Protein 2HRO (pdb70)

Structure (mmCIF, N/CA/C/O backbone):
data_2HRO
#
_entry.id   2HRO
#
_cell.length_a   173.364
_cell.length_b   46.852
_cell.length_c   85.297
_cell.angle_alpha   90.00
_cell.angle_beta   101.46
_cell.angle_gamma   90.00
#
_symmetry.space_group_name_H-M   'C 1 2 1'
#
loop_
_entity.id
_entity.type
_entity.pdbx_description
1 polymer 'Phosphoenolpyruvate-protein phosphotransferase'
2 non-polymer 'SULFATE ION'
3 water water
#
loop_
_atom_site.group_PDB
_atom_site.id
_atom_site.type_symbol
_atom_site.label_atom_id
_atom_site.label_alt_id
_atom_site.label_comp_id
_atom_site.label_asym_id
_atom_site.label_entity_id
_atom_site.label_seq_id
_atom_site.pdbx_PDB_ins_code
_atom_site.Cartn_x
_atom_site.Cartn_y
_atom_site.Cartn_z
_atom_site.occupancy
_atom_site.B_iso_or_equiv
_atom_site.auth_seq_id
_atom_site.auth_comp_id
_atom_site.auth_asym_id
_atom_site.auth_atom_id
_atom_site.pdbx_PDB_model_num
ATOM 1 N N . GLN A 1 4 ? 23.896 37.989 30.745 1.00 114.88 4 GLN A N 1
ATOM 2 C CA . GLN A 1 4 ? 25.111 38.652 31.305 1.00 113.06 4 GLN A CA 1
ATOM 3 C C . GLN A 1 4 ? 26.081 37.622 31.881 1.00 111.99 4 GLN A C 1
ATOM 4 O O . GLN A 1 4 ? 25.864 37.097 32.973 1.00 111.21 4 GLN A O 1
ATOM 6 N N . ILE A 1 5 ? 27.151 37.340 31.141 1.00 108.49 5 ILE A N 1
ATOM 7 C CA . ILE A 1 5 ? 28.157 36.371 31.574 1.00 105.71 5 ILE A CA 1
ATOM 8 C C . ILE A 1 5 ? 29.448 37.064 31.996 1.00 105.05 5 ILE A C 1
ATOM 9 O O . ILE A 1 5 ? 29.435 38.234 32.384 1.00 104.16 5 ILE A O 1
ATOM 11 N N . LYS A 1 6 ? 30.561 36.339 31.916 1.00 104.68 6 LYS A N 1
ATOM 12 C CA . LYS A 1 6 ? 31.863 36.883 32.299 1.00 104.51 6 LYS A CA 1
ATOM 13 C C . LYS A 1 6 ? 32.926 36.629 31.223 1.00 105.92 6 LYS A C 1
ATOM 14 O O . LYS A 1 6 ? 32.615 36.579 30.030 1.00 104.75 6 LYS A O 1
ATOM 16 N N . GLY A 1 7 ? 34.178 36.467 31.649 1.00 107.00 7 GLY A N 1
ATOM 17 C CA . GLY A 1 7 ? 35.254 36.230 30.705 1.00 107.60 7 GLY A CA 1
ATOM 18 C C . GLY A 1 7 ? 35.414 37.413 29.772 1.00 107.50 7 GLY A C 1
ATOM 19 O O . GLY A 1 7 ? 35.616 37.247 28.567 1.00 105.14 7 GLY A O 1
ATOM 20 N N . ILE A 1 8 ? 35.320 38.614 30.336 1.00 107.93 8 ILE A N 1
ATOM 21 C CA . ILE A 1 8 ? 35.440 39.846 29.561 1.00 110.12 8 ILE A CA 1
ATOM 22 C C . ILE A 1 8 ? 36.887 40.137 29.163 1.00 112.30 8 ILE A C 1
ATOM 23 O O . ILE A 1 8 ? 37.451 41.163 29.544 1.00 112.59 8 ILE A O 1
ATOM 25 N N . ALA A 1 9 ? 37.479 39.230 28.392 1.00 116.49 9 ALA A N 1
ATOM 26 C CA . ALA A 1 9 ? 38.857 39.380 27.934 1.00 121.12 9 ALA A CA 1
ATOM 27 C C . ALA A 1 9 ? 39.057 38.640 26.614 1.00 123.29 9 ALA A C 1
ATOM 28 O O . ALA A 1 9 ? 38.122 38.503 25.822 1.00 124.93 9 ALA A O 1
ATOM 30 N N . ALA A 1 10 ? 40.279 38.171 26.379 1.00 125.81 10 ALA A N 1
ATOM 31 C CA . ALA A 1 10 ? 40.611 37.427 25.167 1.00 126.91 10 ALA A CA 1
ATOM 32 C C . ALA A 1 10 ? 40.579 38.267 23.892 1.00 126.57 10 ALA A C 1
ATOM 33 O O . ALA A 1 10 ? 41.169 37.881 22.882 1.00 127.30 10 ALA A O 1
ATOM 35 N N . SER A 1 11 ? 39.889 39.406 23.932 1.00 124.58 11 SER A N 1
ATOM 36 C CA . SER A 1 11 ? 39.797 40.282 22.765 1.00 121.76 11 SER A CA 1
ATOM 37 C C . SER A 1 11 ? 39.328 41.689 23.125 1.00 120.41 11 SER A C 1
ATOM 38 O O . SER A 1 11 ? 39.290 42.060 24.298 1.00 119.96 11 SER A O 1
ATOM 40 N N . ASP A 1 12 ? 38.969 42.464 22.106 1.00 119.04 12 ASP A N 1
ATOM 41 C CA . ASP A 1 12 ? 38.513 43.841 22.293 1.00 118.80 12 ASP A CA 1
ATOM 42 C C . ASP A 1 12 ? 37.154 43.948 22.986 1.00 119.48 12 ASP A C 1
ATOM 43 O O . ASP A 1 12 ? 36.723 43.027 23.685 1.00 118.96 12 ASP A O 1
ATOM 45 N N . GLY A 1 13 ? 36.486 45.082 22.789 1.00 119.78 13 GLY A N 1
ATOM 46 C CA . GLY A 1 13 ? 35.186 45.296 23.401 1.00 119.45 13 GLY A CA 1
ATOM 47 C C . GLY A 1 13 ? 34.267 46.161 22.560 1.00 118.44 13 GLY A C 1
ATOM 48 O O . GLY A 1 13 ? 34.696 46.753 21.568 1.00 118.02 13 GLY A O 1
ATOM 49 N N . VAL A 1 14 ? 33.000 46.236 22.962 1.00 117.40 14 VAL A N 1
ATOM 50 C CA . VAL A 1 14 ? 31.991 47.026 22.256 1.00 116.02 14 VAL A CA 1
ATOM 51 C C . VAL A 1 14 ? 31.748 46.499 20.840 1.00 116.00 14 VAL A C 1
ATOM 52 O O . VAL A 1 14 ? 32.494 46.820 19.914 1.00 114.88 14 VAL A O 1
ATOM 54 N N . ALA A 1 15 ? 30.696 45.699 20.677 1.00 117.22 15 ALA A N 1
ATOM 55 C CA . ALA A 1 15 ? 30.356 45.119 19.378 1.00 119.59 15 ALA A CA 1
ATOM 56 C C . ALA A 1 15 ? 29.035 45.641 18.803 1.00 121.03 15 ALA A C 1
ATOM 57 O O . ALA A 1 15 ? 29.018 46.282 17.750 1.00 122.28 15 ALA A O 1
ATOM 59 N N . ILE A 1 16 ? 27.930 45.352 19.488 1.00 122.51 16 ILE A N 1
ATOM 60 C CA . ILE A 1 16 ? 26.609 45.795 19.048 1.00 123.16 16 ILE A CA 1
ATOM 61 C C . ILE A 1 16 ? 26.304 45.376 17.610 1.00 123.27 16 ILE A C 1
ATOM 62 O O . ILE A 1 16 ? 26.492 46.151 16.672 1.00 123.62 16 ILE A O 1
ATOM 64 N N . ALA A 1 17 ? 25.836 44.142 17.447 1.00 123.12 17 ALA A N 1
ATOM 65 C CA . ALA A 1 17 ? 25.491 43.606 16.133 1.00 122.84 17 ALA A CA 1
ATOM 66 C C . ALA A 1 17 ? 24.305 42.658 16.275 1.00 122.71 17 ALA A C 1
ATOM 67 O O . ALA A 1 17 ? 23.623 42.661 17.301 1.00 122.57 17 ALA A O 1
ATOM 69 N N . LYS A 1 18 ? 24.064 41.844 15.251 1.00 122.41 18 LYS A N 1
ATOM 70 C CA . LYS A 1 18 ? 22.948 40.903 15.276 1.00 122.32 18 LYS A CA 1
ATOM 71 C C . LYS A 1 18 ? 23.264 39.645 16.088 1.00 121.90 18 LYS A C 1
ATOM 72 O O . LYS A 1 18 ? 23.403 39.700 17.313 1.00 122.00 18 LYS A O 1
ATOM 74 N N . ALA A 1 19 ? 23.370 38.513 15.398 1.00 121.11 19 ALA A N 1
ATOM 75 C CA . ALA A 1 19 ? 23.668 37.239 16.044 1.00 119.85 19 ALA A CA 1
ATOM 76 C C . ALA A 1 19 ? 24.090 36.186 15.018 1.00 119.04 19 ALA A C 1
ATOM 77 O O . ALA A 1 19 ? 24.571 36.514 13.932 1.00 119.05 19 ALA A O 1
ATOM 79 N N . TYR A 1 20 ? 23.910 34.920 15.371 1.00 117.91 20 TYR A N 1
ATOM 80 C CA . TYR A 1 20 ? 24.273 33.827 14.483 1.00 117.16 20 TYR A CA 1
ATOM 81 C C . TYR A 1 20 ? 23.795 32.491 15.044 1.00 116.96 20 TYR A C 1
ATOM 82 O O . TYR A 1 20 ? 23.088 31.745 14.368 1.00 117.29 20 TYR A O 1
ATOM 84 N N . LEU A 1 21 ? 24.178 32.200 16.285 1.00 116.31 21 LEU A N 1
ATOM 85 C CA . LEU A 1 21 ? 23.798 30.952 16.942 1.00 115.34 21 LEU A CA 1
ATOM 86 C C . LEU A 1 21 ? 24.132 29.741 16.075 1.00 114.77 21 LEU A C 1
ATOM 87 O O . LEU A 1 21 ? 23.265 29.204 15.387 1.00 115.38 21 LEU A O 1
ATOM 92 N N . LEU A 1 22 ? 25.392 29.314 16.111 1.00 113.45 22 LEU A N 1
ATOM 93 C CA . LEU A 1 22 ? 25.838 28.166 15.327 1.00 111.70 22 LEU A CA 1
ATOM 94 C C . LEU A 1 22 ? 25.342 26.829 15.879 1.00 111.06 22 LEU A C 1
ATOM 95 O O . LEU A 1 22 ? 25.903 25.780 15.568 1.00 111.53 22 LEU A O 1
ATOM 100 N N . VAL A 1 23 ? 24.295 26.864 16.696 1.00 109.77 23 VAL A N 1
ATOM 101 C CA . VAL A 1 23 ? 23.748 25.641 17.268 1.00 108.51 23 VAL A CA 1
ATOM 102 C C . VAL A 1 23 ? 23.235 24.734 16.153 1.00 107.84 23 VAL A C 1
ATOM 103 O O . VAL A 1 23 ? 22.393 25.146 15.355 1.00 108.47 23 VAL A O 1
ATOM 105 N N . GLU A 1 24 ? 23.746 23.506 16.096 1.00 106.28 24 GLU A N 1
ATOM 106 C CA . GLU A 1 24 ? 23.330 22.551 15.070 1.00 104.73 24 GLU A CA 1
ATOM 107 C C . GLU A 1 24 ? 21.854 22.199 15.231 1.00 103.26 24 GLU A C 1
ATOM 108 O O . GLU A 1 24 ? 21.455 21.611 16.235 1.00 103.37 24 GLU A O 1
ATOM 110 N N . PRO A 1 25 ? 21.025 22.554 14.234 1.00 101.74 25 PRO A N 1
ATOM 111 C CA . PRO A 1 25 ? 19.582 22.291 14.238 1.00 99.70 25 PRO A CA 1
ATOM 112 C C . PRO A 1 25 ? 19.203 20.838 14.497 1.00 97.78 25 PRO A C 1
ATOM 113 O O . PRO A 1 25 ? 20.034 19.935 14.381 1.00 96.93 25 PRO A O 1
ATOM 117 N N . ASP A 1 26 ? 17.935 20.629 14.843 1.00 96.00 26 ASP A N 1
ATOM 118 C CA . ASP A 1 26 ? 17.401 19.299 15.133 1.00 93.82 26 ASP A CA 1
ATOM 119 C C . ASP A 1 26 ? 17.073 18.553 13.840 1.00 91.38 26 ASP A C 1
ATOM 120 O O . ASP A 1 26 ? 16.049 18.815 13.207 1.00 91.46 26 ASP A O 1
ATOM 125 N N . LEU A 1 27 ? 17.942 17.622 13.454 1.00 88.51 27 LEU A N 1
ATOM 126 C CA . LEU A 1 27 ? 17.743 16.845 12.235 1.00 85.05 27 LEU A CA 1
ATOM 127 C C . LEU A 1 27 ? 17.181 15.462 12.528 1.00 83.86 27 LEU A C 1
ATOM 128 O O . LEU A 1 27 ? 17.611 14.473 11.940 1.00 83.21 27 LEU A O 1
ATOM 133 N N . SER A 1 28 ? 16.224 15.393 13.444 1.00 83.38 28 SER A N 1
ATOM 134 C CA . SER A 1 28 ? 15.611 14.120 13.791 1.00 83.14 28 SER A CA 1
ATOM 135 C C . SER A 1 28 ? 14.430 13.869 12.875 1.00 82.28 28 SER A C 1
ATOM 136 O O . SER A 1 28 ? 13.709 14.798 12.519 1.00 82.39 28 SER A O 1
ATOM 139 N N . PHE A 1 29 ? 14.227 12.615 12.495 1.00 81.37 29 PHE A N 1
ATOM 140 C CA . PHE A 1 29 ? 13.124 12.276 11.613 1.00 81.28 29 PHE A CA 1
ATOM 141 C C . PHE A 1 29 ? 12.576 10.893 11.917 1.00 83.07 29 PHE A C 1
ATOM 142 O O . PHE A 1 29 ? 13.263 10.055 12.505 1.00 83.05 29 PHE A O 1
ATOM 150 N N . ASP A 1 30 ? 11.337 10.656 11.502 1.00 85.08 30 ASP A N 1
ATOM 151 C CA . ASP A 1 30 ? 10.695 9.371 11.727 1.00 87.62 30 ASP A CA 1
ATOM 152 C C . ASP A 1 30 ? 10.764 8.536 10.457 1.00 89.23 30 ASP A C 1
ATOM 153 O O . ASP A 1 30 ? 10.388 8.993 9.381 1.00 90.19 30 ASP A O 1
ATOM 155 N N . ASN A 1 31 ? 11.256 7.311 10.589 1.00 91.27 31 ASN A N 1
ATOM 156 C CA . ASN A 1 31 ? 11.369 6.408 9.457 1.00 93.51 31 ASN A CA 1
ATOM 157 C C . ASN A 1 31 ? 9.973 6.057 8.970 1.00 93.99 31 ASN A C 1
ATOM 158 O O . ASN A 1 31 ? 9.312 5.189 9.537 1.00 95.16 31 ASN A O 1
ATOM 163 N N . GLU A 1 32 ? 9.528 6.741 7.920 1.00 93.73 32 GLU A N 1
ATOM 164 C CA . GLU A 1 32 ? 8.207 6.509 7.349 1.00 93.05 32 GLU A CA 1
ATOM 165 C C . GLU A 1 32 ? 8.300 5.629 6.106 1.00 91.29 32 GLU A C 1
ATOM 166 O O . GLU A 1 32 ? 9.366 5.116 5.764 1.00 91.31 32 GLU A O 1
ATOM 172 N N . SER A 1 33 ? 7.168 5.459 5.435 1.00 88.81 33 SER A N 1
ATOM 173 C CA . SER A 1 33 ? 7.107 4.662 4.217 1.00 86.18 33 SER A CA 1
ATOM 174 C C . SER A 1 33 ? 6.544 5.574 3.135 1.00 82.96 33 SER A C 1
ATOM 175 O O . SER A 1 33 ? 5.698 6.427 3.411 1.00 83.19 33 SER A O 1
ATOM 178 N N . VAL A 1 34 ? 7.010 5.401 1.906 1.00 79.30 34 VAL A N 1
ATOM 179 C CA . VAL A 1 34 ? 6.552 6.249 0.819 1.00 75.10 34 VAL A CA 1
ATOM 180 C C . VAL A 1 34 ? 5.753 5.537 -0.258 1.00 72.60 34 VAL A C 1
ATOM 181 O O . VAL A 1 34 ? 5.979 4.365 -0.561 1.00 70.91 34 VAL A O 1
ATOM 185 N N . THR A 1 35 ? 4.818 6.282 -0.833 1.00 70.59 35 THR A N 1
ATOM 186 C CA . THR A 1 35 ? 3.952 5.798 -1.895 1.00 68.37 35 THR A CA 1
ATOM 187 C C . THR A 1 35 ? 4.607 6.083 -3.247 1.00 66.43 35 THR A C 1
ATOM 188 O O . THR A 1 35 ? 4.749 5.190 -4.086 1.00 67.32 35 THR A O 1
ATOM 192 N N . ASP A 1 36 ? 5.023 7.333 -3.439 1.00 62.83 36 ASP A N 1
ATOM 193 C CA . ASP A 1 36 ? 5.655 7.761 -4.687 1.00 57.28 36 ASP A CA 1
ATOM 194 C C . ASP A 1 36 ? 7.175 7.708 -4.577 1.00 55.66 36 ASP A C 1
ATOM 195 O O . ASP A 1 36 ? 7.826 8.719 -4.304 1.00 54.04 36 ASP A O 1
ATOM 200 N N . THR A 1 37 ? 7.743 6.530 -4.797 1.00 53.43 37 THR A N 1
ATOM 201 C CA . THR A 1 37 ? 9.182 6.378 -4.710 1.00 51.87 37 THR A CA 1
ATOM 202 C C . THR A 1 37 ? 9.912 7.268 -5.715 1.00 51.83 37 THR A C 1
ATOM 203 O O . THR A 1 37 ? 10.968 7.830 -5.403 1.00 52.40 37 THR A O 1
ATOM 207 N N . ASP A 1 38 ? 9.365 7.411 -6.918 1.00 51.61 38 ASP A N 1
ATOM 208 C CA . ASP A 1 38 ? 10.023 8.256 -7.909 1.00 51.43 38 ASP A CA 1
ATOM 209 C C . ASP A 1 38 ? 10.162 9.678 -7.381 1.00 50.85 38 ASP A C 1
ATOM 210 O O . ASP A 1 38 ? 11.198 10.320 -7.569 1.00 48.51 38 ASP A O 1
ATOM 215 N N . ALA A 1 39 ? 9.114 10.153 -6.710 1.00 49.18 39 ALA A N 1
ATOM 216 C CA . ALA A 1 39 ? 9.107 11.490 -6.142 1.00 48.69 39 ALA A CA 1
ATOM 217 C C . ALA A 1 39 ? 10.103 11.551 -4.997 1.00 49.11 39 ALA A C 1
ATOM 218 O O . ALA A 1 39 ? 10.808 12.549 -4.827 1.00 50.14 39 ALA A O 1
ATOM 220 N N . GLU A 1 40 ? 10.161 10.474 -4.219 1.00 50.44 40 GLU A N 1
ATOM 221 C CA . GLU A 1 40 ? 11.068 10.401 -3.082 1.00 49.62 40 GLU A CA 1
ATOM 222 C C . GLU A 1 40 ? 12.511 10.402 -3.572 1.00 48.53 40 GLU A C 1
ATOM 223 O O . GLU A 1 40 ? 13.384 10.987 -2.934 1.00 49.02 40 GLU A O 1
ATOM 229 N N . VAL A 1 41 ? 12.763 9.762 -4.710 1.00 47.86 41 VAL A N 1
ATOM 230 C CA . VAL A 1 41 ? 14.111 9.749 -5.265 1.00 46.48 41 VAL A CA 1
ATOM 231 C C . VAL A 1 41 ? 14.437 11.132 -5.824 1.00 46.64 41 VAL A C 1
ATOM 232 O O . VAL A 1 41 ? 15.571 11.602 -5.717 1.00 47.48 41 VAL A O 1
ATOM 236 N N . ALA A 1 42 ? 13.450 11.792 -6.424 1.00 46.41 42 ALA A N 1
ATOM 237 C CA . ALA A 1 42 ? 13.696 13.124 -6.969 1.00 45.23 42 ALA A CA 1
ATOM 238 C C . ALA A 1 42 ? 13.938 14.056 -5.782 1.00 44.77 42 ALA A C 1
ATOM 239 O O . ALA A 1 42 ? 14.763 14.966 -5.850 1.00 43.47 42 ALA A O 1
ATOM 241 N N . LYS A 1 43 ? 13.225 13.809 -4.687 1.00 44.02 43 LYS A N 1
ATOM 242 C CA . LYS A 1 43 ? 13.391 14.620 -3.489 1.00 45.86 43 LYS A CA 1
ATOM 243 C C . LYS A 1 43 ? 14.845 14.515 -3.014 1.00 45.68 43 LYS A C 1
ATOM 244 O O . LYS A 1 43 ? 15.509 15.521 -2.764 1.00 43.68 43 LYS A O 1
ATOM 250 N N . PHE A 1 44 ? 15.335 13.286 -2.900 1.00 45.08 44 PHE A N 1
ATOM 251 C CA . PHE A 1 44 ? 16.705 13.067 -2.480 1.00 45.77 44 PHE A CA 1
ATOM 252 C C . PHE A 1 44 ? 17.706 13.714 -3.447 1.00 45.66 44 PHE A C 1
ATOM 253 O O . PHE A 1 44 ? 18.671 14.348 -3.023 1.00 45.66 44 PHE A O 1
ATOM 261 N N . ASN A 1 45 ? 17.485 13.509 -4.742 1.00 45.70 45 ASN A N 1
ATOM 262 C CA . ASN A 1 45 ? 18.343 14.056 -5.792 1.00 46.16 45 ASN A CA 1
ATOM 263 C C . ASN A 1 45 ? 18.330 15.588 -5.760 1.00 46.63 45 ASN A C 1
ATOM 264 O O . ASN A 1 45 ? 19.308 16.233 -6.147 1.00 45.21 45 ASN A O 1
ATOM 269 N N . GLY A 1 46 ? 17.214 16.161 -5.308 1.00 46.15 46 GLY A N 1
ATOM 270 C CA . GLY A 1 46 ? 17.097 17.605 -5.229 1.00 48.16 46 GLY A CA 1
ATOM 271 C C . GLY A 1 46 ? 17.925 18.170 -4.087 1.00 49.74 46 GLY A C 1
ATOM 272 O O . GLY A 1 46 ? 18.504 19.249 -4.200 1.00 49.62 46 GLY A O 1
ATOM 273 N N . ALA A 1 47 ? 17.977 17.444 -2.976 1.00 51.11 47 ALA A N 1
ATOM 274 C CA . ALA A 1 47 ? 18.753 17.878 -1.817 1.00 52.14 47 ALA A CA 1
ATOM 275 C C . ALA A 1 47 ? 20.224 17.678 -2.137 1.00 51.76 47 ALA A C 1
ATOM 276 O O . ALA A 1 47 ? 21.074 18.477 -1.753 1.00 53.02 47 ALA A O 1
ATOM 278 N N . LEU A 1 48 ? 20.509 16.606 -2.863 1.00 52.54 48 LEU A N 1
ATOM 279 C CA . LEU A 1 48 ? 21.865 16.275 -3.272 1.00 52.50 48 LEU A CA 1
ATOM 280 C C . LEU A 1 48 ? 22.443 17.427 -4.089 1.00 52.46 48 LEU A C 1
ATOM 281 O O . LEU A 1 48 ? 23.463 18.009 -3.718 1.00 54.07 48 LEU A O 1
ATOM 286 N N . ASN A 1 49 ? 21.782 17.777 -5.187 1.00 51.92 49 ASN A N 1
ATOM 287 C CA . ASN A 1 49 ? 22.265 18.868 -6.027 1.00 51.20 49 ASN A CA 1
ATOM 288 C C . ASN A 1 49 ? 22.269 20.216 -5.297 1.00 51.59 49 ASN A C 1
ATOM 289 O O . ASN A 1 49 ? 23.202 21.004 -5.463 1.00 49.32 49 ASN A O 1
ATOM 294 N N . LYS A 1 50 ? 21.243 20.490 -4.494 1.00 51.81 50 LYS A N 1
ATOM 295 C CA . LYS A 1 50 ? 21.228 21.752 -3.761 1.00 55.37 50 LYS A CA 1
ATOM 296 C C . LYS A 1 50 ? 22.477 21.829 -2.886 1.00 56.87 50 LYS A C 1
ATOM 297 O O . LYS A 1 50 ? 23.086 22.891 -2.749 1.00 56.98 50 LYS A O 1
ATOM 303 N N . SER A 1 51 ? 22.855 20.695 -2.303 1.00 56.69 51 SER A N 1
ATOM 304 C CA . SER A 1 51 ? 24.031 20.631 -1.445 1.00 57.45 51 SER A CA 1
ATOM 305 C C . SER A 1 51 ? 25.300 20.878 -2.257 1.00 57.89 51 SER A C 1
ATOM 306 O O . SER A 1 51 ? 26.227 21.531 -1.787 1.00 57.05 51 SER A O 1
ATOM 309 N N . LYS A 1 52 ? 25.336 20.360 -3.480 1.00 58.39 52 LYS A N 1
ATOM 310 C CA . LYS A 1 52 ? 26.498 20.541 -4.337 1.00 57.80 52 LYS A CA 1
ATOM 311 C C . LYS A 1 52 ? 26.715 21.996 -4.732 1.00 59.33 52 LYS A C 1
ATOM 312 O O . LYS A 1 52 ? 27.836 22.486 -4.670 1.00 63.90 52 LYS A O 1
ATOM 318 N N . VAL A 1 53 ? 25.666 22.695 -5.149 1.00 59.41 53 VAL A N 1
ATOM 319 C CA . VAL A 1 53 ? 25.847 24.088 -5.543 1.00 59.24 53 VAL A CA 1
ATOM 320 C C . VAL A 1 53 ? 26.200 24.909 -4.309 1.00 61.84 53 VAL A C 1
ATOM 321 O O . VAL A 1 53 ? 26.867 25.933 -4.394 1.00 60.40 53 VAL A O 1
ATOM 325 N N . GLU A 1 54 ? 25.746 24.436 -3.159 1.00 65.85 54 GLU A N 1
ATOM 326 C CA . GLU A 1 54 ? 25.989 25.100 -1.891 1.00 69.96 54 GLU A CA 1
ATOM 327 C C . GLU A 1 54 ? 27.478 24.988 -1.576 1.00 72.31 54 GLU A C 1
ATOM 328 O O . GLU A 1 54 ? 28.123 25.976 -1.223 1.00 72.44 54 GLU A O 1
ATOM 334 N N . LEU A 1 55 ? 28.016 23.778 -1.734 1.00 74.33 55 LEU A N 1
ATOM 335 C CA . LEU A 1 55 ? 29.428 23.499 -1.480 1.00 75.26 55 LEU A CA 1
ATOM 336 C C . LEU A 1 55 ? 30.327 24.175 -2.505 1.00 77.39 55 LEU A C 1
ATOM 337 O O . LEU A 1 55 ? 31.336 24.776 -2.145 1.00 78.53 55 LEU A O 1
ATOM 342 N N . THR A 1 56 ? 29.972 24.073 -3.781 1.00 79.14 56 THR A N 1
ATOM 343 C CA . THR A 1 56 ? 30.772 24.700 -4.826 1.00 82.31 56 THR A CA 1
ATOM 344 C C . THR A 1 56 ? 30.813 26.215 -4.625 1.00 83.40 56 THR A C 1
ATOM 345 O O . THR A 1 56 ? 31.695 26.890 -5.145 1.00 83.77 56 THR A O 1
ATOM 349 N N . LYS A 1 57 ? 29.854 26.745 -3.872 1.00 85.21 57 LYS A N 1
ATOM 350 C CA . LYS A 1 57 ? 29.814 28.176 -3.589 1.00 87.77 57 LYS A CA 1
ATOM 351 C C . LYS A 1 57 ? 30.718 28.444 -2.399 1.00 89.68 57 LYS A C 1
ATOM 352 O O . LYS A 1 57 ? 31.415 29.452 -2.357 1.00 90.66 57 LYS A O 1
ATOM 358 N N . ILE A 1 58 ? 30.699 27.530 -1.433 1.00 91.98 58 ILE A N 1
ATOM 359 C CA . ILE A 1 58 ? 31.517 27.652 -0.230 1.00 93.59 58 ILE A CA 1
ATOM 360 C C . ILE A 1 58 ? 32.997 27.532 -0.570 1.00 95.22 58 ILE A C 1
ATOM 361 O O . ILE A 1 58 ? 33.836 28.216 0.016 1.00 95.49 58 ILE A O 1
ATOM 366 N N . ARG A 1 59 ? 33.308 26.653 -1.517 1.00 96.92 59 ARG A N 1
ATOM 367 C CA . ARG A 1 59 ? 34.682 26.436 -1.946 1.00 98.65 59 ARG A CA 1
ATOM 368 C C . ARG A 1 59 ? 35.245 27.697 -2.583 1.00 100.57 59 ARG A C 1
ATOM 369 O O . ARG A 1 59 ? 36.148 28.330 -2.038 1.00 101.24 59 ARG A O 1
ATOM 377 N N . ASN A 1 60 ? 34.700 28.057 -3.740 1.00 102.77 60 ASN A N 1
ATOM 378 C CA . ASN A 1 60 ? 35.143 29.236 -4.476 1.00 105.10 60 ASN A CA 1
ATOM 379 C C . ASN A 1 60 ? 35.159 30.507 -3.634 1.00 106.63 60 ASN A C 1
ATOM 380 O O . ASN A 1 60 ? 36.048 31.343 -3.784 1.00 107.04 60 ASN A O 1
ATOM 385 N N . ASN A 1 61 ? 34.176 30.653 -2.753 1.00 108.75 61 ASN A N 1
ATOM 386 C CA . ASN A 1 61 ? 34.087 31.835 -1.908 1.00 111.35 61 ASN A CA 1
ATOM 387 C C . ASN A 1 61 ? 34.880 31.701 -0.615 1.00 112.91 61 ASN A C 1
ATOM 388 O O . ASN A 1 61 ? 34.606 32.385 0.368 1.00 112.62 61 ASN A O 1
ATOM 393 N N . ALA A 1 62 ? 35.867 30.814 -0.633 1.00 115.36 62 ALA A N 1
ATOM 394 C CA . ALA A 1 62 ? 36.731 30.589 0.518 1.00 118.11 62 ALA A CA 1
ATOM 395 C C . ALA A 1 62 ? 38.140 30.965 0.085 1.00 120.35 62 ALA A C 1
ATOM 396 O O . ALA A 1 62 ? 38.929 31.500 0.865 1.00 120.81 62 ALA A O 1
ATOM 398 N N . GLU A 1 63 ? 38.438 30.678 -1.177 1.00 122.73 63 GLU A N 1
ATOM 399 C CA . GLU A 1 63 ? 39.735 30.980 -1.767 1.00 125.14 63 GLU A CA 1
ATOM 400 C C . GLU A 1 63 ? 39.817 32.481 -2.048 1.00 127.21 63 GLU A C 1
ATOM 401 O O . GLU A 1 63 ? 40.790 33.140 -1.681 1.00 127.62 63 GLU A O 1
ATOM 407 N N . LYS A 1 64 ? 38.778 33.009 -2.693 1.00 129.53 64 LYS A N 1
ATOM 408 C CA . LYS A 1 64 ? 38.703 34.425 -3.052 1.00 131.42 64 LYS A CA 1
ATOM 409 C C . LYS A 1 64 ? 38.468 35.348 -1.856 1.00 132.45 64 LYS A C 1
ATOM 410 O O . LYS A 1 64 ? 37.980 36.467 -2.013 1.00 132.33 64 LYS A O 1
ATOM 416 N N . GLN A 1 65 ? 38.812 34.876 -0.663 1.00 133.77 65 GLN A N 1
ATOM 417 C CA . GLN A 1 65 ? 38.652 35.673 0.546 1.00 135.37 65 GLN A CA 1
ATOM 418 C C . GLN A 1 65 ? 39.868 35.487 1.448 1.00 136.37 65 GLN A C 1
ATOM 419 O O . GLN A 1 65 ? 40.766 36.329 1.470 1.00 137.07 65 GLN A O 1
ATOM 425 N N . LEU A 1 66 ? 39.901 34.381 2.185 1.00 136.95 66 LEU A N 1
ATOM 426 C CA . LEU A 1 66 ? 41.019 34.095 3.078 1.00 137.29 66 LEU A CA 1
ATOM 427 C C . LEU A 1 66 ? 41.095 32.595 3.341 1.00 137.30 66 LEU A C 1
ATOM 428 O O . LEU A 1 66 ? 40.890 32.138 4.467 1.00 137.34 66 LEU A O 1
ATOM 433 N N . GLY A 1 67 ? 41.389 31.834 2.290 1.00 137.11 67 GLY A N 1
ATOM 434 C CA . GLY A 1 67 ? 41.481 30.392 2.422 1.00 136.70 67 GLY A CA 1
ATOM 435 C C . GLY A 1 67 ? 42.684 29.798 1.717 1.00 136.29 67 GLY A C 1
ATOM 436 O O . GLY A 1 67 ? 43.744 29.643 2.322 1.00 136.10 67 GLY A O 1
ATOM 437 N N . ALA A 1 68 ? 42.519 29.462 0.440 1.00 135.91 68 ALA A N 1
ATOM 438 C CA . ALA A 1 68 ? 43.600 28.879 -0.350 1.00 135.25 68 ALA A CA 1
ATOM 439 C C . ALA A 1 68 ? 43.891 27.444 0.083 1.00 134.66 68 ALA A C 1
ATOM 440 O O . ALA A 1 68 ? 43.795 26.513 -0.717 1.00 134.37 68 ALA A O 1
ATOM 442 N N . ASP A 1 69 ? 44.251 27.269 1.351 1.00 134.12 69 ASP A N 1
ATOM 443 C CA . ASP A 1 69 ? 44.543 25.942 1.881 1.00 133.05 69 ASP A CA 1
ATOM 444 C C . ASP A 1 69 ? 43.380 25.464 2.747 1.00 131.78 69 ASP A C 1
ATOM 445 O O . ASP A 1 69 ? 43.313 24.293 3.121 1.00 131.75 69 ASP A O 1
ATOM 450 N N . LYS A 1 70 ? 42.467 26.382 3.058 1.00 130.07 70 LYS A N 1
ATOM 451 C CA . LYS A 1 70 ? 41.290 26.065 3.864 1.00 127.70 70 LYS A CA 1
ATOM 452 C C . LYS A 1 70 ? 40.208 25.527 2.936 1.00 125.60 70 LYS A C 1
ATOM 453 O O . LYS A 1 70 ? 39.205 24.972 3.386 1.00 125.45 70 LYS A O 1
ATOM 459 N N . ALA A 1 71 ? 40.423 25.703 1.636 1.00 122.86 71 ALA A N 1
ATOM 460 C CA . ALA A 1 71 ? 39.479 25.248 0.624 1.00 119.73 71 ALA A CA 1
ATOM 461 C C . ALA A 1 71 ? 39.947 23.945 -0.018 1.00 117.05 71 ALA A C 1
ATOM 462 O O . ALA A 1 71 ? 40.421 23.931 -1.153 1.00 116.42 71 ALA A O 1
ATOM 464 N N . ALA A 1 72 ? 39.813 22.855 0.725 1.00 114.09 72 ALA A N 1
ATOM 465 C CA . ALA A 1 72 ? 40.205 21.537 0.250 1.00 111.29 72 ALA A CA 1
ATOM 466 C C . ALA A 1 72 ? 39.320 20.537 0.968 1.00 109.02 72 ALA A C 1
ATOM 467 O O . ALA A 1 72 ? 39.195 19.381 0.559 1.00 108.43 72 ALA A O 1
ATOM 469 N N . ILE A 1 73 ? 38.712 21.007 2.052 1.00 106.32 73 ILE A N 1
ATOM 470 C CA . ILE A 1 73 ? 37.809 20.197 2.851 1.00 104.35 73 ILE A CA 1
ATOM 471 C C . ILE A 1 73 ? 36.466 20.163 2.130 1.00 103.50 73 ILE A C 1
ATOM 472 O O . ILE A 1 73 ? 35.744 19.165 2.171 1.00 104.07 73 ILE A O 1
ATOM 477 N N . PHE A 1 74 ? 36.143 21.263 1.458 1.00 101.45 74 PHE A N 1
ATOM 478 C CA . PHE A 1 74 ? 34.892 21.366 0.726 1.00 98.44 74 PHE A CA 1
ATOM 479 C C . PHE A 1 74 ? 34.968 20.579 -0.570 1.00 97.18 74 PHE A C 1
ATOM 480 O O . PHE A 1 74 ? 33.978 19.985 -0.994 1.00 97.12 74 PHE A O 1
ATOM 488 N N . ASP A 1 75 ? 36.140 20.576 -1.202 1.00 95.77 75 ASP A N 1
ATOM 489 C CA . ASP A 1 75 ? 36.327 19.820 -2.437 1.00 94.31 75 ASP A CA 1
ATOM 490 C C . ASP A 1 75 ? 36.236 18.342 -2.090 1.00 92.57 75 ASP A C 1
ATOM 491 O O . ASP A 1 75 ? 35.838 17.522 -2.915 1.00 91.75 75 ASP A O 1
ATOM 496 N N . ALA A 1 76 ? 36.619 18.017 -0.858 1.00 91.04 76 ALA A N 1
ATOM 497 C CA . ALA A 1 76 ? 36.569 16.648 -0.365 1.00 89.53 76 ALA A CA 1
ATOM 498 C C . ALA A 1 76 ? 35.107 16.347 -0.067 1.00 88.53 76 ALA A C 1
ATOM 499 O O . ALA A 1 76 ? 34.613 15.255 -0.344 1.00 87.93 76 ALA A O 1
ATOM 501 N N . HIS A 1 77 ? 34.425 17.335 0.505 1.00 87.23 77 HIS A N 1
ATOM 502 C CA . HIS A 1 77 ? 33.011 17.219 0.823 1.00 85.81 77 HIS A CA 1
ATOM 503 C C . HIS A 1 77 ? 32.261 16.992 -0.479 1.00 85.40 77 HIS A C 1
ATOM 504 O O . HIS A 1 77 ? 31.329 16.191 -0.543 1.00 85.37 77 HIS A O 1
ATOM 511 N N . LEU A 1 78 ? 32.683 17.713 -1.514 1.00 84.34 78 LEU A N 1
ATOM 512 C CA . LEU A 1 78 ? 32.076 17.623 -2.838 1.00 83.12 78 LEU A CA 1
ATOM 513 C C . LEU A 1 78 ? 32.390 16.306 -3.528 1.00 81.95 78 LEU A C 1
ATOM 514 O O . LEU A 1 78 ? 31.554 15.751 -4.240 1.00 82.54 78 LEU A O 1
ATOM 519 N N . LEU A 1 79 ? 33.602 15.809 -3.319 1.00 80.76 79 LEU A N 1
ATOM 520 C CA . LEU A 1 79 ? 34.022 14.555 -3.928 1.00 79.33 79 LEU A CA 1
ATOM 521 C C . LEU A 1 79 ? 33.172 13.396 -3.400 1.00 78.23 79 LEU A C 1
ATOM 522 O O . LEU A 1 79 ? 32.883 12.442 -4.125 1.00 77.79 79 LEU A O 1
ATOM 527 N N . VAL A 1 80 ? 32.774 13.485 -2.135 1.00 76.82 80 VAL A N 1
ATOM 528 C CA . VAL A 1 80 ? 31.954 12.444 -1.528 1.00 75.62 80 VAL A CA 1
ATOM 529 C C . VAL A 1 80 ? 30.626 12.337 -2.267 1.00 75.28 80 VAL A C 1
ATOM 530 O O . VAL A 1 80 ? 30.204 11.247 -2.662 1.00 76.48 80 VAL A O 1
ATOM 534 N N . LEU A 1 81 ? 29.980 13.482 -2.454 1.00 73.59 81 LEU A N 1
ATOM 535 C CA . LEU A 1 81 ? 28.688 13.546 -3.119 1.00 71.97 81 LEU A CA 1
ATOM 536 C C . LEU A 1 81 ? 28.696 13.093 -4.577 1.00 72.45 81 LEU A C 1
ATOM 537 O O . LEU A 1 81 ? 27.639 12.863 -5.158 1.00 74.07 81 LEU A O 1
ATOM 542 N N . GLU A 1 82 ? 29.877 12.952 -5.168 1.00 72.83 82 GLU A N 1
ATOM 543 C CA . GLU A 1 82 ? 29.963 12.519 -6.556 1.00 73.31 82 GLU A CA 1
ATOM 544 C C . GLU A 1 82 ? 30.197 11.019 -6.610 1.00 74.19 82 GLU A C 1
ATOM 545 O O . GLU A 1 82 ? 30.177 10.420 -7.681 1.00 74.45 82 GLU A O 1
ATOM 551 N N . ASP A 1 83 ? 30.412 10.418 -5.444 1.00 75.00 83 ASP A N 1
ATOM 552 C CA . ASP A 1 83 ? 30.666 8.984 -5.337 1.00 76.49 83 ASP A CA 1
ATOM 553 C C . ASP A 1 83 ? 29.431 8.148 -5.668 1.00 76.65 83 ASP A C 1
ATOM 554 O O . ASP A 1 83 ? 28.461 8.136 -4.911 1.00 76.96 83 ASP A O 1
ATOM 559 N N . PRO A 1 84 ? 29.461 7.416 -6.792 1.00 76.65 84 PRO A N 1
ATOM 560 C CA . PRO A 1 84 ? 28.316 6.588 -7.182 1.00 77.44 84 PRO A CA 1
ATOM 561 C C . PRO A 1 84 ? 28.010 5.434 -6.228 1.00 78.32 84 PRO A C 1
ATOM 562 O O . PRO A 1 84 ? 26.856 5.021 -6.096 1.00 78.92 84 PRO A O 1
ATOM 566 N N . GLU A 1 85 ? 29.036 4.916 -5.559 1.00 78.82 85 GLU A N 1
ATOM 567 C CA . GLU A 1 85 ? 28.837 3.809 -4.627 1.00 78.87 85 GLU A CA 1
ATOM 568 C C . GLU A 1 85 ? 28.080 4.244 -3.377 1.00 77.50 85 GLU A C 1
ATOM 569 O O . GLU A 1 85 ? 27.739 3.421 -2.528 1.00 77.74 85 GLU A O 1
ATOM 575 N N . LEU A 1 86 ? 27.811 5.542 -3.275 1.00 75.94 86 LEU A N 1
ATOM 576 C CA . LEU A 1 86 ? 27.085 6.089 -2.136 1.00 73.57 86 LEU A CA 1
ATOM 577 C C . LEU A 1 86 ? 25.665 6.438 -2.557 1.00 71.89 86 LEU A C 1
ATOM 578 O O . LEU A 1 86 ? 24.696 6.101 -1.874 1.00 70.97 86 LEU A O 1
ATOM 583 N N . ILE A 1 87 ? 25.561 7.114 -3.696 1.00 69.90 87 ILE A N 1
ATOM 584 C CA . ILE A 1 87 ? 24.279 7.540 -4.233 1.00 67.92 87 ILE A CA 1
ATOM 585 C C . ILE A 1 87 ? 23.392 6.373 -4.636 1.00 67.62 87 ILE A C 1
ATOM 586 O O . ILE A 1 87 ? 22.282 6.230 -4.126 1.00 66.79 87 ILE A O 1
ATOM 591 N N . GLN A 1 88 ? 23.879 5.537 -5.544 1.00 68.82 88 GLN A N 1
ATOM 592 C CA . GLN A 1 88 ? 23.095 4.401 -6.010 1.00 70.03 88 GLN A CA 1
ATOM 593 C C . GLN A 1 88 ? 22.466 3.578 -4.899 1.00 69.39 88 GLN A C 1
ATOM 594 O O . GLN A 1 88 ? 21.281 3.253 -4.963 1.00 70.48 88 GLN A O 1
ATOM 600 N N . PRO A 1 89 ? 23.243 3.219 -3.869 1.00 67.83 89 PRO A N 1
ATOM 601 C CA . PRO A 1 89 ? 22.641 2.428 -2.792 1.00 66.57 89 PRO A CA 1
ATOM 602 C C . PRO A 1 89 ? 21.469 3.149 -2.121 1.00 65.28 89 PRO A C 1
ATOM 603 O O . PRO A 1 89 ? 20.483 2.520 -1.731 1.00 63.48 89 PRO A O 1
ATOM 607 N N . ILE A 1 90 ? 21.582 4.469 -1.992 1.00 64.56 90 ILE A N 1
ATOM 608 C CA . ILE A 1 90 ? 20.525 5.265 -1.383 1.00 64.04 90 ILE A CA 1
ATOM 609 C C . ILE A 1 90 ? 19.285 5.188 -2.258 1.00 63.81 90 ILE A C 1
ATOM 610 O O . ILE A 1 90 ? 18.211 4.810 -1.796 1.00 63.42 90 ILE A O 1
ATOM 615 N N . GLU A 1 91 ? 19.442 5.530 -3.530 1.00 65.47 91 GLU A N 1
ATOM 616 C CA . GLU A 1 91 ? 18.322 5.491 -4.458 1.00 66.84 91 GLU A CA 1
ATOM 617 C C . GLU A 1 91 ? 17.678 4.113 -4.513 1.00 67.51 91 GLU A C 1
ATOM 618 O O . GLU A 1 91 ? 16.452 4.003 -4.425 1.00 69.51 91 GLU A O 1
ATOM 624 N N . ASP A 1 92 ? 18.493 3.065 -4.649 1.00 67.57 92 ASP A N 1
ATOM 625 C CA . ASP A 1 92 ? 17.965 1.703 -4.707 1.00 66.96 92 ASP A CA 1
ATOM 626 C C . ASP A 1 92 ? 17.161 1.404 -3.458 1.00 66.13 92 ASP A C 1
ATOM 627 O O . ASP A 1 92 ? 16.175 0.676 -3.505 1.00 65.78 92 ASP A O 1
ATOM 632 N N . LYS A 1 93 ? 17.582 1.966 -2.332 1.00 66.27 93 LYS A N 1
ATOM 633 C CA . LYS A 1 93 ? 16.866 1.727 -1.092 1.00 66.77 93 LYS A CA 1
ATOM 634 C C . LYS A 1 93 ? 15.516 2.421 -1.157 1.00 67.00 93 LYS A C 1
ATOM 635 O O . LYS A 1 93 ? 14.495 1.848 -0.773 1.00 66.47 93 LYS A O 1
ATOM 641 N N . ILE A 1 94 ? 15.504 3.649 -1.666 1.00 67.92 94 ILE A N 1
ATOM 642 C CA . ILE A 1 94 ? 14.256 4.391 -1.777 1.00 67.71 94 ILE A CA 1
ATOM 643 C C . ILE A 1 94 ? 13.282 3.629 -2.680 1.00 68.05 94 ILE A C 1
ATOM 644 O O . ILE A 1 94 ? 12.112 3.466 -2.341 1.00 66.46 94 ILE A O 1
ATOM 649 N N . LYS A 1 95 ? 13.770 3.151 -3.819 1.00 68.27 95 LYS A N 1
ATOM 650 C CA . LYS A 1 95 ? 12.920 2.416 -4.747 1.00 71.02 95 LYS A CA 1
ATOM 651 C C . LYS A 1 95 ? 12.529 1.019 -4.255 1.00 71.24 95 LYS A C 1
ATOM 652 O O . LYS A 1 95 ? 11.364 0.754 -3.964 1.00 70.51 95 LYS A O 1
ATOM 658 N N . ASN A 1 96 ? 13.511 0.132 -4.156 1.00 72.03 96 ASN A N 1
ATOM 659 C CA . ASN A 1 96 ? 13.273 -1.243 -3.733 1.00 73.29 96 ASN A CA 1
ATOM 660 C C . ASN A 1 96 ? 12.728 -1.456 -2.313 1.00 73.97 96 ASN A C 1
ATOM 661 O O . ASN A 1 96 ? 11.981 -2.404 -2.079 1.00 73.89 96 ASN A O 1
ATOM 666 N N . GLU A 1 97 ? 13.086 -0.590 -1.370 1.00 75.15 97 GLU A N 1
ATOM 667 C CA . GLU A 1 97 ? 12.630 -0.750 0.012 1.00 76.98 97 GLU A CA 1
ATOM 668 C C . GLU A 1 97 ? 11.456 0.172 0.343 1.00 76.89 97 GLU A C 1
ATOM 669 O O . GLU A 1 97 ? 10.800 0.016 1.372 1.00 77.46 97 GLU A O 1
ATOM 675 N N . SER A 1 98 ? 11.210 1.140 -0.533 1.00 76.82 98 SER A N 1
ATOM 676 C CA . SER A 1 98 ? 10.113 2.099 -0.384 1.00 75.56 98 SER A CA 1
ATOM 677 C C . SER A 1 98 ? 10.147 2.937 0.901 1.00 74.41 98 SER A C 1
ATOM 678 O O . SER A 1 98 ? 9.100 3.297 1.450 1.00 73.49 98 SER A O 1
ATOM 681 N N . VAL A 1 99 ? 11.353 3.251 1.372 1.00 73.12 99 VAL A N 1
ATOM 682 C CA . VAL A 1 99 ? 11.527 4.068 2.573 1.00 70.49 99 VAL A CA 1
ATOM 683 C C . VAL A 1 99 ? 11.859 5.491 2.128 1.00 69.08 99 VAL A C 1
ATOM 684 O O . VAL A 1 99 ? 12.311 5.692 1.001 1.00 68.19 99 VAL A O 1
ATOM 688 N N . ASN A 1 100 ? 11.639 6.480 2.990 1.00 67.48 100 ASN A N 1
ATOM 689 C CA . ASN A 1 100 ? 11.934 7.855 2.598 1.00 66.89 100 ASN A CA 1
ATOM 690 C C . ASN A 1 100 ? 13.431 8.145 2.499 1.00 65.78 100 ASN A C 1
ATOM 691 O O . ASN A 1 100 ? 14.260 7.429 3.067 1.00 64.81 100 ASN A O 1
ATOM 696 N N . ALA A 1 101 ? 13.762 9.205 1.766 1.00 65.74 101 ALA A N 1
ATOM 697 C CA . ALA A 1 101 ? 15.148 9.611 1.532 1.00 64.60 101 ALA A CA 1
ATOM 698 C C . ALA A 1 101 ? 15.968 9.846 2.794 1.00 63.38 101 ALA A C 1
ATOM 699 O O . ALA A 1 101 ? 17.125 9.435 2.864 1.00 61.61 101 ALA A O 1
ATOM 701 N N . ALA A 1 102 ? 15.378 10.509 3.783 1.00 63.00 102 ALA A N 1
ATOM 702 C CA . ALA A 1 102 ? 16.083 10.782 5.027 1.00 63.71 102 ALA A CA 1
ATOM 703 C C . ALA A 1 102 ? 16.728 9.516 5.572 1.00 65.49 102 ALA A C 1
ATOM 704 O O . ALA A 1 102 ? 17.954 9.445 5.693 1.00 66.33 102 ALA A O 1
ATOM 706 N N . GLN A 1 103 ? 15.914 8.512 5.895 1.00 66.53 103 GLN A N 1
ATOM 707 C CA . GLN A 1 103 ? 16.454 7.269 6.435 1.00 67.17 103 GLN A CA 1
ATOM 708 C C . GLN A 1 103 ? 17.323 6.528 5.433 1.00 65.46 103 GLN A C 1
ATOM 709 O O . GLN A 1 103 ? 18.314 5.906 5.812 1.00 66.32 103 GLN A O 1
ATOM 715 N N . ALA A 1 104 ? 16.953 6.585 4.159 1.00 64.24 104 ALA A N 1
ATOM 716 C CA . ALA A 1 104 ? 17.735 5.915 3.132 1.00 62.71 104 ALA A CA 1
ATOM 717 C C . ALA A 1 104 ? 19.160 6.465 3.145 1.00 62.37 104 ALA A C 1
ATOM 718 O O . ALA A 1 104 ? 20.130 5.705 3.101 1.00 61.11 104 ALA A O 1
ATOM 720 N N . LEU A 1 105 ? 19.280 7.790 3.210 1.00 61.86 105 LEU A N 1
ATOM 721 C CA . LEU A 1 105 ? 20.588 8.439 3.248 1.00 61.30 105 LEU A CA 1
ATOM 722 C C . LEU A 1 105 ? 21.325 8.036 4.524 1.00 61.51 105 LEU A C 1
ATOM 723 O O . LEU A 1 105 ? 22.458 7.558 4.476 1.00 60.29 105 LEU A O 1
ATOM 728 N N . THR A 1 106 ? 20.664 8.231 5.661 1.00 62.20 106 THR A N 1
ATOM 729 C CA . THR A 1 106 ? 21.240 7.899 6.955 1.00 63.85 106 THR A CA 1
ATOM 730 C C . THR A 1 106 ? 21.737 6.451 7.027 1.00 64.59 106 THR A C 1
ATOM 731 O O . THR A 1 106 ? 22.897 6.203 7.361 1.00 62.15 106 THR A O 1
ATOM 735 N N . ASP A 1 107 ? 20.864 5.502 6.702 1.00 65.99 107 ASP A N 1
ATOM 736 C CA . ASP A 1 107 ? 21.219 4.083 6.724 1.00 67.96 107 ASP A CA 1
ATOM 737 C C . ASP A 1 107 ? 22.469 3.768 5.907 1.00 68.74 107 ASP A C 1
ATOM 738 O O . ASP A 1 107 ? 23.424 3.182 6.418 1.00 70.49 107 ASP A O 1
ATOM 743 N N . VAL A 1 108 ? 22.460 4.148 4.634 1.00 68.02 108 VAL A N 1
ATOM 744 C CA . VAL A 1 108 ? 23.598 3.884 3.768 1.00 67.57 108 VAL A CA 1
ATOM 745 C C . VAL A 1 108 ? 24.880 4.584 4.212 1.00 68.83 108 VAL A C 1
ATOM 746 O O . VAL A 1 108 ? 25.951 3.979 4.214 1.00 69.09 108 VAL A O 1
ATOM 750 N N . SER A 1 109 ? 24.780 5.853 4.590 1.00 70.38 109 SER A N 1
ATOM 751 C CA . SER A 1 109 ? 25.958 6.592 5.026 1.00 71.95 109 SER A CA 1
ATOM 752 C C . SER A 1 109 ? 26.512 6.003 6.324 1.00 73.56 109 SER A C 1
ATOM 753 O O . SER A 1 109 ? 27.721 5.986 6.530 1.00 72.92 109 SER A O 1
ATOM 756 N N . ASN A 1 110 ? 25.631 5.514 7.193 1.00 76.01 110 ASN A N 1
ATOM 757 C CA . ASN A 1 110 ? 26.069 4.917 8.451 1.00 79.20 110 ASN A CA 1
ATOM 758 C C . ASN A 1 110 ? 26.985 3.730 8.186 1.00 82.06 110 ASN A C 1
ATOM 759 O O . ASN A 1 110 ? 28.038 3.599 8.810 1.00 82.28 110 ASN A O 1
ATOM 764 N N . GLN A 1 111 ? 26.579 2.864 7.261 1.00 85.31 111 GLN A N 1
ATOM 765 C CA . GLN A 1 111 ? 27.370 1.686 6.918 1.00 88.94 111 GLN A CA 1
ATOM 766 C C . GLN A 1 111 ? 28.777 2.117 6.520 1.00 89.81 111 GLN A C 1
ATOM 767 O O . GLN A 1 111 ? 29.766 1.533 6.965 1.00 90.38 111 GLN A O 1
ATOM 773 N N . PHE A 1 112 ? 28.858 3.148 5.683 1.00 90.49 112 PHE A N 1
ATOM 774 C CA . PHE A 1 112 ? 30.145 3.666 5.247 1.00 90.42 112 PHE A CA 1
ATOM 775 C C . PHE A 1 112 ? 30.947 4.142 6.447 1.00 89.73 112 PHE A C 1
ATOM 776 O O . PHE A 1 112 ? 32.133 3.848 6.558 1.00 89.35 112 PHE A O 1
ATOM 784 N N . ILE A 1 113 ? 30.298 4.886 7.338 1.00 89.49 113 ILE A N 1
ATOM 785 C CA . ILE A 1 113 ? 30.964 5.400 8.526 1.00 90.70 113 ILE A CA 1
ATOM 786 C C . ILE A 1 113 ? 31.510 4.239 9.344 1.00 92.68 113 ILE A C 1
ATOM 787 O O . ILE A 1 113 ? 32.632 4.296 9.852 1.00 92.79 113 ILE A O 1
ATOM 792 N N . THR A 1 114 ? 30.705 3.186 9.460 1.00 94.34 114 THR A N 1
ATOM 793 C CA . THR A 1 114 ? 31.079 1.991 10.204 1.00 95.75 114 THR A CA 1
ATOM 794 C C . THR A 1 114 ? 32.337 1.345 9.632 1.00 97.51 114 THR A C 1
ATOM 795 O O . THR A 1 114 ? 33.338 1.181 10.333 1.00 97.31 114 THR A O 1
ATOM 799 N N . ILE A 1 115 ? 32.277 0.986 8.354 1.00 99.25 115 ILE A N 1
ATOM 800 C CA . ILE A 1 115 ? 33.394 0.346 7.668 1.00 101.75 115 ILE A CA 1
ATOM 801 C C . ILE A 1 115 ? 34.680 1.179 7.656 1.00 103.39 115 ILE A C 1
ATOM 802 O O . ILE A 1 115 ? 35.775 0.638 7.809 1.00 103.24 115 ILE A O 1
ATOM 807 N N . PHE A 1 116 ? 34.543 2.490 7.475 1.00 105.29 116 PHE A N 1
ATOM 808 C CA . PHE A 1 116 ? 35.699 3.382 7.418 1.00 107.74 116 PHE A CA 1
ATOM 809 C C . PHE A 1 116 ? 36.408 3.654 8.743 1.00 109.90 116 PHE A C 1
ATOM 810 O O . PHE A 1 116 ? 37.602 3.950 8.748 1.00 110.47 116 PHE A O 1
ATOM 818 N N . GLU A 1 117 ? 35.696 3.572 9.862 1.00 112.26 117 GLU A N 1
ATOM 819 C CA . GLU A 1 117 ? 36.336 3.828 11.146 1.00 114.96 117 GLU A CA 1
ATOM 820 C C . GLU A 1 117 ? 37.034 2.593 11.709 1.00 116.57 117 GLU A C 1
ATOM 821 O O . GLU A 1 117 ? 37.953 2.709 12.522 1.00 117.58 117 GLU A O 1
ATOM 827 N N . SER A 1 118 ? 36.608 1.414 11.267 1.00 117.76 118 SER A N 1
ATOM 828 C CA . SER A 1 118 ? 37.206 0.171 11.731 1.00 119.33 118 SER A CA 1
ATOM 829 C C . SER A 1 118 ? 38.477 -0.151 10.944 1.00 120.85 118 SER A C 1
ATOM 830 O O . SER A 1 118 ? 38.956 -1.284 10.959 1.00 120.88 118 SER A O 1
ATOM 833 N N . MET A 1 119 ? 39.013 0.850 10.251 1.00 122.59 119 MET A N 1
ATOM 834 C CA . MET A 1 119 ? 40.236 0.680 9.472 1.00 124.48 119 MET A CA 1
ATOM 835 C C . MET A 1 119 ? 41.384 1.358 10.216 1.00 125.67 119 MET A C 1
ATOM 836 O O . MET A 1 119 ? 42.556 1.181 9.879 1.00 125.65 119 MET A O 1
ATOM 841 N N . ASP A 1 120 ? 41.024 2.141 11.229 1.00 127.03 120 ASP A N 1
ATOM 842 C CA . ASP A 1 120 ? 41.976 2.859 12.071 1.00 128.50 120 ASP A CA 1
ATOM 843 C C . ASP A 1 120 ? 43.062 3.668 11.360 1.00 128.80 120 ASP A C 1
ATOM 844 O O . ASP A 1 120 ? 44.098 3.970 11.953 1.00 129.15 120 ASP A O 1
ATOM 849 N N . ASN A 1 121 ? 42.834 4.020 10.099 1.00 128.88 121 ASN A N 1
ATOM 850 C CA . ASN A 1 121 ? 43.808 4.819 9.360 1.00 129.02 121 ASN A CA 1
ATOM 851 C C . ASN A 1 121 ? 43.518 6.283 9.671 1.00 129.10 121 ASN A C 1
ATOM 852 O O . ASN A 1 121 ? 42.363 6.654 9.874 1.00 129.65 121 ASN A O 1
ATOM 857 N N . GLU A 1 122 ? 44.549 7.120 9.716 1.00 128.90 122 GLU A N 1
ATOM 858 C CA . GLU A 1 122 ? 44.322 8.526 10.021 1.00 128.63 122 GLU A CA 1
ATOM 859 C C . GLU A 1 122 ? 43.529 9.214 8.910 1.00 127.71 122 GLU A C 1
ATOM 860 O O . GLU A 1 122 ? 42.995 10.304 9.112 1.00 127.65 122 GLU A O 1
ATOM 866 N N . TYR A 1 123 ? 43.444 8.578 7.743 1.00 126.47 123 TYR A N 1
ATOM 867 C CA . TYR A 1 123 ? 42.704 9.159 6.626 1.00 124.98 123 TYR A CA 1
ATOM 868 C C . TYR A 1 123 ? 41.325 8.527 6.435 1.00 122.57 123 TYR A C 1
ATOM 869 O O . TYR A 1 123 ? 40.361 9.219 6.103 1.00 122.05 123 TYR A O 1
ATOM 878 N N . MET A 1 124 ? 41.226 7.215 6.632 1.00 119.46 124 MET A N 1
ATOM 879 C CA . MET A 1 124 ? 39.941 6.542 6.480 1.00 116.10 124 MET A CA 1
ATOM 880 C C . MET A 1 124 ? 38.969 7.003 7.556 1.00 113.86 124 MET A C 1
ATOM 881 O O . MET A 1 124 ? 37.758 6.820 7.432 1.00 113.76 124 MET A O 1
ATOM 886 N N . ALA A 1 125 ? 39.505 7.595 8.618 1.00 110.88 125 ALA A N 1
ATOM 887 C CA . ALA A 1 125 ? 38.678 8.110 9.702 1.00 108.03 125 ALA A CA 1
ATOM 888 C C . ALA A 1 125 ? 38.321 9.541 9.319 1.00 105.87 125 ALA A C 1
ATOM 889 O O . ALA A 1 125 ? 37.366 10.126 9.834 1.00 104.95 125 ALA A O 1
ATOM 891 N N . GLU A 1 126 ? 39.113 10.094 8.406 1.00 103.48 126 GLU A N 1
ATOM 892 C CA . GLU A 1 126 ? 38.901 11.444 7.905 1.00 101.26 126 GLU A CA 1
ATOM 893 C C . GLU A 1 126 ? 37.805 11.356 6.849 1.00 99.03 126 GLU A C 1
ATOM 894 O O . GLU A 1 126 ? 36.989 12.264 6.708 1.00 98.43 126 GLU A O 1
ATOM 900 N N . ARG A 1 127 ? 37.794 10.245 6.116 1.00 96.41 127 ARG A N 1
ATOM 901 C CA . ARG A 1 127 ? 36.793 10.016 5.085 1.00 93.71 127 ARG A CA 1
ATOM 902 C C . ARG A 1 127 ? 35.425 9.831 5.728 1.00 91.09 127 ARG A C 1
ATOM 903 O O . ARG A 1 127 ? 34.436 10.410 5.281 1.00 90.61 127 ARG A O 1
ATOM 911 N N . ALA A 1 128 ? 35.376 9.021 6.781 1.00 88.10 128 ALA A N 1
ATOM 912 C CA . ALA A 1 128 ? 34.130 8.764 7.491 1.00 86.37 128 ALA A CA 1
ATOM 913 C C . ALA A 1 128 ? 33.634 10.050 8.137 1.00 85.70 128 ALA A C 1
ATOM 914 O O . ALA A 1 128 ? 32.443 10.203 8.409 1.00 84.84 128 ALA A O 1
ATOM 916 N N . ALA A 1 129 ? 34.558 10.974 8.378 1.00 85.32 129 ALA A N 1
ATOM 917 C CA . ALA A 1 129 ? 34.222 12.253 8.989 1.00 85.23 129 ALA A CA 1
ATOM 918 C C . ALA A 1 129 ? 33.650 13.204 7.938 1.00 85.30 129 ALA A C 1
ATOM 919 O O . ALA A 1 129 ? 32.815 14.056 8.249 1.00 84.54 129 ALA A O 1
ATOM 921 N N . ASP A 1 130 ? 34.108 13.058 6.696 1.00 85.10 130 ASP A N 1
ATOM 922 C CA . ASP A 1 130 ? 33.619 13.889 5.604 1.00 84.90 130 ASP A CA 1
ATOM 923 C C . ASP A 1 130 ? 32.210 13.408 5.250 1.00 84.64 130 ASP A C 1
ATOM 924 O O . ASP A 1 130 ? 31.285 14.209 5.105 1.00 84.32 130 ASP A O 1
ATOM 929 N N . ILE A 1 131 ? 32.052 12.094 5.124 1.00 83.92 131 ILE A N 1
ATOM 930 C CA . ILE A 1 131 ? 30.756 11.513 4.805 1.00 83.50 131 ILE A CA 1
ATOM 931 C C . ILE A 1 131 ? 29.733 11.964 5.833 1.00 84.56 131 ILE A C 1
ATOM 932 O O . ILE A 1 131 ? 28.665 12.465 5.486 1.00 85.16 131 ILE A O 1
ATOM 937 N N . ARG A 1 132 ? 30.073 11.787 7.102 1.00 85.56 132 ARG A N 1
ATOM 938 C CA . ARG A 1 132 ? 29.191 12.171 8.191 1.00 86.82 132 ARG A CA 1
ATOM 939 C C . ARG A 1 132 ? 28.864 13.658 8.151 1.00 85.80 132 ARG A C 1
ATOM 940 O O . ARG A 1 132 ? 27.746 14.064 8.464 1.00 85.69 132 ARG A O 1
ATOM 948 N N . ASP A 1 133 ? 29.841 14.467 7.756 1.00 85.28 133 ASP A N 1
ATOM 949 C CA . ASP A 1 133 ? 29.659 15.914 7.687 1.00 85.05 133 ASP A CA 1
ATOM 950 C C . ASP A 1 133 ? 28.792 16.373 6.514 1.00 82.91 133 ASP A C 1
ATOM 951 O O . ASP A 1 133 ? 27.974 17.284 6.661 1.00 83.09 133 ASP A O 1
ATOM 956 N N . VAL A 1 134 ? 28.971 15.755 5.352 1.00 79.16 134 VAL A N 1
ATOM 957 C CA . VAL A 1 134 ? 28.199 16.143 4.181 1.00 76.53 134 VAL A CA 1
ATOM 958 C C . VAL A 1 134 ? 26.840 15.458 4.163 1.00 75.15 134 VAL A C 1
ATOM 959 O O . VAL A 1 134 ? 25.867 15.990 3.625 1.00 73.62 134 VAL A O 1
ATOM 963 N N . SER A 1 135 ? 26.783 14.275 4.762 1.00 74.01 135 SER A N 1
ATOM 964 C CA . SER A 1 135 ? 25.551 13.502 4.827 1.00 72.99 135 SER A CA 1
ATOM 965 C C . SER A 1 135 ? 24.536 14.310 5.622 1.00 72.18 135 SER A C 1
ATOM 966 O O . SER A 1 135 ? 23.335 14.252 5.376 1.00 71.70 135 SER A O 1
ATOM 969 N N . LYS A 1 136 ? 25.052 15.077 6.572 1.00 72.63 136 LYS A N 1
ATOM 970 C CA . LYS A 1 136 ? 24.247 15.926 7.440 1.00 72.31 136 LYS A CA 1
ATOM 971 C C . LYS A 1 136 ? 23.679 17.105 6.647 1.00 71.10 136 LYS A C 1
ATOM 972 O O . LYS A 1 136 ? 22.607 17.619 6.957 1.00 69.58 136 LYS A O 1
ATOM 978 N N . ARG A 1 137 ? 24.409 17.518 5.615 1.00 70.41 137 ARG A N 1
ATOM 979 C CA . ARG A 1 137 ? 24.006 18.640 4.772 1.00 69.49 137 ARG A CA 1
ATOM 980 C C . ARG A 1 137 ? 22.833 18.255 3.870 1.00 68.25 137 ARG A C 1
ATOM 981 O O . ARG A 1 137 ? 21.840 18.984 3.777 1.00 68.17 137 ARG A O 1
ATOM 989 N N . VAL A 1 138 ? 22.957 17.111 3.205 1.00 65.88 138 VAL A N 1
ATOM 990 C CA . VAL A 1 138 ? 21.901 16.619 2.332 1.00 64.18 138 VAL A CA 1
ATOM 991 C C . VAL A 1 138 ? 20.649 16.351 3.182 1.00 64.67 138 VAL A C 1
ATOM 992 O O . VAL A 1 138 ? 19.550 16.822 2.874 1.00 64.20 138 VAL A O 1
ATOM 996 N N . LEU A 1 139 ? 20.839 15.610 4.266 1.00 64.63 139 LEU A N 1
ATOM 997 C CA . LEU A 1 139 ? 19.759 15.257 5.182 1.00 64.55 139 LEU A CA 1
ATOM 998 C C . LEU A 1 139 ? 18.963 16.481 5.634 1.00 64.12 139 LEU A C 1
ATOM 999 O O . LEU A 1 139 ? 17.734 16.432 5.722 1.00 64.57 139 LEU A O 1
ATOM 1004 N N . ALA A 1 140 ? 19.658 17.578 5.918 1.00 63.40 140 ALA A N 1
ATOM 1005 C CA . ALA A 1 140 ? 18.986 18.801 6.351 1.00 62.45 140 ALA A CA 1
ATOM 1006 C C . ALA A 1 140 ? 18.137 19.337 5.203 1.00 61.94 140 ALA A C 1
ATOM 1007 O O . ALA A 1 140 ? 17.025 19.825 5.416 1.00 61.44 140 ALA A O 1
ATOM 1009 N N . HIS A 1 141 ? 18.666 19.256 3.986 1.00 61.12 141 HIS A N 1
ATOM 1010 C CA . HIS A 1 141 ? 17.916 19.723 2.832 1.00 60.66 141 HIS A CA 1
ATOM 1011 C C . HIS A 1 141 ? 16.715 18.819 2.647 1.00 60.25 141 HIS A C 1
ATOM 1012 O O . HIS A 1 141 ? 15.609 19.285 2.382 1.00 60.86 141 HIS A O 1
ATOM 1019 N N . ILE A 1 142 ? 16.940 17.521 2.818 1.00 60.08 142 ILE A N 1
ATOM 1020 C CA . ILE A 1 142 ? 15.883 16.536 2.684 1.00 59.54 142 ILE A CA 1
ATOM 1021 C C . ILE A 1 142 ? 14.724 16.802 3.641 1.00 60.33 142 ILE A C 1
ATOM 1022 O O . ILE A 1 142 ? 13.581 16.524 3.307 1.00 60.60 142 ILE A O 1
ATOM 1027 N N . LEU A 1 143 ? 15.014 17.341 4.821 1.00 61.73 143 LEU A N 1
ATOM 1028 C CA . LEU A 1 143 ? 13.968 17.606 5.807 1.00 65.00 143 LEU A CA 1
ATOM 1029 C C . LEU A 1 143 ? 13.515 19.058 5.843 1.00 68.31 143 LEU A C 1
ATOM 1030 O O . LEU A 1 143 ? 12.625 19.411 6.612 1.00 67.77 143 LEU A O 1
ATOM 1035 N N . GLY A 1 144 ? 14.122 19.903 5.021 1.00 72.23 144 GLY A N 1
ATOM 1036 C CA . GLY A 1 144 ? 13.739 21.301 5.031 1.00 76.98 144 GLY A CA 1
ATOM 1037 C C . GLY A 1 144 ? 14.100 21.946 6.356 1.00 81.09 144 GLY A C 1
ATOM 1038 O O . GLY A 1 144 ? 13.233 22.402 7.099 1.00 80.83 144 GLY A O 1
ATOM 1039 N N . VAL A 1 145 ? 15.393 21.971 6.657 1.00 85.85 145 VAL A N 1
ATOM 1040 C CA . VAL A 1 145 ? 15.891 22.563 7.891 1.00 91.00 145 VAL A CA 1
ATOM 1041 C C . VAL A 1 145 ? 17.100 23.425 7.573 1.00 95.18 145 VAL A C 1
ATOM 1042 O O . VAL A 1 145 ? 18.172 22.913 7.262 1.00 96.57 145 VAL A O 1
ATOM 1046 N N . GLU A 1 146 ? 16.921 24.737 7.657 1.00 100.45 146 GLU A N 1
ATOM 1047 C CA . GLU A 1 146 ? 17.994 25.678 7.368 1.00 105.67 146 GLU A CA 1
ATOM 1048 C C . GLU A 1 146 ? 19.112 25.583 8.404 1.00 108.44 146 GLU A C 1
ATOM 1049 O O . GLU A 1 146 ? 18.891 25.833 9.588 1.00 109.64 146 GLU A O 1
ATOM 1055 N N . LEU A 1 147 ? 20.309 25.213 7.955 1.00 111.33 147 LEU A N 1
ATOM 1056 C CA . LEU A 1 147 ? 21.458 25.078 8.846 1.00 114.67 147 LEU A CA 1
ATOM 1057 C C . LEU A 1 147 ? 22.485 26.200 8.666 1.00 117.46 147 LEU A C 1
ATOM 1058 O O . LEU A 1 147 ? 22.513 26.867 7.629 1.00 118.03 147 LEU A O 1
ATOM 1063 N N . PRO A 1 148 ? 23.339 26.425 9.683 1.00 119.75 148 PRO A N 1
ATOM 1064 C CA . PRO A 1 148 ? 24.376 27.464 9.660 1.00 121.41 148 PRO A CA 1
ATOM 1065 C C . PRO A 1 148 ? 25.267 27.465 8.416 1.00 123.21 148 PRO A C 1
ATOM 1066 O O . PRO A 1 148 ? 25.585 26.414 7.856 1.00 123.78 148 PRO A O 1
ATOM 1070 N N . ASN A 1 149 ? 25.664 28.663 7.995 1.00 125.05 149 ASN A N 1
ATOM 1071 C CA . ASN A 1 149 ? 26.527 28.848 6.829 1.00 126.69 149 ASN A CA 1
ATOM 1072 C C . ASN A 1 149 ? 26.950 30.318 6.754 1.00 127.52 149 ASN A C 1
ATOM 1073 O O . ASN A 1 149 ? 26.368 31.171 7.428 1.00 127.88 149 ASN A O 1
ATOM 1078 N N . PRO A 1 150 ? 27.972 30.633 5.939 1.00 127.91 150 PRO A N 1
ATOM 1079 C CA . PRO A 1 150 ? 28.436 32.020 5.815 1.00 127.66 150 PRO A CA 1
ATOM 1080 C C . PRO A 1 150 ? 27.362 32.981 5.306 1.00 127.36 150 PRO A C 1
ATOM 1081 O O . PRO A 1 150 ? 27.615 34.174 5.132 1.00 126.84 150 PRO A O 1
ATOM 1085 N N . VAL A 1 157 ? 27.074 41.024 12.505 1.00 107.12 157 VAL A N 1
ATOM 1086 C CA . VAL A 1 157 ? 26.525 39.992 13.375 1.00 107.67 157 VAL A CA 1
ATOM 1087 C C . VAL A 1 157 ? 27.494 39.647 14.502 1.00 107.99 157 VAL A C 1
ATOM 1088 O O . VAL A 1 157 ? 28.707 39.782 14.350 1.00 108.05 157 VAL A O 1
ATOM 1090 N N . VAL A 1 158 ? 26.949 39.206 15.633 1.00 108.49 158 VAL A N 1
ATOM 1091 C CA . VAL A 1 158 ? 27.755 38.828 16.792 1.00 109.20 158 VAL A CA 1
ATOM 1092 C C . VAL A 1 158 ? 27.574 37.335 17.061 1.00 109.76 158 VAL A C 1
ATOM 1093 O O . VAL A 1 158 ? 26.659 36.934 17.782 1.00 110.37 158 VAL A O 1
ATOM 1095 N N . ILE A 1 159 ? 28.453 36.522 16.481 1.00 109.93 159 ILE A N 1
ATOM 1096 C CA . ILE A 1 159 ? 28.394 35.068 16.622 1.00 110.05 159 ILE A CA 1
ATOM 1097 C C . ILE A 1 159 ? 28.321 34.569 18.064 1.00 110.47 159 ILE A C 1
ATOM 1098 O O . ILE A 1 159 ? 28.950 35.130 18.959 1.00 110.76 159 ILE A O 1
ATOM 1100 N N . ILE A 1 160 ? 27.544 33.509 18.274 1.00 110.87 160 ILE A N 1
ATOM 1101 C CA . ILE A 1 160 ? 27.378 32.891 19.589 1.00 111.59 160 ILE A CA 1
ATOM 1102 C C . ILE A 1 160 ? 27.106 31.397 19.421 1.00 112.72 160 ILE A C 1
ATOM 1103 O O . ILE A 1 160 ? 26.239 31.004 18.642 1.00 112.39 160 ILE A O 1
ATOM 1108 N N . GLY A 1 161 ? 27.845 30.567 20.153 1.00 114.36 161 GLY A N 1
ATOM 1109 C CA . GLY A 1 161 ? 27.659 29.131 20.041 1.00 116.59 161 GLY A CA 1
ATOM 1110 C C . GLY A 1 161 ? 27.894 28.335 21.313 1.00 118.30 161 GLY A C 1
ATOM 1111 O O . GLY A 1 161 ? 28.443 28.843 22.293 1.00 118.46 161 GLY A O 1
ATOM 1112 N N . ASN A 1 162 ? 27.480 27.071 21.288 1.00 119.79 162 ASN A N 1
ATOM 1113 C CA . ASN A 1 162 ? 27.626 26.183 22.434 1.00 121.43 162 ASN A CA 1
ATOM 1114 C C . ASN A 1 162 ? 29.087 25.942 22.797 1.00 122.42 162 ASN A C 1
ATOM 1115 O O . ASN A 1 162 ? 29.504 26.211 23.924 1.00 122.70 162 ASN A O 1
ATOM 1117 N N . ASP A 1 163 ? 29.861 25.437 21.842 1.00 123.47 163 ASP A N 1
ATOM 1118 C CA . ASP A 1 163 ? 31.273 25.154 22.074 1.00 124.70 163 ASP A CA 1
ATOM 1119 C C . ASP A 1 163 ? 32.180 26.133 21.338 1.00 125.63 163 ASP A C 1
ATOM 1120 O O . ASP A 1 163 ? 31.786 27.261 21.042 1.00 125.63 163 ASP A O 1
ATOM 1122 N N . LEU A 1 164 ? 33.400 25.688 21.050 1.00 126.81 164 LEU A N 1
ATOM 1123 C CA . LEU A 1 164 ? 34.380 26.508 20.348 1.00 127.89 164 LEU A CA 1
ATOM 1124 C C . LEU A 1 164 ? 34.993 25.725 19.189 1.00 128.60 164 LEU A C 1
ATOM 1125 O O . LEU A 1 164 ? 36.061 25.125 19.330 1.00 128.55 164 LEU A O 1
ATOM 1127 N N . THR A 1 165 ? 34.312 25.740 18.045 1.00 129.29 165 THR A N 1
ATOM 1128 C CA . THR A 1 165 ? 34.767 25.026 16.854 1.00 130.07 165 THR A CA 1
ATOM 1129 C C . THR A 1 165 ? 35.889 25.754 16.122 1.00 130.80 165 THR A C 1
ATOM 1130 O O . THR A 1 165 ? 35.693 26.853 15.604 1.00 131.06 165 THR A O 1
ATOM 1132 N N . PRO A 1 166 ? 37.062 25.129 16.073 1.00 131.69 166 PRO A N 1
ATOM 1133 C CA . PRO A 1 166 ? 38.218 25.712 15.401 1.00 132.42 166 PRO A CA 1
ATOM 1134 C C . PRO A 1 166 ? 38.177 25.431 13.901 1.00 132.89 166 PRO A C 1
ATOM 1135 O O . PRO A 1 166 ? 39.187 25.560 13.210 1.00 132.70 166 PRO A O 1
ATOM 1137 N N . SER A 1 167 ? 37.003 25.049 13.405 1.00 133.74 167 SER A N 1
ATOM 1138 C CA . SER A 1 167 ? 36.827 24.752 11.987 1.00 134.44 167 SER A CA 1
ATOM 1139 C C . SER A 1 167 ? 35.545 25.380 11.446 1.00 134.83 167 SER A C 1
ATOM 1140 O O . SER A 1 167 ? 35.510 25.856 10.310 1.00 135.00 167 SER A O 1
ATOM 1142 N N . ASP A 1 168 ? 34.495 25.376 12.263 1.00 135.13 168 ASP A N 1
ATOM 1143 C CA . ASP A 1 168 ? 33.212 25.947 11.866 1.00 135.54 168 ASP A CA 1
ATOM 1144 C C . ASP A 1 168 ? 33.310 27.466 11.773 1.00 135.86 168 ASP A C 1
ATOM 1145 O O . ASP A 1 168 ? 32.705 28.086 10.895 1.00 135.66 168 ASP A O 1
ATOM 1147 N N . THR A 1 169 ? 34.080 28.054 12.687 1.00 136.24 169 THR A N 1
ATOM 1148 C CA . THR A 1 169 ? 34.276 29.501 12.728 1.00 136.29 169 THR A CA 1
ATOM 1149 C C . THR A 1 169 ? 35.313 29.932 11.697 1.00 136.07 169 THR A C 1
ATOM 1150 O O . THR A 1 169 ? 36.441 30.286 12.038 1.00 135.92 169 THR A O 1
ATOM 1152 N N . ALA A 1 170 ? 34.917 29.893 10.431 1.00 135.91 170 ALA A N 1
ATOM 1153 C CA . ALA A 1 170 ? 35.797 30.274 9.339 1.00 136.05 170 ALA A CA 1
ATOM 1154 C C . ALA A 1 170 ? 34.974 30.384 8.063 1.00 136.41 170 ALA A C 1
ATOM 1155 O O . ALA A 1 170 ? 35.327 31.125 7.146 1.00 136.49 170 ALA A O 1
ATOM 1157 N N . GLN A 1 171 ? 33.871 29.644 8.017 1.00 136.82 171 GLN A N 1
ATOM 1158 C CA . GLN A 1 171 ? 32.986 29.653 6.858 1.00 137.17 171 GLN A CA 1
ATOM 1159 C C . GLN A 1 171 ? 32.487 31.065 6.581 1.00 137.37 171 GLN A C 1
ATOM 1160 O O . GLN A 1 171 ? 32.542 31.542 5.449 1.00 137.38 171 GLN A O 1
ATOM 1162 N N . LEU A 1 172 ? 32.003 31.728 7.627 1.00 137.82 172 LEU A N 1
ATOM 1163 C CA . LEU A 1 172 ? 31.484 33.086 7.511 1.00 138.15 172 LEU A CA 1
ATOM 1164 C C . LEU A 1 172 ? 32.553 34.077 7.056 1.00 138.21 172 LEU A C 1
ATOM 1165 O O . LEU A 1 172 ? 33.741 33.904 7.340 1.00 138.24 172 LEU A O 1
ATOM 1167 N N . ASN A 1 173 ? 32.118 35.116 6.347 1.00 138.10 173 ASN A N 1
ATOM 1168 C CA . ASN A 1 173 ? 33.020 36.147 5.846 1.00 137.54 173 ASN A CA 1
ATOM 1169 C C . ASN A 1 173 ? 33.429 37.092 6.971 1.00 136.98 173 ASN A C 1
ATOM 1170 O O . ASN A 1 173 ? 32.585 37.750 7.580 1.00 136.57 173 ASN A O 1
ATOM 1172 N N . LYS A 1 174 ? 34.730 37.156 7.237 1.00 136.54 174 LYS A N 1
ATOM 1173 C CA . LYS A 1 174 ? 35.265 38.011 8.291 1.00 136.18 174 LYS A CA 1
ATOM 1174 C C . LYS A 1 174 ? 34.760 39.449 8.196 1.00 135.88 174 LYS A C 1
ATOM 1175 O O . LYS A 1 174 ? 34.799 40.191 9.177 1.00 135.80 174 LYS A O 1
ATOM 1177 N N . GLU A 1 175 ? 34.293 39.843 7.016 1.00 135.45 175 GLU A N 1
ATOM 1178 C CA . GLU A 1 175 ? 33.781 41.195 6.824 1.00 134.66 175 GLU A CA 1
ATOM 1179 C C . GLU A 1 175 ? 32.514 41.373 7.655 1.00 133.80 175 GLU A C 1
ATOM 1180 O O . GLU A 1 175 ? 32.498 42.131 8.627 1.00 134.12 175 GLU A O 1
ATOM 1182 N N . TYR A 1 176 ? 31.456 40.663 7.271 1.00 132.39 176 TYR A N 1
ATOM 1183 C CA . TYR A 1 176 ? 30.185 40.735 7.980 1.00 130.33 176 TYR A CA 1
ATOM 1184 C C . TYR A 1 176 ? 30.332 40.094 9.356 1.00 128.22 176 TYR A C 1
ATOM 1185 O O . TYR A 1 176 ? 29.488 40.279 10.235 1.00 128.33 176 TYR A O 1
ATOM 1187 N N . VAL A 1 177 ? 31.414 39.342 9.533 1.00 124.68 177 VAL A N 1
ATOM 1188 C CA . VAL A 1 177 ? 31.683 38.670 10.797 1.00 121.22 177 VAL A CA 1
ATOM 1189 C C . VAL A 1 177 ? 32.263 39.649 11.811 1.00 119.54 177 VAL A C 1
ATOM 1190 O O . VAL A 1 177 ? 33.228 39.338 12.509 1.00 118.48 177 VAL A O 1
ATOM 1192 N N . GLN A 1 178 ? 31.673 40.837 11.883 1.00 117.68 178 GLN A N 1
ATOM 1193 C CA . GLN A 1 178 ? 32.128 41.853 12.823 1.00 116.56 178 GLN A CA 1
ATOM 1194 C C . GLN A 1 178 ? 31.691 41.432 14.224 1.00 116.61 178 GLN A C 1
ATOM 1195 O O . GLN A 1 178 ? 31.385 40.261 14.455 1.00 115.58 178 GLN A O 1
ATOM 1197 N N . GLY A 1 179 ? 31.665 42.381 15.154 1.00 116.70 179 GLY A N 1
ATOM 1198 C CA . GLY A 1 179 ? 31.255 42.065 16.510 1.00 115.63 179 GLY A CA 1
ATOM 1199 C C . GLY A 1 179 ? 32.169 41.065 17.193 1.00 114.01 179 GLY A C 1
ATOM 1200 O O . GLY A 1 179 ? 33.372 41.044 16.940 1.00 113.50 179 GLY A O 1
ATOM 1201 N N . PHE A 1 180 ? 31.595 40.225 18.051 1.00 112.72 180 PHE A N 1
ATOM 1202 C CA . PHE A 1 180 ? 32.373 39.233 18.786 1.00 111.23 180 PHE A CA 1
ATOM 1203 C C . PHE A 1 180 ? 31.936 37.792 18.537 1.00 110.44 180 PHE A C 1
ATOM 1204 O O . PHE A 1 180 ? 31.242 37.496 17.562 1.00 109.28 180 PHE A O 1
ATOM 1206 N N . VAL A 1 181 ? 32.360 36.907 19.436 1.00 110.63 181 VAL A N 1
ATOM 1207 C CA . VAL A 1 181 ? 32.046 35.485 19.365 1.00 111.67 181 VAL A CA 1
ATOM 1208 C C . VAL A 1 181 ? 32.094 34.882 20.769 1.00 111.57 181 VAL A C 1
ATOM 1209 O O . VAL A 1 181 ? 33.058 34.205 21.128 1.00 113.16 181 VAL A O 1
ATOM 1211 N N . THR A 1 182 ? 31.047 35.126 21.555 1.00 110.72 182 THR A N 1
ATOM 1212 C CA . THR A 1 182 ? 30.971 34.625 22.929 1.00 108.55 182 THR A CA 1
ATOM 1213 C C . THR A 1 182 ? 30.314 33.247 23.053 1.00 106.31 182 THR A C 1
ATOM 1214 O O . THR A 1 182 ? 29.094 33.125 22.967 1.00 106.03 182 THR A O 1
ATOM 1216 N N . ASN A 1 183 ? 31.132 32.220 23.278 1.00 102.59 183 ASN A N 1
ATOM 1217 C CA . ASN A 1 183 ? 30.640 30.850 23.422 1.00 99.90 183 ASN A CA 1
ATOM 1218 C C . ASN A 1 183 ? 30.404 30.498 24.892 1.00 98.73 183 ASN A C 1
ATOM 1219 O O . ASN A 1 183 ? 29.754 31.249 25.625 1.00 97.19 183 ASN A O 1
ATOM 1221 N N . ILE A 1 184 ? 30.927 29.346 25.312 1.00 97.27 184 ILE A N 1
ATOM 1222 C CA . ILE A 1 184 ? 30.798 28.885 26.697 1.00 94.86 184 ILE A CA 1
ATOM 1223 C C . ILE A 1 184 ? 32.024 28.051 27.089 1.00 93.89 184 ILE A C 1
ATOM 1224 O O . ILE A 1 184 ? 31.908 27.045 27.801 1.00 92.67 184 ILE A O 1
ATOM 1226 N N . GLY A 1 185 ? 33.196 28.478 26.618 1.00 91.35 185 GLY A N 1
ATOM 1227 C CA . GLY A 1 185 ? 34.425 27.766 26.919 1.00 89.68 185 GLY A CA 1
ATOM 1228 C C . GLY A 1 185 ? 34.636 26.554 26.024 1.00 87.70 185 GLY A C 1
ATOM 1229 O O . GLY A 1 185 ? 34.430 26.616 24.806 1.00 84.75 185 GLY A O 1
ATOM 1230 N N . SER A 1 189 ? 41.225 28.820 24.364 1.00 139.19 189 SER A N 1
ATOM 1231 C CA . SER A 1 189 ? 40.601 27.749 23.595 1.00 139.17 189 SER A CA 1
ATOM 1232 C C . SER A 1 189 ? 40.555 28.103 22.109 1.00 139.18 189 SER A C 1
ATOM 1233 O O . SER A 1 189 ? 41.164 29.082 21.676 1.00 139.24 189 SER A O 1
ATOM 1235 N N . HIS A 1 190 ? 39.830 27.299 21.334 1.00 138.97 190 HIS A N 1
ATOM 1236 C CA . HIS A 1 190 ? 39.701 27.523 19.896 1.00 138.42 190 HIS A CA 1
ATOM 1237 C C . HIS A 1 190 ? 38.925 28.803 19.618 1.00 138.16 190 HIS A C 1
ATOM 1238 O O . HIS A 1 190 ? 38.893 29.288 18.487 1.00 137.89 190 HIS A O 1
ATOM 1240 N N . SER A 1 191 ? 38.299 29.345 20.659 1.00 138.06 191 SER A N 1
ATOM 1241 C CA . SER A 1 191 ? 37.518 30.569 20.537 1.00 137.70 191 SER A CA 1
ATOM 1242 C C . SER A 1 191 ? 38.360 31.788 20.898 1.00 137.45 191 SER A C 1
ATOM 1243 O O . SER A 1 191 ? 38.439 32.749 20.131 1.00 137.38 191 SER A O 1
ATOM 1245 N N . ALA A 1 192 ? 38.989 31.740 22.068 1.00 136.84 192 ALA A N 1
ATOM 1246 C CA . ALA A 1 192 ? 39.822 32.839 22.543 1.00 136.25 192 ALA A CA 1
ATOM 1247 C C . ALA A 1 192 ? 41.045 33.058 21.654 1.00 135.74 192 ALA A C 1
ATOM 1248 O O . ALA A 1 192 ? 41.751 34.059 21.792 1.00 135.51 192 ALA A O 1
ATOM 1250 N N . ILE A 1 193 ? 41.290 32.120 20.745 1.00 135.02 193 ILE A N 1
ATOM 1251 C CA . ILE A 1 193 ? 42.431 32.213 19.842 1.00 134.16 193 ILE A CA 1
ATOM 1252 C C . ILE A 1 193 ? 42.230 33.311 18.804 1.00 133.39 193 ILE A C 1
ATOM 1253 O O . ILE A 1 193 ? 42.886 34.352 18.852 1.00 133.53 193 ILE A O 1
ATOM 1255 N N . MET A 1 194 ? 41.317 33.073 17.867 1.00 132.35 194 MET A N 1
ATOM 1256 C CA . MET A 1 194 ? 41.035 34.043 16.817 1.00 131.12 194 MET A CA 1
ATOM 1257 C C . MET A 1 194 ? 40.331 35.262 17.403 1.00 130.43 194 MET A C 1
ATOM 1258 O O . MET A 1 194 ? 40.116 36.256 16.713 1.00 130.23 194 MET A O 1
ATOM 1263 N N . SER A 1 195 ? 39.977 35.176 18.682 1.00 129.79 195 SER A N 1
ATOM 1264 C CA . SER A 1 195 ? 39.304 36.273 19.366 1.00 129.03 195 SER A CA 1
ATOM 1265 C C . SER A 1 195 ? 40.145 37.535 19.252 1.00 128.39 195 SER A C 1
ATOM 1266 O O . SER A 1 195 ? 39.654 38.585 18.839 1.00 128.51 195 SER A O 1
ATOM 1268 N N . ARG A 1 196 ? 41.416 37.422 19.623 1.00 127.49 196 ARG A N 1
ATOM 1269 C CA . ARG A 1 196 ? 42.339 38.546 19.560 1.00 126.48 196 ARG A CA 1
ATOM 1270 C C . ARG A 1 196 ? 43.049 38.566 18.208 1.00 125.96 196 ARG A C 1
ATOM 1271 O O . ARG A 1 196 ? 43.583 39.596 17.792 1.00 125.89 196 ARG A O 1
ATOM 1273 N N . SER A 1 197 ? 43.046 37.423 17.526 1.00 125.13 197 SER A N 1
ATOM 1274 C CA . SER A 1 197 ? 43.688 37.300 16.221 1.00 124.67 197 SER A CA 1
ATOM 1275 C C . SER A 1 197 ? 42.952 38.120 15.166 1.00 124.52 197 SER A C 1
ATOM 1276 O O . SER A 1 197 ? 43.576 38.796 14.348 1.00 124.15 197 SER A O 1
ATOM 1278 N N . LEU A 1 198 ? 41.624 38.054 15.187 1.00 124.76 198 LEU A N 1
ATOM 1279 C CA . LEU A 1 198 ? 40.806 38.795 14.234 1.00 124.71 198 LEU A CA 1
ATOM 1280 C C . LEU A 1 198 ? 40.619 40.235 14.701 1.00 124.81 198 LEU A C 1
ATOM 1281 O O . LEU A 1 198 ? 39.908 41.014 14.067 1.00 125.27 198 LEU A O 1
ATOM 1283 N N . GLU A 1 199 ? 41.258 40.577 15.817 1.00 124.50 199 GLU A N 1
ATOM 1284 C CA . GLU A 1 199 ? 41.185 41.921 16.387 1.00 123.83 199 GLU A CA 1
ATOM 1285 C C . GLU A 1 199 ? 39.754 42.358 16.704 1.00 123.33 199 GLU A C 1
ATOM 1286 O O . GLU A 1 199 ? 39.450 43.552 16.725 1.00 123.05 199 GLU A O 1
ATOM 1288 N N . ILE A 1 200 ? 38.880 41.387 16.953 1.00 122.80 200 ILE A N 1
ATOM 1289 C CA . ILE A 1 200 ? 37.487 41.672 17.278 1.00 122.2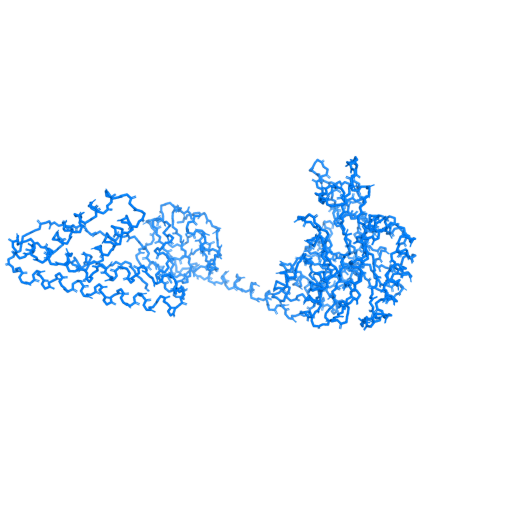9 200 ILE A CA 1
ATOM 1290 C C . ILE A 1 200 ? 37.310 41.648 18.792 1.00 122.10 200 ILE A C 1
ATOM 1291 O O . ILE A 1 200 ? 38.290 41.615 19.535 1.00 122.51 200 ILE A O 1
ATOM 1293 N N . PRO A 1 201 ? 36.061 41.672 19.247 1.00 121.53 201 PRO A N 1
ATOM 1294 C CA . PRO A 1 201 ? 35.772 41.635 20.676 1.00 121.32 201 PRO A CA 1
ATOM 1295 C C . PRO A 1 201 ? 35.508 40.186 21.084 1.00 121.59 201 PRO A C 1
ATOM 1296 O O . PRO A 1 201 ? 35.444 39.303 20.229 1.00 121.55 201 PRO A O 1
ATOM 1298 N N . ALA A 1 202 ? 35.359 39.940 22.383 1.00 122.12 202 ALA A N 1
ATOM 1299 C CA . ALA A 1 202 ? 35.109 38.586 22.878 1.00 122.41 202 ALA A CA 1
ATOM 1300 C C . ALA A 1 202 ? 34.095 38.560 24.016 1.00 122.74 202 ALA A C 1
ATOM 1301 O O . ALA A 1 202 ? 32.911 38.291 23.799 1.00 123.33 202 ALA A O 1
ATOM 1303 N N . VAL A 1 203 ? 34.563 38.833 25.231 1.00 122.47 203 VAL A N 1
ATOM 1304 C CA . VAL A 1 203 ? 33.693 38.840 26.402 1.00 122.36 203 VAL A CA 1
ATOM 1305 C C . VAL A 1 203 ? 32.983 37.498 26.564 1.00 122.19 203 VAL A C 1
ATOM 1306 O O . VAL A 1 203 ? 33.557 36.441 26.291 1.00 122.09 203 VAL A O 1
ATOM 1308 N N . GLY A 1 205 ? 33.968 33.104 27.377 1.00 103.38 205 GLY A N 1
ATOM 1309 C CA . GLY A 1 205 ? 33.996 31.935 28.239 1.00 106.43 205 GLY A CA 1
ATOM 1310 C C . GLY A 1 205 ? 32.786 31.821 29.149 1.00 106.84 205 GLY A C 1
ATOM 1311 O O . GLY A 1 205 ? 32.925 31.621 30.359 1.00 106.61 205 GLY A O 1
ATOM 1312 N N . THR A 1 206 ? 31.595 31.946 28.572 1.00 107.56 206 THR A N 1
ATOM 1313 C CA . THR A 1 206 ? 30.359 31.858 29.346 1.00 108.74 206 THR A CA 1
ATOM 1314 C C . THR A 1 206 ? 30.009 30.406 29.659 1.00 110.37 206 THR A C 1
ATOM 1315 O O . THR A 1 206 ? 30.876 29.528 29.660 1.00 109.35 206 THR A O 1
ATOM 1317 N N . LYS A 1 207 ? 28.731 30.165 29.927 1.00 114.73 207 LYS A N 1
ATOM 1318 C CA . LYS A 1 207 ? 28.253 28.829 30.251 1.00 119.77 207 LYS A CA 1
ATOM 1319 C C . LYS A 1 207 ? 26.775 28.706 29.903 1.00 122.40 207 LYS A C 1
ATOM 1320 O O . LYS A 1 207 ? 26.386 27.867 29.088 1.00 123.47 207 LYS A O 1
ATOM 1322 N N . SER A 1 208 ? 25.959 29.553 30.527 1.00 126.06 208 SER A N 1
ATOM 1323 C CA . SER A 1 208 ? 24.520 29.554 30.298 1.00 129.03 208 SER A CA 1
ATOM 1324 C C . SER A 1 208 ? 24.117 30.635 29.297 1.00 130.23 208 SER A C 1
ATOM 1325 O O . SER A 1 208 ? 23.054 31.246 29.421 1.00 130.47 208 SER A O 1
ATOM 1327 N N . ILE A 1 209 ? 24.972 30.864 28.305 1.00 131.41 209 ILE A N 1
ATOM 1328 C CA . ILE A 1 209 ? 24.710 31.869 27.282 1.00 132.07 209 ILE A CA 1
ATOM 1329 C C . ILE A 1 209 ? 23.829 31.297 26.177 1.00 132.36 209 ILE A C 1
ATOM 1330 O O . ILE A 1 209 ? 23.350 32.030 25.313 1.00 131.99 209 ILE A O 1
ATOM 1332 N N . THR A 1 210 ? 23.619 29.984 26.213 1.00 132.93 210 THR A N 1
ATOM 1333 C CA . THR A 1 210 ? 22.797 29.307 25.217 1.00 133.47 210 THR A CA 1
ATOM 1334 C C . THR A 1 210 ? 21.342 29.760 25.304 1.00 134.08 210 THR A C 1
ATOM 1335 O O . THR A 1 210 ? 20.540 29.467 24.417 1.00 134.21 210 THR A O 1
ATOM 1337 N N . GLU A 1 211 ? 21.009 30.473 26.378 1.00 134.71 211 GLU A N 1
ATOM 1338 C CA . GLU A 1 211 ? 19.653 30.974 26.587 1.00 134.97 211 GLU A CA 1
ATOM 1339 C C . GLU A 1 211 ? 19.673 32.483 26.804 1.00 135.19 211 GLU A C 1
ATOM 1340 O O . GLU A 1 211 ? 19.185 32.988 27.818 1.00 134.91 211 GLU A O 1
ATOM 1342 N N . GLU A 1 212 ? 20.245 33.195 25.839 1.00 135.60 212 GLU A N 1
ATOM 1343 C CA . GLU A 1 212 ? 20.340 34.648 25.898 1.00 136.03 212 GLU A CA 1
ATOM 1344 C C . GLU A 1 212 ? 19.244 35.274 25.043 1.00 136.02 212 GLU A C 1
ATOM 1345 O O . GLU A 1 212 ? 18.067 35.233 25.401 1.00 136.53 212 GLU A O 1
ATOM 1347 N N . VAL A 1 213 ? 19.635 35.852 23.913 1.00 135.67 213 VAL A N 1
ATOM 1348 C CA . VAL A 1 213 ? 18.680 36.476 23.008 1.00 135.19 213 VAL A CA 1
ATOM 1349 C C . VAL A 1 213 ? 18.253 35.472 21.942 1.00 134.33 213 VAL A C 1
ATOM 1350 O O . VAL A 1 213 ? 18.907 34.447 21.745 1.00 134.26 213 VAL A O 1
ATOM 1352 N N . GLU A 1 214 ? 17.151 35.769 21.262 1.00 132.23 214 GLU A N 1
ATOM 1353 C CA . GLU A 1 214 ? 16.638 34.889 20.218 1.00 129.75 214 GLU A CA 1
ATOM 1354 C C . GLU A 1 214 ? 17.573 34.905 19.014 1.00 128.71 214 GLU A C 1
ATOM 1355 O O . GLU A 1 214 ? 18.723 35.335 19.116 1.00 128.71 214 GLU A O 1
ATOM 1357 N N . ALA A 1 215 ? 17.078 34.434 17.873 1.00 127.27 215 ALA A N 1
ATOM 1358 C CA . ALA A 1 215 ? 17.876 34.404 16.652 1.00 126.65 215 ALA A CA 1
ATOM 1359 C C . ALA A 1 215 ? 18.043 35.814 16.090 1.00 127.21 215 ALA A C 1
ATOM 1360 O O . ALA A 1 215 ? 18.887 36.048 15.220 1.00 125.38 215 ALA A O 1
ATOM 1362 N N . GLY A 1 216 ? 17.237 36.748 16.595 1.00 127.82 216 GLY A N 1
ATOM 1363 C CA . GLY A 1 216 ? 17.309 38.127 16.142 1.00 127.58 216 GLY A CA 1
ATOM 1364 C C . GLY A 1 216 ? 18.442 38.891 16.808 1.00 126.02 216 GLY A C 1
ATOM 1365 O O . GLY A 1 216 ? 19.389 39.319 16.143 1.00 125.88 216 GLY A O 1
ATOM 1366 N N . ASP A 1 217 ? 18.345 39.062 18.124 1.00 122.60 217 ASP A N 1
ATOM 1367 C CA . ASP A 1 217 ? 19.367 39.770 18.886 1.00 119.20 217 ASP A CA 1
ATOM 1368 C C . ASP A 1 217 ? 19.625 41.161 18.319 1.00 116.44 217 ASP A C 1
ATOM 1369 O O . ASP A 1 217 ? 20.471 41.901 18.823 1.00 114.70 217 ASP A O 1
ATOM 1371 N N . ILE A 1 219 ? 23.394 41.642 19.943 1.00 119.78 219 ILE A N 1
ATOM 1372 C CA . ILE A 1 219 ? 24.137 41.528 21.191 1.00 120.27 219 ILE A CA 1
ATOM 1373 C C . ILE A 1 219 ? 25.177 42.642 21.330 1.00 120.54 219 ILE A C 1
ATOM 1374 O O . ILE A 1 219 ? 25.408 43.408 20.393 1.00 120.40 219 ILE A O 1
ATOM 1376 N N . VAL A 1 220 ? 25.795 42.728 22.506 1.00 121.06 220 VAL A N 1
ATOM 1377 C CA . VAL A 1 220 ? 26.818 43.738 22.785 1.00 121.50 220 VAL A CA 1
ATOM 1378 C C . VAL A 1 220 ? 27.966 43.112 23.581 1.00 121.95 220 VAL A C 1
ATOM 1379 O O . VAL A 1 220 ? 27.829 42.851 24.776 1.00 122.06 220 VAL A O 1
ATOM 1381 N N . VAL A 1 221 ? 29.095 42.881 22.913 1.00 122.37 221 VAL A N 1
ATOM 1382 C CA . VAL A 1 221 ? 30.266 42.266 23.539 1.00 123.03 221 VAL A CA 1
ATOM 1383 C C . VAL A 1 221 ? 30.806 43.029 24.748 1.00 123.58 221 VAL A C 1
ATOM 1384 O O . VAL A 1 221 ? 30.331 42.845 25.869 1.00 124.34 221 VAL A O 1
ATOM 1386 N N . ASP A 1 222 ? 31.810 43.871 24.517 1.00 123.77 222 ASP A N 1
ATOM 1387 C CA . ASP A 1 222 ? 32.426 44.666 25.579 1.00 123.92 222 ASP A CA 1
ATOM 1388 C C . ASP A 1 222 ? 33.029 43.790 26.674 1.00 123.73 222 ASP A C 1
ATOM 1389 O O . ASP A 1 222 ? 33.731 44.281 27.560 1.00 123.22 222 ASP A O 1
ATOM 1391 N N . ASP A 1 227 ? 28.607 41.101 28.563 1.00 111.46 227 ASP A N 1
ATOM 1392 C CA . ASP A 1 227 ? 27.707 40.688 27.491 1.00 109.78 227 ASP A CA 1
ATOM 1393 C C . ASP A 1 227 ? 26.303 41.235 27.728 1.00 108.88 227 ASP A C 1
ATOM 1394 O O . ASP A 1 227 ? 25.556 40.713 28.554 1.00 109.28 227 ASP A O 1
ATOM 1396 N N . VAL A 1 228 ? 25.946 42.283 26.993 1.00 105.26 228 VAL A N 1
ATOM 1397 C CA . VAL A 1 228 ? 24.633 42.905 27.135 1.00 102.28 228 VAL A CA 1
ATOM 1398 C C . VAL A 1 228 ? 23.722 42.636 25.935 1.00 101.18 228 VAL A C 1
ATOM 1399 O O . VAL A 1 228 ? 23.984 43.099 24.821 1.00 99.92 228 VAL A O 1
ATOM 1401 N N . LEU A 1 229 ? 22.646 41.889 26.176 1.00 99.65 229 LEU A N 1
ATOM 1402 C CA . LEU A 1 229 ? 21.684 41.552 25.129 1.00 97.81 229 LEU A CA 1
ATOM 1403 C C . LEU A 1 229 ? 20.509 40.786 25.721 1.00 97.64 229 LEU A C 1
ATOM 1404 O O . LEU A 1 229 ? 20.411 39.566 25.568 1.00 95.37 229 LEU A O 1
ATOM 1406 N N . PRO A 1 232 ? 19.153 42.734 23.706 1.00 132.41 232 PRO A N 1
ATOM 1407 C CA . PRO A 1 232 ? 19.446 44.157 23.581 1.00 132.48 232 PRO A CA 1
ATOM 1408 C C . PRO A 1 232 ? 18.675 44.964 24.620 1.00 132.51 232 PRO A C 1
ATOM 1409 O O . PRO A 1 232 ? 17.938 44.403 25.432 1.00 132.45 232 PRO A O 1
ATOM 1411 N N . SER A 1 233 ? 18.853 46.282 24.589 1.00 132.60 233 SER A N 1
ATOM 1412 C CA . SER A 1 233 ? 18.178 47.182 25.518 1.00 132.72 233 SER A CA 1
ATOM 1413 C C . SER A 1 233 ? 17.593 48.372 24.764 1.00 132.89 233 SER A C 1
ATOM 1414 O O . SER A 1 233 ? 16.605 48.966 25.195 1.00 133.24 233 SER A O 1
ATOM 1416 N N . ASP A 1 234 ? 18.217 48.715 23.639 1.00 132.83 234 ASP A N 1
ATOM 1417 C CA . ASP A 1 234 ? 17.772 49.824 22.798 1.00 132.34 234 ASP A CA 1
ATOM 1418 C C . ASP A 1 234 ? 17.800 51.173 23.511 1.00 132.26 234 ASP A C 1
ATOM 1419 O O . ASP A 1 234 ? 17.415 52.192 22.936 1.00 132.02 234 ASP A O 1
ATOM 1421 N N . GLU A 1 235 ? 18.255 51.176 24.761 1.00 132.22 235 GLU A N 1
ATOM 1422 C CA . GLU A 1 235 ? 18.336 52.401 25.551 1.00 131.98 235 GLU A CA 1
ATOM 1423 C C . GLU A 1 235 ? 19.796 52.745 25.811 1.00 131.78 235 GLU A C 1
ATOM 1424 O O . GLU A 1 235 ? 20.261 53.829 25.458 1.00 131.25 235 GLU A O 1
ATOM 1426 N N . VAL A 1 236 ? 20.510 51.812 26.435 1.00 131.89 236 VAL A N 1
ATOM 1427 C CA . VAL A 1 236 ? 21.925 51.996 26.734 1.00 131.88 236 VAL A CA 1
ATOM 1428 C C . VAL A 1 236 ? 22.753 51.626 25.504 1.00 132.02 236 VAL A C 1
ATOM 1429 O O . VAL A 1 236 ? 23.939 51.304 25.611 1.00 131.98 236 VAL A O 1
ATOM 1433 N N . ILE A 1 237 ? 22.110 51.674 24.338 1.00 131.69 237 ILE A N 1
ATOM 1434 C CA . ILE A 1 237 ? 22.761 51.351 23.072 1.00 131.14 237 ILE A CA 1
ATOM 1435 C C . ILE A 1 237 ? 23.571 52.542 22.574 1.00 131.01 237 ILE A C 1
ATOM 1436 O O . ILE A 1 237 ? 24.212 52.477 21.526 1.00 130.80 237 ILE A O 1
ATOM 1438 N N . ALA A 1 238 ? 23.531 53.632 23.332 1.00 131.13 238 ALA A N 1
ATOM 1439 C CA . ALA A 1 238 ? 24.264 54.837 22.975 1.00 131.29 238 ALA A CA 1
ATOM 1440 C C . ALA A 1 238 ? 25.568 54.891 23.761 1.00 131.68 238 ALA A C 1
ATOM 1441 O O . ALA A 1 238 ? 26.592 55.335 23.242 1.00 132.08 238 ALA A O 1
ATOM 1443 N N . GLU A 1 239 ? 25.524 54.435 25.013 1.00 131.79 239 GLU A N 1
ATOM 1444 C CA . GLU A 1 239 ? 26.705 54.424 25.876 1.00 131.62 239 GLU A CA 1
ATOM 1445 C C . GLU A 1 239 ? 27.833 53.605 25.259 1.00 131.15 239 GLU A C 1
ATOM 1446 O O . GLU A 1 239 ? 28.938 54.107 25.054 1.00 131.09 239 GLU A O 1
ATOM 1452 N N . TYR A 1 240 ? 27.548 52.339 24.973 1.00 130.49 240 TYR A N 1
ATOM 1453 C CA . TYR A 1 240 ? 28.540 51.454 24.379 1.00 129.71 240 TYR A CA 1
ATOM 1454 C C . TYR A 1 240 ? 28.881 51.870 22.952 1.00 129.28 240 TYR A C 1
ATOM 1455 O O . TYR A 1 240 ? 29.996 51.638 22.487 1.00 129.51 240 TYR A O 1
ATOM 1464 N N . GLN A 1 241 ? 27.921 52.481 22.262 1.00 128.74 241 GLN A N 1
ATOM 1465 C CA . GLN A 1 241 ? 28.129 52.922 20.887 1.00 128.11 241 GLN A CA 1
ATOM 1466 C C . GLN A 1 241 ? 29.242 53.963 20.814 1.00 128.56 241 GLN A C 1
ATOM 1467 O O . GLN A 1 241 ? 30.083 53.919 19.914 1.00 128.87 241 GLN A O 1
ATOM 1473 N N . GLU A 1 242 ? 29.245 54.902 21.757 1.00 128.53 242 GLU A N 1
ATOM 1474 C CA . GLU A 1 242 ? 30.271 55.935 21.783 1.00 128.46 242 GLU A CA 1
ATOM 1475 C C . GLU A 1 242 ? 31.484 55.446 22.567 1.00 127.91 242 GLU A C 1
ATOM 1476 O O . GLU A 1 242 ? 32.568 56.024 22.469 1.00 127.93 242 GLU A O 1
ATOM 1482 N N . LYS A 1 243 ? 31.300 54.383 23.348 1.00 127.12 243 LYS A N 1
ATOM 1483 C CA . LYS A 1 243 ? 32.403 53.819 24.118 1.00 126.52 243 LYS A CA 1
ATOM 1484 C C . LYS A 1 243 ? 33.260 53.032 23.139 1.00 125.95 243 LYS A C 1
ATOM 1485 O O . LYS A 1 243 ? 34.396 52.665 23.437 1.00 125.65 243 LYS A O 1
ATOM 1491 N N . ARG A 1 244 ? 32.689 52.773 21.967 1.00 125.40 244 ARG A N 1
ATOM 1492 C CA . ARG A 1 244 ? 33.383 52.054 20.911 1.00 124.93 244 ARG A CA 1
ATOM 1493 C C . ARG A 1 244 ? 34.186 53.094 20.141 1.00 124.95 244 ARG A C 1
ATOM 1494 O O . ARG A 1 244 ? 35.316 52.843 19.721 1.00 124.89 244 ARG A O 1
ATOM 1502 N N . GLU A 1 245 ? 33.590 54.270 19.969 1.00 124.96 245 GLU A N 1
ATOM 1503 C CA . GLU A 1 245 ? 34.249 55.365 19.272 1.00 124.87 245 GLU A CA 1
ATOM 1504 C C . GLU A 1 245 ? 35.256 56.005 20.222 1.00 124.29 245 GLU A C 1
ATOM 1505 O O . GLU A 1 245 ? 35.749 57.108 19.983 1.00 124.37 245 GLU A O 1
ATOM 1511 N N . ASN A 1 246 ? 35.537 55.298 21.314 1.00 123.29 246 ASN A N 1
ATOM 1512 C CA . ASN A 1 246 ? 36.497 55.744 22.320 1.00 121.93 246 ASN A CA 1
ATOM 1513 C C . ASN A 1 246 ? 37.635 54.725 22.299 1.00 120.32 246 ASN A C 1
ATOM 1514 O O . ASN A 1 246 ? 38.781 55.045 22.615 1.00 120.57 246 ASN A O 1
ATOM 1519 N N . PHE A 1 247 ? 37.302 53.497 21.910 1.00 117.81 247 PHE A N 1
ATOM 1520 C CA . PHE A 1 247 ? 38.278 52.418 21.824 1.00 114.76 247 PHE A CA 1
ATOM 1521 C C . PHE A 1 247 ? 39.038 52.526 20.507 1.00 113.18 247 PHE A C 1
ATOM 1522 O O . PHE A 1 247 ? 40.266 52.435 20.477 1.00 112.81 247 PHE A O 1
ATOM 1530 N N . PHE A 1 248 ? 38.300 52.704 19.417 1.00 111.10 248 PHE A N 1
ATOM 1531 C CA . PHE A 1 248 ? 38.920 52.844 18.108 1.00 109.59 248 PHE A CA 1
ATOM 1532 C C . PHE A 1 248 ? 39.571 54.214 18.018 1.00 108.64 248 PHE A C 1
ATOM 1533 O O . PHE A 1 248 ? 40.532 54.407 17.274 1.00 108.36 248 PHE A O 1
ATOM 1541 N N . LYS A 1 249 ? 39.035 55.165 18.779 1.00 107.73 249 LYS A N 1
ATOM 1542 C CA . LYS A 1 249 ? 39.558 56.525 18.805 1.00 106.47 249 LYS A CA 1
ATOM 1543 C C . LYS A 1 249 ? 41.012 56.523 19.267 1.00 104.83 249 LYS A C 1
ATOM 1544 O O . LYS A 1 249 ? 41.885 57.056 18.586 1.00 104.65 249 LYS A O 1
ATOM 1550 N N . ASP A 1 250 ? 41.266 55.917 20.423 1.00 103.20 250 ASP A N 1
ATOM 1551 C CA . ASP A 1 250 ? 42.617 55.840 20.969 1.00 102.08 250 ASP A CA 1
ATOM 1552 C C . ASP A 1 250 ? 43.557 55.102 20.028 1.00 101.32 250 ASP A C 1
ATOM 1553 O O . ASP A 1 250 ? 44.603 55.628 19.649 1.00 101.54 250 ASP A O 1
ATOM 1558 N N . LYS A 1 251 ? 43.180 53.883 19.652 1.00 100.07 251 LYS A N 1
ATOM 1559 C CA . LYS A 1 251 ? 44.000 53.065 18.765 1.00 98.79 251 LYS A CA 1
ATOM 1560 C C . LYS A 1 251 ? 44.317 53.755 17.444 1.00 98.13 251 LYS A C 1
ATOM 1561 O O . LYS A 1 251 ? 45.387 53.550 16.873 1.00 98.03 251 LYS A O 1
ATOM 1567 N N . GLN A 1 252 ? 43.395 54.578 16.960 1.00 97.40 252 GLN A N 1
ATOM 1568 C CA . GLN A 1 252 ? 43.611 55.276 15.702 1.00 97.81 252 GLN A CA 1
ATOM 1569 C C . GLN A 1 252 ? 44.531 56.479 15.847 1.00 96.82 252 GLN A C 1
ATOM 1570 O O . GLN A 1 252 ? 45.516 56.608 15.122 1.00 96.92 252 GLN A O 1
ATOM 1576 N N . GLU A 1 253 ? 44.210 57.360 16.785 1.00 95.85 253 GLU A N 1
ATOM 1577 C CA . GLU A 1 253 ? 45.013 58.556 17.008 1.00 94.90 253 GLU A CA 1
ATOM 1578 C C . GLU A 1 253 ? 46.430 58.187 17.442 1.00 93.17 253 GLU A C 1
ATOM 1579 O O . GLU A 1 253 ? 47.363 58.978 17.302 1.00 92.84 253 GLU A O 1
ATOM 1585 N N . LEU A 1 254 ? 46.585 56.973 17.956 1.00 91.25 254 LEU A N 1
ATOM 1586 C CA . LEU A 1 254 ? 47.880 56.495 18.415 1.00 89.99 254 LEU A CA 1
ATOM 1587 C C . LEU A 1 254 ? 48.767 56.120 17.232 1.00 90.11 254 LEU A C 1
ATOM 1588 O O . LEU A 1 254 ? 49.920 56.548 17.149 1.00 90.26 254 LEU A O 1
ATOM 1593 N N . GLN A 1 255 ? 48.231 55.325 16.313 1.00 90.32 255 GLN A N 1
ATOM 1594 C CA . GLN A 1 255 ? 49.004 54.910 15.148 1.00 90.49 255 GLN A CA 1
ATOM 1595 C C . GLN A 1 255 ? 49.201 56.078 14.190 1.00 88.73 255 GLN A C 1
ATOM 1596 O O . GLN A 1 255 ? 50.076 56.045 13.327 1.00 89.57 255 GLN A O 1
ATOM 1602 N N . LYS A 1 256 ? 48.387 57.115 14.354 1.00 86.69 256 LYS A N 1
ATOM 1603 C CA . LYS A 1 256 ? 48.480 58.296 13.507 1.00 84.34 256 LYS A CA 1
ATOM 1604 C C . LYS A 1 256 ? 49.772 59.035 13.832 1.00 81.80 256 LYS A C 1
ATOM 1605 O O . LYS A 1 256 ? 50.286 59.798 13.016 1.00 81.84 256 LYS A O 1
ATOM 1611 N N . LEU A 1 257 ? 50.290 58.800 15.034 1.00 79.08 257 LEU A N 1
ATOM 1612 C CA . LEU A 1 257 ? 51.523 59.440 15.478 1.00 76.30 257 LEU A CA 1
ATOM 1613 C C . LEU A 1 257 ? 52.750 58.732 14.915 1.00 75.26 257 LEU A C 1
ATOM 1614 O O . LEU A 1 257 ? 53.881 59.108 15.212 1.00 74.87 257 LEU A O 1
ATOM 1619 N N . ARG A 1 258 ? 52.516 57.707 14.103 1.00 74.01 258 ARG A N 1
ATOM 1620 C CA . ARG A 1 258 ? 53.598 56.943 13.505 1.00 73.32 258 ARG A CA 1
ATOM 1621 C C . ARG A 1 258 ? 54.577 57.860 12.778 1.00 72.53 258 ARG A C 1
ATOM 1622 O O . ARG A 1 258 ? 55.786 57.643 12.817 1.00 71.97 258 ARG A O 1
ATOM 1630 N N . ASP A 1 259 ? 54.051 58.889 12.121 1.00 71.80 259 ASP A N 1
ATOM 1631 C CA . ASP A 1 259 ? 54.883 59.826 11.374 1.00 71.42 259 ASP A CA 1
ATOM 1632 C C . ASP A 1 259 ? 54.974 61.186 12.048 1.00 69.72 259 ASP A C 1
ATOM 1633 O O . ASP A 1 259 ? 55.672 62.079 11.565 1.00 67.96 259 ASP A O 1
ATOM 1638 N N . ALA A 1 260 ? 54.257 61.345 13.155 1.00 68.14 260 ALA A N 1
ATOM 1639 C CA . ALA A 1 260 ? 54.260 62.603 13.886 1.00 66.99 260 ALA A CA 1
ATOM 1640 C C . ALA A 1 260 ? 55.600 62.817 14.578 1.00 66.94 260 ALA A C 1
ATOM 1641 O O . ALA A 1 260 ? 56.288 61.859 14.927 1.00 67.12 260 ALA A O 1
ATOM 1643 N N . GLU A 1 261 ? 55.970 64.076 14.773 1.00 66.24 261 GLU A N 1
ATOM 1644 C CA . GLU A 1 261 ? 57.221 64.398 15.438 1.00 66.24 261 GLU A CA 1
ATOM 1645 C C . GLU A 1 261 ? 57.125 64.140 16.937 1.00 65.39 261 GLU A C 1
ATOM 1646 O O . GLU A 1 261 ? 56.033 64.104 17.507 1.00 66.42 261 GLU A O 1
ATOM 1652 N N . SER A 1 262 ? 58.277 63.959 17.572 1.00 63.36 262 SER A N 1
ATOM 1653 C CA . SER A 1 262 ? 58.330 63.733 19.011 1.00 60.00 262 SER A CA 1
ATOM 1654 C C . SER A 1 262 ? 58.635 65.089 19.634 1.00 58.51 262 SER A C 1
ATOM 1655 O O . SER A 1 262 ? 59.779 65.373 19.999 1.00 56.39 262 SER A O 1
ATOM 1658 N N . VAL A 1 263 ? 57.606 65.929 19.735 1.00 57.59 263 VAL A N 1
ATOM 1659 C CA . VAL A 1 263 ? 57.765 67.272 20.279 1.00 59.54 263 VAL A CA 1
ATOM 1660 C C . VAL A 1 263 ? 56.806 67.557 21.420 1.00 59.94 263 VAL A C 1
ATOM 1661 O O . VAL A 1 263 ? 55.661 67.106 21.410 1.00 61.17 263 VAL A O 1
ATOM 1665 N N . THR A 1 264 ? 57.278 68.319 22.399 1.00 60.51 264 THR A N 1
ATOM 1666 C CA . THR A 1 264 ? 56.449 68.685 23.535 1.00 61.08 264 THR A CA 1
ATOM 1667 C C . THR A 1 264 ? 55.538 69.815 23.086 1.00 62.74 264 THR A C 1
ATOM 1668 O O . THR A 1 264 ? 55.863 70.555 22.148 1.00 61.79 264 THR A O 1
ATOM 1672 N N . ALA A 1 265 ? 54.413 69.949 23.781 1.00 62.82 265 ALA A N 1
ATOM 1673 C CA . ALA A 1 265 ? 53.425 70.980 23.493 1.00 61.64 265 ALA A CA 1
ATOM 1674 C C . ALA A 1 265 ? 54.042 72.363 23.333 1.00 60.42 265 ALA A C 1
ATOM 1675 O O . ALA A 1 265 ? 53.499 73.199 22.614 1.00 60.99 265 ALA A O 1
ATOM 1677 N N . ASP A 1 266 ? 55.167 72.612 23.999 1.00 58.86 266 ASP A N 1
ATOM 1678 C CA . ASP A 1 266 ? 55.807 73.920 23.888 1.00 57.57 266 ASP A CA 1
ATOM 1679 C C . ASP A 1 266 ? 57.018 73.942 22.964 1.00 56.34 266 ASP A C 1
ATOM 1680 O O . ASP A 1 266 ? 57.915 74.772 23.117 1.00 55.50 266 ASP A O 1
ATOM 1685 N N . GLY A 1 267 ? 57.042 73.007 22.019 1.00 55.70 267 GLY A N 1
ATOM 1686 C CA . GLY A 1 267 ? 58.108 72.961 21.035 1.00 55.70 267 GLY A CA 1
ATOM 1687 C C . GLY A 1 267 ? 59.452 72.319 21.310 1.00 56.32 267 GLY A C 1
ATOM 1688 O O . GLY A 1 267 ? 60.383 72.524 20.529 1.00 55.59 267 GLY A O 1
ATOM 1689 N N . HIS A 1 268 ? 59.587 71.556 22.390 1.00 57.52 268 HIS A N 1
ATOM 1690 C CA . HIS A 1 268 ? 60.875 70.916 22.665 1.00 57.68 268 HIS A CA 1
ATOM 1691 C C . HIS A 1 268 ? 60.954 69.592 21.908 1.00 56.69 268 HIS A C 1
ATOM 1692 O O . HIS A 1 268 ? 60.073 68.743 22.034 1.00 55.31 268 HIS A O 1
ATOM 1699 N N . HIS A 1 269 ? 62.015 69.428 21.122 1.00 56.79 269 HIS A N 1
ATOM 1700 C CA . HIS A 1 269 ? 62.210 68.225 20.318 1.00 57.05 269 HIS A CA 1
ATOM 1701 C C . HIS A 1 269 ? 63.139 67.164 20.927 1.00 55.41 269 HIS A C 1
ATOM 1702 O O . HIS A 1 269 ? 64.184 67.485 21.497 1.00 53.42 269 HIS A O 1
ATOM 1709 N N . VAL A 1 270 ? 62.742 65.899 20.787 1.00 53.35 270 VAL A N 1
ATOM 1710 C CA . VAL A 1 270 ? 63.527 64.757 21.259 1.00 51.80 270 VAL A CA 1
ATOM 1711 C C . VAL A 1 270 ? 63.389 63.651 20.226 1.00 51.35 270 VAL A C 1
ATOM 1712 O O . VAL A 1 270 ? 62.476 63.680 19.406 1.00 52.52 270 VAL A O 1
ATOM 1716 N N . GLU A 1 271 ? 64.292 62.678 20.256 1.00 51.66 271 GLU A N 1
ATOM 1717 C CA . GLU A 1 271 ? 64.250 61.578 19.298 1.00 50.35 271 GLU A CA 1
ATOM 1718 C C . GLU A 1 271 ? 63.820 60.302 19.993 1.00 49.14 271 GLU A C 1
ATOM 1719 O O . GLU A 1 271 ? 64.268 60.028 21.104 1.00 49.49 271 GLU A O 1
ATOM 1725 N N . LEU A 1 272 ? 62.954 59.524 19.350 1.00 47.22 272 LEU A N 1
ATOM 1726 C CA . LEU A 1 272 ? 62.506 58.261 19.929 1.00 47.11 272 LEU A CA 1
ATOM 1727 C C . LEU A 1 272 ? 63.025 57.102 19.074 1.00 46.46 272 LEU A C 1
ATOM 1728 O O . LEU A 1 272 ? 62.440 56.766 18.044 1.00 48.24 272 LEU A O 1
ATOM 1733 N N . ALA A 1 273 ? 64.132 56.501 19.501 1.00 44.56 273 ALA A N 1
ATOM 1734 C CA . ALA A 1 273 ? 64.744 55.397 18.770 1.00 42.32 273 ALA A CA 1
ATOM 1735 C C . ALA A 1 273 ? 64.281 54.049 19.289 1.00 41.47 273 ALA A C 1
ATOM 1736 O O . ALA A 1 273 ? 63.604 53.964 20.310 1.00 42.65 273 ALA A O 1
ATOM 1738 N N . ALA A 1 274 ? 64.657 52.990 18.586 1.00 41.48 274 ALA A N 1
ATOM 1739 C CA . ALA A 1 274 ? 64.273 51.642 18.991 1.00 39.63 274 ALA A CA 1
ATOM 1740 C C . ALA A 1 274 ? 65.483 50.801 19.404 1.00 38.69 274 ALA A C 1
ATOM 1741 O O . ALA A 1 274 ? 66.606 51.067 18.974 1.00 38.20 274 ALA A O 1
ATOM 1743 N N . ASN A 1 275 ? 65.240 49.796 20.245 1.00 37.52 275 ASN A N 1
ATOM 1744 C CA . ASN A 1 275 ? 66.285 48.878 20.686 1.00 37.10 275 ASN A CA 1
ATOM 1745 C C . ASN A 1 275 ? 66.010 47.577 19.970 1.00 37.73 275 ASN A C 1
ATOM 1746 O O . ASN A 1 275 ? 64.904 47.053 20.059 1.00 39.50 275 ASN A O 1
ATOM 1751 N N . ILE A 1 276 ? 66.997 47.049 19.265 1.00 37.08 276 ILE A N 1
ATOM 1752 C CA . ILE A 1 276 ? 66.813 45.784 18.570 1.00 36.96 276 ILE A CA 1
ATOM 1753 C C . ILE A 1 276 ? 67.950 44.845 18.937 1.00 37.98 276 ILE A C 1
ATOM 1754 O O . ILE A 1 276 ? 68.983 45.269 19.456 1.00 38.70 276 ILE A O 1
ATOM 1759 N N . GLY A 1 277 ? 67.754 43.565 18.660 1.00 39.69 277 GLY A N 1
ATOM 1760 C CA . GLY A 1 277 ? 68.778 42.579 18.945 1.00 40.35 277 GLY A CA 1
ATOM 1761 C C . GLY A 1 277 ? 68.993 41.704 17.730 1.00 42.10 277 GLY A C 1
ATOM 1762 O O . GLY A 1 277 ? 69.671 40.689 17.811 1.00 45.43 277 GLY A O 1
ATOM 1763 N N . THR A 1 278 ? 68.414 42.103 16.601 1.00 42.76 278 THR A N 1
ATOM 1764 C CA . THR A 1 278 ? 68.542 41.346 15.359 1.00 44.01 278 THR A CA 1
ATOM 1765 C C . THR A 1 278 ? 67.872 42.079 14.193 1.00 43.27 278 THR A C 1
ATOM 1766 O O . THR A 1 278 ? 66.898 42.802 14.387 1.00 41.51 278 THR A O 1
ATOM 1770 N N . PRO A 1 279 ? 68.397 41.908 12.967 1.00 43.83 279 PRO A N 1
ATOM 1771 C CA . PRO A 1 279 ? 67.810 42.565 11.795 1.00 43.86 279 PRO A CA 1
ATOM 1772 C C . PRO A 1 279 ? 66.337 42.193 11.626 1.00 44.93 279 PRO A C 1
ATOM 1773 O O . PRO A 1 279 ? 65.579 42.897 10.954 1.00 46.42 279 PRO A O 1
ATOM 1777 N N . ASN A 1 280 ? 65.930 41.089 12.245 1.00 44.69 280 ASN A N 1
ATOM 1778 C CA . ASN A 1 280 ? 64.544 40.663 12.150 1.00 44.84 280 ASN A CA 1
ATOM 1779 C C . ASN A 1 280 ? 63.638 41.584 12.955 1.00 45.74 280 ASN A C 1
ATOM 1780 O O . ASN A 1 280 ? 62.417 41.502 12.845 1.00 48.49 280 ASN A O 1
ATOM 1785 N N . ASP A 1 281 ? 64.223 42.460 13.768 1.00 46.12 281 ASP A N 1
ATOM 1786 C CA . ASP A 1 281 ? 63.416 43.388 14.554 1.00 45.38 281 ASP A CA 1
ATOM 1787 C C . ASP A 1 281 ? 63.102 44.632 13.738 1.00 44.63 281 ASP A C 1
ATOM 1788 O O . ASP A 1 281 ? 62.341 45.490 14.180 1.00 44.56 281 ASP A O 1
ATOM 1793 N N . LEU A 1 282 ? 63.683 44.718 12.543 1.00 43.93 282 LEU A N 1
ATOM 1794 C CA . LEU A 1 282 ? 63.483 45.866 11.655 1.00 44.52 282 LEU A CA 1
ATOM 1795 C C . LEU A 1 282 ? 62.029 46.208 11.299 1.00 45.23 282 LEU A C 1
ATOM 1796 O O . LEU A 1 282 ? 61.628 47.371 11.359 1.00 46.17 282 LEU A O 1
ATOM 1801 N N . PRO A 1 283 ? 61.222 45.210 10.907 1.00 46.04 283 PRO A N 1
ATOM 1802 C CA . PRO A 1 283 ? 59.828 45.526 10.566 1.00 46.64 283 PRO A CA 1
ATOM 1803 C C . PRO A 1 283 ? 59.087 46.273 11.677 1.00 46.18 283 PRO A C 1
ATOM 1804 O O . PRO A 1 283 ? 58.303 47.175 11.401 1.00 48.45 283 PRO A O 1
ATOM 1808 N N . GLY A 1 284 ? 59.329 45.893 12.929 1.00 46.97 284 GLY A N 1
ATOM 1809 C CA . GLY A 1 284 ? 58.664 46.554 14.043 1.00 46.19 284 GLY A CA 1
ATOM 1810 C C . GLY A 1 284 ? 59.148 47.983 14.236 1.00 47.32 284 GLY A C 1
ATOM 1811 O O . GLY A 1 284 ? 58.437 48.816 14.776 1.00 46.03 284 GLY A O 1
ATOM 1812 N N . VAL A 1 285 ? 60.367 48.258 13.790 1.00 48.05 285 VAL A N 1
ATOM 1813 C CA . VAL A 1 285 ? 60.958 49.582 13.897 1.00 49.77 285 VAL A CA 1
ATOM 1814 C C . VAL A 1 285 ? 60.214 50.573 13.011 1.00 51.28 285 VAL A C 1
ATOM 1815 O O . VAL A 1 285 ? 59.874 51.673 13.448 1.00 51.73 285 VAL A O 1
ATOM 1819 N N . ILE A 1 286 ? 59.961 50.175 11.768 1.00 53.73 286 ILE A N 1
ATOM 1820 C CA . ILE A 1 286 ? 59.266 51.036 10.813 1.00 55.63 286 ILE A CA 1
ATOM 1821 C C . ILE A 1 286 ? 57.784 51.214 11.116 1.00 57.62 286 ILE A C 1
ATOM 1822 O O . ILE A 1 286 ? 57.260 52.324 11.015 1.00 59.74 286 ILE A O 1
ATOM 1827 N N . GLU A 1 287 ? 57.109 50.127 11.478 1.00 58.08 287 GLU A N 1
ATOM 1828 C CA . GLU A 1 287 ? 55.680 50.190 11.768 1.00 59.55 287 GLU A CA 1
ATOM 1829 C C . GLU A 1 287 ? 55.346 50.903 13.071 1.00 58.36 287 GLU A C 1
ATOM 1830 O O . GLU A 1 287 ? 54.178 51.056 13.408 1.00 60.63 287 GLU A O 1
ATOM 1836 N N . ASN A 1 288 ? 56.366 51.339 13.804 1.00 56.39 288 ASN A N 1
ATOM 1837 C CA . ASN A 1 288 ? 56.145 52.044 15.064 1.00 52.28 288 ASN A CA 1
ATOM 1838 C C . ASN A 1 288 ? 56.662 53.472 14.984 1.00 51.60 288 ASN A C 1
ATOM 1839 O O . ASN A 1 288 ? 56.490 54.258 15.912 1.00 51.86 288 ASN A O 1
ATOM 1844 N N . GLY A 1 289 ? 57.295 53.798 13.863 1.00 49.60 289 GLY A N 1
ATOM 1845 C CA . GLY A 1 289 ? 57.782 55.145 13.647 1.00 47.78 289 GLY A CA 1
ATOM 1846 C C . GLY A 1 289 ? 59.034 55.568 14.376 1.00 47.84 289 GLY A C 1
ATOM 1847 O O . GLY A 1 289 ? 59.200 56.753 14.671 1.00 47.78 289 GLY A O 1
ATOM 1848 N N . ALA A 1 290 ? 59.916 54.616 14.659 1.00 47.24 290 ALA A N 1
ATOM 1849 C CA . ALA A 1 290 ? 61.161 54.920 15.348 1.00 46.48 290 ALA A CA 1
ATOM 1850 C C . ALA A 1 290 ? 61.928 55.905 14.496 1.00 46.70 290 ALA A C 1
ATOM 1851 O O . ALA A 1 290 ? 61.829 55.871 13.269 1.00 46.60 290 ALA A O 1
ATOM 1853 N N . GLU A 1 291 ? 62.696 56.777 15.144 1.00 46.71 291 GLU A N 1
ATOM 1854 C CA . GLU A 1 291 ? 63.484 57.771 14.430 1.00 46.29 291 GLU A CA 1
ATOM 1855 C C . GLU A 1 291 ? 64.936 57.359 14.318 1.00 44.74 291 GLU A C 1
ATOM 1856 O O . GLU A 1 291 ? 65.800 58.161 13.970 1.00 46.91 291 GLU A O 1
ATOM 1862 N N . GLY A 1 292 ? 65.192 56.096 14.618 1.00 42.77 292 GLY A N 1
ATOM 1863 C CA . GLY A 1 292 ? 66.538 55.572 14.550 1.00 39.35 292 GLY A CA 1
ATOM 1864 C C . GLY A 1 292 ? 66.671 54.423 15.523 1.00 38.89 292 GLY A C 1
ATOM 1865 O O . GLY A 1 292 ? 65.723 54.086 16.239 1.00 39.63 292 GLY A O 1
ATOM 1866 N N . ILE A 1 293 ? 67.843 53.809 15.552 1.00 36.84 293 ILE A N 1
ATOM 1867 C CA . ILE A 1 293 ? 68.081 52.718 16.473 1.00 37.05 293 ILE A CA 1
ATOM 1868 C C . ILE A 1 293 ? 69.112 53.159 17.520 1.00 37.34 293 ILE A C 1
ATOM 1869 O O . ILE A 1 293 ? 70.263 53.458 17.188 1.00 39.41 293 ILE A O 1
ATOM 1874 N N . GLY A 1 294 ? 68.679 53.221 18.780 1.00 36.76 294 GLY A N 1
ATOM 1875 C CA . GLY A 1 294 ? 69.551 53.645 19.862 1.00 33.33 294 GLY A CA 1
ATOM 1876 C C . GLY A 1 294 ? 70.348 52.522 20.498 1.00 35.49 294 GLY A C 1
ATOM 1877 O O . GLY A 1 294 ? 71.276 52.757 21.269 1.00 36.66 294 GLY A O 1
ATOM 1878 N N . LEU A 1 295 ? 69.986 51.286 20.188 1.00 33.39 295 LEU A N 1
ATOM 1879 C CA . LEU A 1 295 ? 70.707 50.162 20.740 1.00 32.26 295 LEU A CA 1
ATOM 1880 C C . LEU A 1 295 ? 70.530 48.960 19.846 1.00 32.63 295 LEU A C 1
ATOM 1881 O O . LEU A 1 295 ? 69.425 48.434 19.703 1.00 34.29 295 LEU A O 1
ATOM 1886 N N . TYR A 1 296 ? 71.623 48.535 19.237 1.00 31.53 296 TYR A N 1
ATOM 1887 C CA . TYR A 1 296 ? 71.610 47.354 18.406 1.00 33.54 296 TYR A CA 1
ATOM 1888 C C . TYR A 1 296 ? 72.457 46.378 19.216 1.00 33.54 296 TYR A C 1
ATOM 1889 O O . TYR A 1 296 ? 73.685 46.447 19.200 1.00 36.05 296 TYR A O 1
ATOM 1898 N N . ARG A 1 297 ? 71.787 45.506 19.963 1.00 32.09 297 ARG A N 1
ATOM 1899 C CA . ARG A 1 297 ? 72.461 44.510 20.784 1.00 32.45 297 ARG A CA 1
ATOM 1900 C C . ARG A 1 297 ? 73.064 43.474 19.853 1.00 31.07 297 ARG A C 1
ATOM 1901 O O . ARG A 1 297 ? 72.371 42.945 18.996 1.00 32.79 297 ARG A O 1
ATOM 1909 N N . THR A 1 298 ? 74.344 43.172 20.039 1.00 31.35 298 THR A N 1
ATOM 1910 C CA . THR A 1 298 ? 75.046 42.232 19.170 1.00 32.10 298 THR A CA 1
ATOM 1911 C C . THR A 1 298 ? 75.346 40.844 19.738 1.00 34.04 298 THR A C 1
ATOM 1912 O O . THR A 1 298 ? 76.093 40.074 19.122 1.00 34.66 298 THR A O 1
ATOM 1916 N N . GLU A 1 299 ? 74.776 40.512 20.896 1.00 35.58 299 GLU A N 1
ATOM 1917 C CA . GLU A 1 299 ? 75.006 39.194 21.495 1.00 39.62 299 GLU A CA 1
ATOM 1918 C C . GLU A 1 299 ? 74.506 38.041 20.620 1.00 42.94 299 GLU A C 1
ATOM 1919 O O . GLU A 1 299 ? 75.123 36.979 20.594 1.00 43.70 299 GLU A O 1
ATOM 1925 N N . PHE A 1 300 ? 73.398 38.250 19.908 1.00 45.52 300 PHE A N 1
ATOM 1926 C CA . PHE A 1 300 ? 72.817 37.213 19.052 1.00 48.70 300 PHE A CA 1
ATOM 1927 C C . PHE A 1 300 ? 73.819 36.625 18.056 1.00 49.73 300 PHE A C 1
ATOM 1928 O O . PHE A 1 300 ? 73.671 35.476 17.621 1.00 53.07 300 PHE A O 1
ATOM 1936 N N . LEU A 1 301 ? 74.825 37.413 17.685 1.00 47.65 301 LEU A N 1
ATOM 1937 C CA . LEU A 1 301 ? 75.854 36.965 16.750 1.00 46.57 301 LEU A CA 1
ATOM 1938 C C . LEU A 1 301 ? 76.843 35.998 17.409 1.00 47.41 301 LEU A C 1
ATOM 1939 O O . LEU A 1 301 ? 77.504 35.211 16.720 1.00 47.34 301 LEU A O 1
ATOM 1944 N N . TYR A 1 302 ? 76.957 36.072 18.736 1.00 45.74 302 TYR A N 1
ATOM 1945 C CA . TYR A 1 302 ? 77.902 35.232 19.473 1.00 46.45 302 TYR A CA 1
ATOM 1946 C C . TYR A 1 302 ? 77.305 34.096 20.306 1.00 47.71 302 TYR A C 1
ATOM 1947 O O . TYR A 1 302 ? 77.930 33.050 20.455 1.00 45.60 302 TYR A O 1
ATOM 1956 N N . MET A 1 303 ? 76.114 34.305 20.860 1.00 50.01 303 MET A N 1
ATOM 1957 C CA . MET A 1 303 ? 75.471 33.288 21.687 1.00 53.12 303 MET A CA 1
ATOM 1958 C C . MET A 1 303 ? 74.897 32.136 20.877 1.00 53.42 303 MET A C 1
ATOM 1959 O O . MET A 1 303 ? 74.622 32.269 19.687 1.00 54.53 303 MET A O 1
ATOM 1964 N N . GLY A 1 304 ? 74.723 30.998 21.540 1.00 54.32 304 GLY A N 1
ATOM 1965 C CA . GLY A 1 304 ? 74.170 29.817 20.896 1.00 53.68 304 GLY A CA 1
ATOM 1966 C C . GLY A 1 304 ? 74.913 29.272 19.692 1.00 53.21 304 GLY A C 1
ATOM 1967 O O . GLY A 1 304 ? 74.283 28.956 18.687 1.00 54.94 304 GLY A O 1
ATOM 1968 N N . ARG A 1 305 ? 76.238 29.168 19.771 1.00 51.96 305 ARG A N 1
ATOM 1969 C CA . ARG A 1 305 ? 77.021 28.630 18.661 1.00 52.19 305 ARG A CA 1
ATOM 1970 C C . ARG A 1 305 ? 78.364 28.104 19.130 1.00 51.57 305 ARG A C 1
ATOM 1971 O O . ARG A 1 305 ? 78.814 28.433 20.223 1.00 51.84 305 ARG A O 1
ATOM 1979 N N . ASP A 1 306 ? 79.000 27.283 18.303 1.00 51.55 306 ASP A N 1
ATOM 1980 C CA . ASP A 1 306 ? 80.274 26.683 18.666 1.00 55.07 306 ASP A CA 1
ATOM 1981 C C . ASP A 1 306 ? 81.503 27.348 18.077 1.00 54.40 306 ASP A C 1
ATOM 1982 O O . ASP A 1 306 ? 82.621 26.937 18.357 1.00 54.89 306 ASP A O 1
ATOM 1987 N N . GLN A 1 307 ? 81.305 28.363 17.250 1.00 54.56 307 GLN A N 1
ATOM 1988 C CA . GLN A 1 307 ? 82.426 29.076 16.653 1.00 53.37 307 GLN A CA 1
ATOM 1989 C C . GLN A 1 307 ? 82.076 30.552 16.720 1.00 52.49 307 GLN A C 1
ATOM 1990 O O . GLN A 1 307 ? 80.901 30.901 16.775 1.00 52.34 307 GLN A O 1
ATOM 1992 N N . MET A 1 308 ? 83.077 31.424 16.743 1.00 52.08 308 MET A N 1
ATOM 1993 C CA . MET A 1 308 ? 82.773 32.846 16.795 1.00 53.61 308 MET A CA 1
ATOM 1994 C C . MET A 1 308 ? 82.285 33.295 15.419 1.00 51.48 308 MET A C 1
ATOM 1995 O O . MET A 1 308 ? 82.655 32.719 14.397 1.00 50.90 308 MET A O 1
ATOM 2000 N N . PRO A 1 309 ? 81.437 34.330 15.375 1.00 49.64 309 PRO A N 1
ATOM 2001 C CA . PRO A 1 309 ? 80.924 34.818 14.095 1.00 46.46 309 PRO A CA 1
ATOM 2002 C C . PRO A 1 309 ? 82.028 35.501 13.309 1.00 44.10 309 PRO A C 1
ATOM 2003 O O . PRO A 1 309 ? 82.817 36.258 13.876 1.00 43.16 309 PRO A O 1
ATOM 2007 N N . THR A 1 310 ? 82.084 35.235 12.007 1.00 41.87 310 THR A N 1
ATOM 2008 C CA . THR A 1 310 ? 83.094 35.847 11.150 1.00 39.25 310 THR A CA 1
ATOM 2009 C C . THR A 1 310 ? 82.789 37.316 10.899 1.00 38.28 310 THR A C 1
ATOM 2010 O O . THR A 1 310 ? 81.664 37.781 11.107 1.00 35.82 310 THR A O 1
ATOM 2014 N N . GLU A 1 311 ? 83.807 38.032 10.442 1.00 37.86 311 GLU A N 1
ATOM 2015 C CA . GLU A 1 311 ? 83.699 39.442 10.131 1.00 39.63 311 GLU A CA 1
ATOM 2016 C C . GLU A 1 311 ? 82.616 39.619 9.075 1.00 41.08 311 GLU A C 1
ATOM 2017 O O . GLU A 1 311 ? 81.737 40.473 9.196 1.00 41.22 311 GLU A O 1
ATOM 2023 N N . GLU A 1 312 ? 82.676 38.783 8.047 1.00 42.36 312 GLU A N 1
ATOM 2024 C CA . GLU A 1 312 ? 81.726 38.863 6.950 1.00 43.78 312 GLU A CA 1
ATOM 2025 C C . GLU A 1 312 ? 80.294 38.660 7.412 1.00 43.17 312 GLU A C 1
ATOM 2026 O O . GLU A 1 312 ? 79.390 39.370 6.983 1.00 47.56 312 GLU A O 1
ATOM 2032 N N . GLU A 1 313 ? 80.071 37.708 8.297 1.00 41.59 313 GLU A N 1
ATOM 2033 C CA . GLU A 1 313 ? 78.717 37.474 8.767 1.00 42.02 313 GLU A CA 1
ATOM 2034 C C . GLU A 1 313 ? 78.144 38.658 9.553 1.00 41.48 313 GLU A C 1
ATOM 2035 O O . GLU A 1 313 ? 76.953 38.973 9.445 1.00 41.09 313 GLU A O 1
ATOM 2041 N N . GLN A 1 314 ? 78.987 39.303 10.358 1.00 39.72 314 GLN A N 1
ATOM 2042 C CA . GLN A 1 314 ? 78.550 40.442 11.160 1.00 37.06 314 GLN A CA 1
ATOM 2043 C C . GLN A 1 314 ? 78.308 41.636 10.233 1.00 36.39 314 GLN A C 1
ATOM 2044 O O . GLN A 1 314 ? 77.332 42.376 10.383 1.00 34.13 314 GLN A O 1
ATOM 2050 N N . PHE A 1 315 ? 79.208 41.812 9.274 1.00 34.76 315 PHE A N 1
ATOM 2051 C CA . PHE A 1 315 ? 79.095 42.879 8.303 1.00 35.49 315 PHE A CA 1
ATOM 2052 C C . PHE A 1 315 ? 77.684 42.882 7.688 1.00 38.33 315 PHE A C 1
ATOM 2053 O O . PHE A 1 315 ? 76.983 43.899 7.708 1.00 35.26 315 PHE A O 1
ATOM 2061 N N . GLU A 1 316 ? 77.279 41.732 7.148 1.00 39.33 316 GLU A N 1
ATOM 2062 C CA . GLU A 1 316 ? 75.974 41.584 6.514 1.00 40.35 316 GLU A CA 1
ATOM 2063 C C . GLU A 1 316 ? 74.836 42.057 7.397 1.00 41.20 316 GLU A C 1
ATOM 2064 O O . GLU A 1 316 ? 73.924 42.745 6.938 1.00 44.48 316 GLU A O 1
ATOM 2070 N N . ALA A 1 317 ? 74.877 41.686 8.668 1.00 41.50 317 ALA A N 1
ATOM 2071 C CA . ALA A 1 317 ? 73.815 42.073 9.577 1.00 39.50 317 ALA A CA 1
ATOM 2072 C C . ALA A 1 317 ? 73.872 43.547 9.988 1.00 39.87 317 ALA A C 1
ATOM 2073 O O . ALA A 1 317 ? 72.848 44.147 10.276 1.00 42.58 317 ALA A O 1
ATOM 2075 N N . TYR A 1 318 ? 75.054 44.145 10.018 1.00 38.57 318 TYR A N 1
ATOM 2076 C CA . TYR A 1 318 ? 75.124 45.548 10.407 1.00 38.13 318 TYR A CA 1
ATOM 2077 C C . TYR A 1 318 ? 74.651 46.379 9.222 1.00 39.04 318 TYR A C 1
ATOM 2078 O O . TYR A 1 318 ? 73.826 47.275 9.371 1.00 40.17 318 TYR A O 1
ATOM 2087 N N . LYS A 1 319 ? 75.178 46.051 8.046 1.00 41.86 319 LYS A N 1
ATOM 2088 C CA . LYS A 1 319 ? 74.847 46.723 6.794 1.00 41.96 319 LYS A CA 1
ATOM 2089 C C . LYS A 1 319 ? 73.352 46.667 6.481 1.00 42.21 319 LYS A C 1
ATOM 2090 O O . LYS A 1 319 ? 72.764 47.658 6.062 1.00 43.24 319 LYS A O 1
ATOM 2096 N N . ALA A 1 320 ? 72.737 45.511 6.689 1.00 42.44 320 ALA A N 1
ATOM 2097 C CA . ALA A 1 320 ? 71.313 45.369 6.425 1.00 43.78 320 ALA A CA 1
ATOM 2098 C C . ALA A 1 320 ? 70.536 46.433 7.180 1.00 45.27 320 ALA A C 1
ATOM 2099 O O . ALA A 1 320 ? 69.684 47.114 6.608 1.00 48.07 320 ALA A O 1
ATOM 2101 N N . VAL A 1 321 ? 70.839 46.577 8.466 1.00 43.90 321 VAL A N 1
ATOM 2102 C CA . VAL A 1 321 ? 70.160 47.548 9.310 1.00 41.73 321 VAL A CA 1
ATOM 2103 C C . VAL A 1 321 ? 70.542 48.982 8.979 1.00 42.66 321 VAL A C 1
ATOM 2104 O O . VAL A 1 321 ? 69.680 49.855 8.942 1.00 44.10 321 VAL A O 1
ATOM 2108 N N . LEU A 1 322 ? 71.826 49.244 8.752 1.00 43.36 322 LEU A N 1
ATOM 2109 C CA . LEU A 1 322 ? 72.237 50.602 8.426 1.00 43.63 322 LEU A CA 1
ATOM 2110 C C . LEU A 1 322 ? 71.455 51.085 7.202 1.00 46.45 322 LEU A C 1
ATOM 2111 O O . LEU A 1 322 ? 70.865 52.163 7.214 1.00 46.52 322 LEU A O 1
ATOM 2116 N N . GLU A 1 323 ? 71.451 50.270 6.149 1.00 47.41 323 GLU A N 1
ATOM 2117 C CA . GLU A 1 323 ? 70.760 50.602 4.905 1.00 47.32 323 GLU A CA 1
ATOM 2118 C C . GLU A 1 323 ? 69.260 50.747 5.053 1.00 46.77 323 GLU A C 1
ATOM 2119 O O . GLU A 1 323 ? 68.658 51.660 4.493 1.00 48.16 323 GLU A O 1
ATOM 2125 N N . ALA A 1 324 ? 68.656 49.843 5.806 1.00 46.86 324 ALA A N 1
ATOM 2126 C CA . ALA A 1 324 ? 67.217 49.863 5.995 1.00 47.03 324 ALA A CA 1
ATOM 2127 C C . ALA A 1 324 ? 66.705 51.078 6.755 1.00 48.03 324 ALA A C 1
ATOM 2128 O O . ALA A 1 324 ? 65.517 51.377 6.704 1.00 50.23 324 ALA A O 1
ATOM 2130 N N . MET A 1 325 ? 67.594 51.780 7.451 1.00 50.08 325 MET A N 1
ATOM 2131 C CA . MET A 1 325 ? 67.207 52.956 8.229 1.00 50.14 325 MET A CA 1
ATOM 2132 C C . MET A 1 325 ? 67.399 54.278 7.485 1.00 51.73 325 MET A C 1
ATOM 2133 O O . MET A 1 325 ? 67.248 55.358 8.067 1.00 50.94 325 MET A O 1
ATOM 2138 N N . LYS A 1 326 ? 67.750 54.184 6.206 1.00 52.09 326 LYS A N 1
ATOM 2139 C CA . LYS A 1 326 ? 67.928 55.358 5.354 1.00 53.65 326 LYS A CA 1
ATOM 2140 C C . LYS A 1 326 ? 68.549 56.597 5.998 1.00 52.45 326 LYS A C 1
ATOM 2141 O O . LYS A 1 326 ? 67.909 57.645 6.053 1.00 54.16 326 LYS A O 1
ATOM 2147 N N . GLY A 1 327 ? 69.784 56.495 6.476 1.00 51.11 327 GLY A N 1
ATOM 2148 C CA . GLY A 1 327 ? 70.427 57.655 7.073 1.00 47.16 327 GLY A CA 1
ATOM 2149 C C . GLY A 1 327 ? 70.029 58.004 8.497 1.00 46.45 327 GLY A C 1
ATOM 2150 O O . GLY A 1 327 ? 70.504 58.995 9.050 1.00 48.15 327 GLY A O 1
ATOM 2151 N N . LYS A 1 328 ? 69.139 57.221 9.092 1.00 45.86 328 LYS A N 1
ATOM 2152 C CA . LYS A 1 328 ? 68.734 57.461 10.474 1.00 45.13 328 LYS A CA 1
ATOM 2153 C C . LYS A 1 328 ? 69.866 56.903 11.351 1.00 43.21 328 LYS A C 1
ATOM 2154 O O . LYS A 1 328 ? 70.538 55.953 10.953 1.00 44.90 328 LYS A O 1
ATOM 2160 N N . ARG A 1 329 ? 70.081 57.472 12.532 1.00 41.21 329 ARG A N 1
ATOM 2161 C CA . ARG A 1 329 ? 71.151 57.001 13.417 1.00 40.45 329 ARG A CA 1
ATOM 2162 C C . ARG A 1 329 ? 70.970 55.551 13.877 1.00 39.09 329 ARG A C 1
ATOM 2163 O O . ARG A 1 329 ? 69.877 55.149 14.267 1.00 38.01 329 ARG A O 1
ATOM 2171 N N . VAL A 1 330 ? 72.046 54.769 13.822 1.00 37.35 330 VAL A N 1
ATOM 2172 C CA . VAL A 1 330 ? 72.016 53.375 14.276 1.00 36.02 330 VAL A CA 1
ATOM 2173 C C . VAL A 1 330 ? 73.195 53.203 15.230 1.00 35.13 330 VAL A C 1
ATOM 2174 O O . VAL A 1 330 ? 74.348 53.274 14.803 1.00 34.92 330 VAL A O 1
ATOM 2178 N N . VAL A 1 331 ? 72.908 53.002 16.518 1.00 34.60 331 VAL A N 1
ATOM 2179 C CA . VAL A 1 331 ? 73.958 52.849 17.530 1.00 33.18 331 VAL A CA 1
ATOM 2180 C C . VAL A 1 331 ? 74.209 51.383 17.881 1.00 33.79 331 VAL A C 1
ATOM 2181 O O . VAL A 1 331 ? 73.444 50.770 18.622 1.00 34.51 331 VAL A O 1
ATOM 2185 N N . VAL A 1 332 ? 75.293 50.827 17.359 1.00 32.82 332 VAL A N 1
ATOM 2186 C CA . VAL A 1 332 ? 75.634 49.438 17.625 1.00 33.12 332 VAL A CA 1
ATOM 2187 C C . VAL A 1 332 ? 76.463 49.296 18.902 1.00 33.20 332 VAL A C 1
ATOM 2188 O O . VAL A 1 332 ? 77.411 50.055 19.135 1.00 32.22 332 VAL A O 1
ATOM 2192 N N . ARG A 1 333 ? 76.102 48.319 19.729 1.00 32.28 333 ARG A N 1
ATOM 2193 C CA . ARG A 1 333 ? 76.827 48.073 20.967 1.00 31.07 333 ARG A CA 1
ATOM 2194 C C . ARG A 1 333 ? 77.751 46.890 20.753 1.00 31.56 333 ARG A C 1
ATOM 2195 O O . ARG A 1 333 ? 77.303 45.819 20.344 1.00 33.28 333 ARG A O 1
ATOM 2203 N N . THR A 1 334 ? 79.038 47.073 21.024 1.00 31.28 334 THR A N 1
ATOM 2204 C CA . THR A 1 334 ? 79.979 45.976 20.846 1.00 31.43 334 THR A CA 1
ATOM 2205 C C . THR A 1 334 ? 79.614 44.871 21.832 1.00 29.69 334 THR A C 1
ATOM 2206 O O . THR A 1 334 ? 78.782 45.082 22.706 1.00 27.98 334 THR A O 1
ATOM 2210 N N . LEU A 1 335 ? 80.219 43.696 21.677 1.00 32.69 335 LEU A N 1
ATOM 2211 C CA . LEU A 1 335 ? 79.893 42.530 22.514 1.00 35.20 335 LEU A CA 1
ATOM 2212 C C . LEU A 1 335 ? 79.825 42.832 23.998 1.00 34.68 335 LEU A C 1
ATOM 2213 O O . LEU A 1 335 ? 80.787 43.299 24.595 1.00 36.79 335 LEU A O 1
ATOM 2218 N N . ASP A 1 336 ? 78.670 42.559 24.590 1.00 36.63 336 ASP A N 1
ATOM 2219 C CA . ASP A 1 336 ? 78.429 42.834 26.007 1.00 39.92 336 ASP A CA 1
ATOM 2220 C C . ASP A 1 336 ? 78.067 41.515 26.685 1.00 40.68 336 ASP A C 1
ATOM 2221 O O . ASP A 1 336 ? 76.904 41.255 26.972 1.00 42.64 336 ASP A O 1
ATOM 2226 N N . ILE A 1 337 ? 79.064 40.683 26.960 1.00 42.89 337 ILE A N 1
ATOM 2227 C CA . ILE A 1 337 ? 78.777 39.387 27.546 1.00 43.83 337 ILE A CA 1
ATOM 2228 C C . ILE A 1 337 ? 79.901 38.870 28.439 1.00 43.04 337 ILE A C 1
ATOM 2229 O O . ILE A 1 337 ? 81.067 39.221 28.251 1.00 41.71 337 ILE A O 1
ATOM 2234 N N . GLY A 1 338 ? 79.534 38.034 29.409 1.00 43.91 338 GLY A N 1
ATOM 2235 C CA . GLY A 1 338 ? 80.507 37.474 30.335 1.00 44.84 338 GLY A CA 1
ATOM 2236 C C . GLY A 1 338 ? 80.311 35.994 30.625 1.00 45.82 338 GLY A C 1
ATOM 2237 O O . GLY A 1 338 ? 79.459 35.344 30.028 1.00 46.01 338 GLY A O 1
ATOM 2238 N N . GLY A 1 339 ? 81.094 35.468 31.561 1.00 47.35 339 GLY A N 1
ATOM 2239 C CA . GLY A 1 339 ? 81.021 34.056 31.904 1.00 49.01 339 GLY A CA 1
ATOM 2240 C C . GLY A 1 339 ? 79.670 33.465 32.286 1.00 49.93 339 GLY A C 1
ATOM 2241 O O . GLY A 1 339 ? 79.478 32.254 32.192 1.00 50.19 339 GLY A O 1
ATOM 2242 N N . ASP A 1 340 ? 78.726 34.287 32.719 1.00 48.88 340 ASP A N 1
ATOM 2243 C CA . ASP A 1 340 ? 77.432 33.744 33.091 1.00 50.76 340 ASP A CA 1
ATOM 2244 C C . ASP A 1 340 ? 76.681 33.192 31.872 1.00 53.07 340 ASP A C 1
ATOM 2245 O O . ASP A 1 340 ? 75.590 32.643 32.014 1.00 54.25 340 ASP A O 1
ATOM 2250 N N . LYS A 1 341 ? 77.268 33.330 30.683 1.00 55.82 341 LYS A N 1
ATOM 2251 C CA . LYS A 1 341 ? 76.656 32.834 29.444 1.00 57.22 341 LYS A CA 1
ATOM 2252 C C . LYS A 1 341 ? 77.453 31.670 28.851 1.00 59.21 341 LYS A C 1
ATOM 2253 O O . LYS A 1 341 ? 78.675 31.609 28.990 1.00 58.92 341 LYS A O 1
ATOM 2259 N N . GLU A 1 342 ? 76.744 30.754 28.192 1.00 61.96 342 GLU A N 1
ATOM 2260 C CA . GLU A 1 342 ? 77.323 29.555 27.575 1.00 64.86 342 GLU A CA 1
ATOM 2261 C C . GLU A 1 342 ? 78.700 29.753 26.910 1.00 64.64 342 GLU A C 1
ATOM 2262 O O . GLU A 1 342 ? 79.736 29.455 27.519 1.00 65.93 342 GLU A O 1
ATOM 2268 N N . LEU A 1 343 ? 78.695 30.216 25.658 1.00 60.84 343 LEU A N 1
ATOM 2269 C CA . LEU A 1 343 ? 79.913 30.485 24.871 1.00 58.70 343 LEU A CA 1
ATOM 2270 C C . LEU A 1 343 ? 81.029 29.425 24.850 1.00 56.59 343 LEU A C 1
ATOM 2271 O O . LEU A 1 343 ? 82.089 29.613 25.433 1.00 55.61 343 LEU A O 1
ATOM 2276 N N . PRO A 1 344 ? 80.802 28.308 24.146 1.00 56.14 344 PRO A N 1
ATOM 2277 C CA . PRO A 1 344 ? 81.728 27.178 24.000 1.00 54.62 344 PRO A CA 1
ATOM 2278 C C . PRO A 1 344 ? 83.150 27.529 23.576 1.00 55.05 344 PRO A C 1
ATOM 2279 O O . PRO A 1 344 ? 84.111 27.010 24.141 1.00 54.66 344 PRO A O 1
ATOM 2283 N N . TYR A 1 345 ? 83.294 28.368 22.555 1.00 54.52 345 TYR A N 1
ATOM 2284 C CA . TYR A 1 345 ? 84.624 28.785 22.129 1.00 54.14 345 TYR A CA 1
ATOM 2285 C C . TYR A 1 345 ? 84.953 29.791 23.226 1.00 57.47 345 TYR A C 1
ATOM 2286 O O . TYR A 1 345 ? 84.033 30.271 23.883 1.00 59.88 345 TYR A O 1
ATOM 2295 N N . LEU A 1 346 ? 86.220 30.118 23.463 1.00 60.01 346 LEU A N 1
ATOM 2296 C CA . LEU A 1 346 ? 86.521 31.032 24.586 1.00 62.52 346 LEU A CA 1
ATOM 2297 C C . LEU A 1 346 ? 86.347 30.249 25.902 1.00 62.64 346 LEU A C 1
ATOM 2298 O O . LEU A 1 346 ? 85.405 29.469 26.046 1.00 60.94 346 LEU A O 1
ATOM 2303 N N . ASP A 1 347 ? 87.247 30.448 26.857 1.00 65.27 347 ASP A N 1
ATOM 2304 C CA . ASP A 1 347 ? 87.135 29.754 28.142 1.00 69.10 347 ASP A CA 1
ATOM 2305 C C . ASP A 1 347 ? 87.103 30.723 29.320 1.00 68.42 347 ASP A C 1
ATOM 2306 O O . ASP A 1 347 ? 88.139 31.230 29.754 1.00 69.55 347 ASP A O 1
ATOM 2311 N N . LEU A 1 348 ? 85.903 30.965 29.837 1.00 67.03 348 LEU A N 1
ATOM 2312 C CA . LEU A 1 348 ? 85.702 31.882 30.953 1.00 64.90 348 LEU A CA 1
ATOM 2313 C C . LEU A 1 348 ? 85.447 31.130 32.263 1.00 64.76 348 LEU A C 1
ATOM 2314 O O . LEU A 1 348 ? 84.439 30.440 32.405 1.00 64.74 348 LEU A O 1
ATOM 2319 N N . PRO A 1 349 ? 86.367 31.244 33.234 1.00 65.03 349 PRO A N 1
ATOM 2320 C CA . PRO A 1 349 ? 86.215 30.568 34.530 1.00 63.32 349 PRO A CA 1
ATOM 2321 C C . PRO A 1 349 ? 84.894 30.892 35.236 1.00 61.11 349 PRO A C 1
ATOM 2322 O O . PRO A 1 349 ? 84.186 31.824 34.856 1.00 59.79 349 PRO A O 1
ATOM 2326 N N . GLU A 1 350 ? 84.601 30.119 36.280 1.00 59.23 350 GLU A N 1
ATOM 2327 C CA . GLU A 1 350 ? 83.372 30.227 37.062 1.00 56.77 350 GLU A CA 1
ATOM 2328 C C . GLU A 1 350 ? 82.933 31.593 37.595 1.00 55.11 350 GLU A C 1
ATOM 2329 O O . GLU A 1 350 ? 81.790 31.997 37.360 1.00 57.08 350 GLU A O 1
ATOM 2331 N N . GLU A 1 351 ? 83.798 32.296 38.324 1.00 49.50 351 GLU A N 1
ATOM 2332 C CA . GLU A 1 351 ? 83.434 33.623 38.876 1.00 48.67 351 GLU A CA 1
ATOM 2333 C C . GLU A 1 351 ? 82.309 33.690 39.930 1.00 46.01 351 GLU A C 1
ATOM 2334 O O . GLU A 1 351 ? 81.175 33.270 39.695 1.00 44.05 351 GLU A O 1
ATOM 2340 N N . MET A 1 352 ? 82.636 34.277 41.077 1.00 45.03 352 MET A N 1
ATOM 2341 C CA . MET A 1 352 ? 81.696 34.440 42.186 1.00 45.64 352 MET A CA 1
ATOM 2342 C C . MET A 1 352 ? 80.659 35.558 41.969 1.00 43.68 352 MET A C 1
ATOM 2343 O O . MET A 1 352 ? 79.502 35.417 42.349 1.00 42.44 352 MET A O 1
ATOM 2348 N N . ASN A 1 353 ? 81.089 36.679 41.394 1.00 40.92 353 ASN A N 1
ATOM 2349 C CA . ASN A 1 353 ? 80.194 37.801 41.098 1.00 40.25 353 ASN A CA 1
ATOM 2350 C C . ASN A 1 353 ? 80.446 38.180 39.620 1.00 40.98 353 ASN A C 1
ATOM 2351 O O . ASN A 1 353 ? 81.125 39.165 39.326 1.00 39.95 353 ASN A O 1
ATOM 2356 N N . PRO A 1 354 ? 79.906 37.394 38.671 1.00 40.76 354 PRO A N 1
ATOM 2357 C CA . PRO A 1 354 ? 80.138 37.723 37.262 1.00 40.61 354 PRO A CA 1
ATOM 2358 C C . PRO A 1 354 ? 79.788 39.148 36.836 1.00 40.20 354 PRO A C 1
ATOM 2359 O O . PRO A 1 354 ? 80.493 39.739 36.012 1.00 39.06 354 PRO A O 1
ATOM 2363 N N . PHE A 1 355 ? 78.720 39.716 37.387 1.00 40.13 355 PHE A N 1
ATOM 2364 C CA . PHE A 1 355 ? 78.368 41.091 37.014 1.00 40.67 355 PHE A CA 1
ATOM 2365 C C . PHE A 1 355 ? 79.439 42.084 37.480 1.00 39.58 355 PHE A C 1
ATOM 2366 O O . PHE A 1 355 ? 79.440 43.236 37.068 1.00 39.89 355 PHE A O 1
ATOM 2374 N N . LEU A 1 356 ? 80.348 41.639 38.340 1.00 37.36 356 LEU A N 1
ATOM 2375 C CA . LEU A 1 356 ? 81.427 42.498 38.800 1.00 35.49 356 LEU A CA 1
ATOM 2376 C C . LEU A 1 356 ? 82.769 41.973 38.287 1.00 34.65 356 LEU A C 1
ATOM 2377 O O . LEU A 1 356 ? 83.803 42.254 38.896 1.00 34.23 356 LEU A O 1
ATOM 2382 N N . GLY A 1 357 ? 82.757 41.230 37.175 1.00 33.30 357 GLY A N 1
ATOM 2383 C CA . GLY A 1 357 ? 83.991 40.665 36.653 1.00 31.43 357 GLY A CA 1
ATOM 2384 C C . GLY A 1 357 ? 84.343 40.765 35.176 1.00 33.18 357 GLY A C 1
ATOM 2385 O O . GLY A 1 357 ? 84.007 41.728 34.481 1.00 34.92 357 GLY A O 1
ATOM 2386 N N . TYR A 1 358 ? 85.055 39.741 34.715 1.00 34.19 358 TYR A N 1
ATOM 2387 C CA . TYR A 1 358 ? 85.553 39.608 33.347 1.00 35.85 358 TYR A CA 1
ATOM 2388 C C . TYR A 1 358 ? 84.426 39.532 32.313 1.00 36.87 358 TYR A C 1
ATOM 2389 O O . TYR A 1 358 ? 83.917 38.451 32.009 1.00 36.95 358 TYR A O 1
ATOM 2398 N N . ARG A 1 359 ? 84.054 40.678 31.754 1.00 36.59 359 ARG A N 1
ATOM 2399 C CA . ARG A 1 359 ? 82.971 40.708 30.775 1.00 36.44 359 ARG A CA 1
ATOM 2400 C C . ARG A 1 359 ? 83.001 41.947 29.868 1.00 36.08 359 ARG A C 1
ATOM 2401 O O . ARG A 1 359 ? 83.755 42.894 30.104 1.00 32.92 359 ARG A O 1
ATOM 2409 N N . ALA A 1 360 ? 82.171 41.914 28.825 1.00 35.01 360 ALA A N 1
ATOM 2410 C CA . ALA A 1 360 ? 82.049 43.016 27.880 1.00 32.23 360 ALA A CA 1
ATOM 2411 C C . ALA A 1 360 ? 83.385 43.551 27.379 1.00 30.78 360 ALA A C 1
ATOM 2412 O O . ALA A 1 360 ? 84.232 42.785 26.934 1.00 31.27 360 ALA A O 1
ATOM 2414 N N . ILE A 1 361 ? 83.574 44.867 27.456 1.00 31.27 361 ILE A N 1
ATOM 2415 C CA . ILE A 1 361 ? 84.803 45.496 26.971 1.00 32.02 361 ILE A CA 1
ATOM 2416 C C . ILE A 1 361 ? 86.069 44.967 27.639 1.00 31.54 361 ILE A C 1
ATOM 2417 O O . ILE A 1 361 ? 87.155 45.072 27.077 1.00 32.88 361 ILE A O 1
ATOM 2422 N N . ARG A 1 362 ? 85.927 44.406 28.836 1.00 31.17 362 ARG A N 1
ATOM 2423 C CA . ARG A 1 362 ? 87.061 43.863 29.571 1.00 32.62 362 ARG A CA 1
ATOM 2424 C C . ARG A 1 362 ? 87.541 42.611 28.863 1.00 35.84 362 ARG A C 1
ATOM 2425 O O . ARG A 1 362 ? 88.746 42.379 28.708 1.00 37.82 362 ARG A O 1
ATOM 2433 N N . LEU A 1 363 ? 86.579 41.811 28.426 1.00 37.68 363 LEU A N 1
ATOM 2434 C CA . LEU A 1 363 ? 86.864 40.585 27.705 1.00 38.03 363 LEU A CA 1
ATOM 2435 C C . LEU A 1 363 ? 87.395 40.939 26.321 1.00 38.49 363 LEU A C 1
ATOM 2436 O O . LEU A 1 363 ? 88.397 40.379 25.872 1.00 38.97 363 LEU A O 1
ATOM 2441 N N . CYS A 1 364 ? 86.746 41.888 25.651 1.00 37.91 364 CYS A N 1
ATOM 2442 C CA . CYS A 1 364 ? 87.184 42.273 24.308 1.00 39.53 364 CYS A CA 1
ATOM 2443 C C . CYS A 1 364 ? 88.610 42.845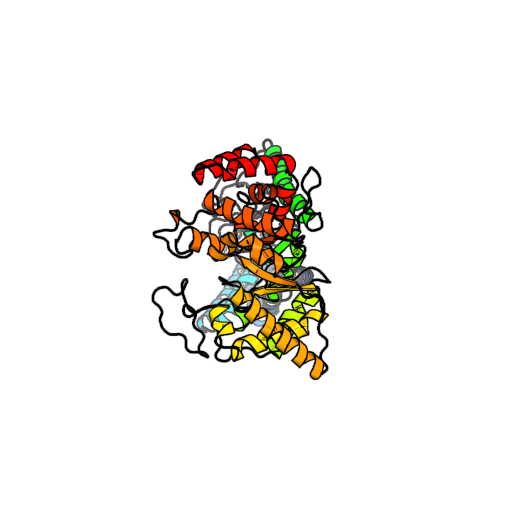 24.266 1.00 38.72 364 CYS A C 1
ATOM 2444 O O . CYS A 1 364 ? 89.403 42.474 23.407 1.00 37.69 364 CYS A O 1
ATOM 2447 N N . LEU A 1 365 ? 88.946 43.738 25.192 1.00 38.97 365 LEU A N 1
ATOM 2448 C CA . LEU A 1 365 ? 90.284 44.314 25.200 1.00 39.32 365 LEU A CA 1
ATOM 2449 C C . LEU A 1 365 ? 91.326 43.260 25.545 1.00 41.87 365 LEU A C 1
ATOM 2450 O O . LEU A 1 365 ? 92.463 43.329 25.085 1.00 43.64 365 LEU A O 1
ATOM 2455 N N . ASP A 1 366 ? 90.930 42.274 26.342 1.00 43.10 366 ASP A N 1
ATOM 2456 C CA . ASP A 1 366 ? 91.841 41.213 26.748 1.00 44.22 366 ASP A CA 1
ATOM 2457 C C . ASP A 1 366 ? 91.971 40.111 25.699 1.00 45.13 366 ASP A C 1
ATOM 2458 O O . ASP A 1 366 ? 92.928 39.333 25.709 1.00 45.60 366 ASP A O 1
ATOM 2463 N N . GLN A 1 367 ? 90.999 40.041 24.802 1.00 45.31 367 GLN A N 1
ATOM 2464 C CA . GLN A 1 367 ? 91.008 39.038 23.750 1.00 45.90 367 GLN A CA 1
ATOM 2465 C C . GLN A 1 367 ? 90.637 39.671 22.418 1.00 47.27 367 GLN A C 1
ATOM 2466 O O . GLN A 1 367 ? 89.558 39.419 21.871 1.00 46.04 367 GLN A O 1
ATOM 2472 N N . PRO A 1 368 ? 91.539 40.506 21.880 1.00 47.61 368 PRO A N 1
ATOM 2473 C CA . PRO A 1 368 ? 91.351 41.204 20.608 1.00 48.10 368 PRO A CA 1
ATOM 2474 C C . PRO A 1 368 ? 90.992 40.300 19.433 1.00 48.02 368 PRO A C 1
ATOM 2475 O O . PRO A 1 368 ? 90.445 40.772 18.438 1.00 49.26 368 PRO A O 1
ATOM 2479 N N . GLU A 1 369 ? 91.269 39.005 19.541 1.00 46.76 369 GLU A N 1
ATOM 2480 C CA . GLU A 1 369 ? 90.929 38.101 18.450 1.00 47.70 369 GLU A CA 1
ATOM 2481 C C . GLU A 1 369 ? 89.409 37.972 18.315 1.00 47.48 369 GLU A C 1
ATOM 2482 O O . GLU A 1 369 ? 88.907 37.540 17.279 1.00 48.27 369 GLU A O 1
ATOM 2488 N N . ILE A 1 370 ? 88.671 38.340 19.357 1.00 46.19 370 ILE A N 1
ATOM 2489 C CA . ILE A 1 370 ? 87.218 38.256 19.293 1.00 45.35 370 ILE A CA 1
ATOM 2490 C C . ILE A 1 370 ? 86.617 39.642 19.050 1.00 41.68 370 ILE A C 1
ATOM 2491 O O . ILE A 1 370 ? 85.478 39.767 18.605 1.00 43.95 370 ILE A O 1
ATOM 2496 N N . PHE A 1 371 ? 87.405 40.677 19.317 1.00 38.20 371 PHE A N 1
ATOM 2497 C CA . PHE A 1 371 ? 86.974 42.070 19.178 1.00 35.38 371 PHE A CA 1
ATOM 2498 C C . PHE A 1 371 ? 87.234 42.639 17.776 1.00 35.00 371 PHE A C 1
ATOM 2499 O O . PHE A 1 371 ? 86.384 43.328 17.212 1.00 33.97 371 PHE A O 1
ATOM 2507 N N . ARG A 1 372 ? 88.402 42.348 17.212 1.00 35.33 372 ARG A N 1
ATOM 2508 C CA . ARG A 1 372 ? 88.740 42.844 15.882 1.00 36.29 372 ARG A CA 1
ATOM 2509 C C . ARG A 1 372 ? 87.725 42.459 14.794 1.00 34.82 372 ARG A C 1
ATOM 2510 O O . ARG A 1 372 ? 87.346 43.290 13.977 1.00 35.57 372 ARG A O 1
ATOM 2518 N N . PRO A 1 373 ? 87.275 41.199 14.760 1.00 33.38 373 PRO A N 1
ATOM 2519 C CA . PRO A 1 373 ? 86.303 40.910 13.693 1.00 35.56 373 PRO A CA 1
ATOM 2520 C C . PRO A 1 373 ? 85.069 41.810 13.782 1.00 35.76 373 PRO A C 1
ATOM 2521 O O . PRO A 1 373 ? 84.522 42.236 12.764 1.00 37.32 373 PRO A O 1
ATOM 2525 N N . GLN A 1 374 ? 84.644 42.118 15.000 1.00 34.82 374 GLN A N 1
ATOM 2526 C CA . GLN A 1 374 ? 83.480 42.973 15.185 1.00 34.34 374 GLN A CA 1
ATOM 2527 C C . GLN A 1 374 ? 83.742 44.428 14.750 1.00 34.47 374 GLN A C 1
ATOM 2528 O O . GLN A 1 374 ? 82.898 45.045 14.102 1.00 34.50 374 GLN A O 1
ATOM 2534 N N . LEU A 1 375 ? 84.906 44.970 15.109 1.00 34.19 375 LEU A N 1
ATOM 2535 C CA . LEU A 1 375 ? 85.261 46.344 14.752 1.00 35.24 375 LEU A CA 1
ATOM 2536 C C . LEU A 1 375 ? 85.504 46.507 13.249 1.00 37.12 375 LEU A C 1
ATOM 2537 O O . LEU A 1 375 ? 85.133 47.523 12.659 1.00 38.51 375 LEU A O 1
ATOM 2542 N N . ARG A 1 376 ? 86.129 45.513 12.626 1.00 37.30 376 ARG A N 1
ATOM 2543 C CA . ARG A 1 376 ? 86.374 45.581 11.194 1.00 38.00 376 ARG A CA 1
ATOM 2544 C C . ARG A 1 376 ? 85.047 45.589 10.450 1.00 39.49 376 ARG A C 1
ATOM 2545 O O . ARG A 1 376 ? 84.845 46.392 9.530 1.00 40.98 376 ARG A O 1
ATOM 2553 N N . ALA A 1 377 ? 84.139 44.704 10.856 1.00 37.54 377 ALA A N 1
ATOM 2554 C CA . ALA A 1 377 ? 82.838 44.622 10.212 1.00 37.43 377 ALA A CA 1
ATOM 2555 C C . ALA A 1 377 ? 82.065 45.936 10.370 1.00 38.80 377 ALA A C 1
ATOM 2556 O O . ALA A 1 377 ? 81.450 46.413 9.409 1.00 39.41 377 ALA A O 1
ATOM 2558 N N . LEU A 1 378 ? 82.095 46.511 11.576 1.00 36.80 378 LEU A N 1
ATOM 2559 C CA . LEU A 1 378 ? 81.395 47.768 11.846 1.00 35.77 378 LEU A CA 1
ATOM 2560 C C . LEU A 1 378 ? 81.962 48.880 10.973 1.00 35.00 378 LEU A C 1
ATOM 2561 O O . LEU A 1 378 ? 81.224 49.621 10.333 1.00 34.70 378 LEU A O 1
ATOM 2566 N N . LEU A 1 379 ? 83.284 48.978 10.957 1.00 37.76 379 LEU A N 1
ATOM 2567 C CA . LEU A 1 379 ? 83.976 49.968 10.158 1.00 38.94 379 LEU A CA 1
ATOM 2568 C C . LEU A 1 379 ? 83.582 49.817 8.686 1.00 39.16 379 LEU A C 1
ATOM 2569 O O . LEU A 1 379 ? 83.346 50.802 7.995 1.00 40.15 379 LEU A O 1
ATOM 2574 N N . ARG A 1 380 ? 83.495 48.581 8.213 1.00 38.50 380 ARG A N 1
ATOM 2575 C CA . ARG A 1 380 ? 83.129 48.333 6.820 1.00 36.89 380 ARG A CA 1
ATOM 2576 C C . ARG A 1 380 ? 81.680 48.667 6.531 1.00 37.33 380 ARG A C 1
ATOM 2577 O O . ARG A 1 380 ? 81.340 49.135 5.445 1.00 37.11 380 ARG A O 1
ATOM 2585 N N . ALA A 1 381 ? 80.821 48.417 7.507 1.00 36.53 381 ALA A N 1
ATOM 2586 C CA . ALA A 1 381 ? 79.404 48.664 7.339 1.00 36.18 381 ALA A CA 1
ATOM 2587 C C . ALA A 1 381 ? 79.057 50.140 7.454 1.00 37.48 381 ALA A C 1
ATOM 2588 O O . ALA A 1 381 ? 78.000 50.571 6.994 1.00 35.68 381 ALA A O 1
ATOM 2590 N N . SER A 1 382 ? 79.955 50.915 8.058 1.00 38.42 382 SER A N 1
ATOM 2591 C CA . SER A 1 382 ? 79.706 52.335 8.263 1.00 38.55 382 SER A CA 1
ATOM 2592 C C . SER A 1 382 ? 79.386 53.149 7.017 1.00 39.21 382 SER A C 1
ATOM 2593 O O . SER A 1 382 ? 78.742 54.189 7.119 1.00 40.15 382 SER A O 1
ATOM 2596 N N . VAL A 1 383 ? 79.812 52.691 5.845 1.00 40.93 383 VAL A N 1
ATOM 2597 C CA . VAL A 1 383 ? 79.545 53.452 4.625 1.00 42.12 383 VAL A CA 1
ATOM 2598 C C . VAL A 1 383 ? 78.119 53.322 4.118 1.00 43.87 383 VAL A C 1
ATOM 2599 O O . VAL A 1 383 ? 77.731 54.033 3.190 1.00 46.63 383 VAL A O 1
ATOM 2603 N N . PHE A 1 384 ? 77.334 52.437 4.727 1.00 42.74 384 PHE A N 1
ATOM 2604 C CA . PHE A 1 384 ? 75.959 52.229 4.287 1.00 41.55 384 PHE A CA 1
ATOM 2605 C C . PHE A 1 384 ? 74.885 52.943 5.089 1.00 41.11 384 PHE A C 1
ATOM 2606 O O . PHE A 1 384 ? 73.690 52.736 4.846 1.00 41.72 384 PHE A O 1
ATOM 2614 N N . GLY A 1 385 ? 75.294 53.776 6.039 1.00 39.60 385 GLY A N 1
ATOM 2615 C CA . GLY A 1 385 ? 74.324 54.490 6.849 1.00 39.17 385 GLY A CA 1
ATOM 2616 C C . GLY A 1 385 ? 74.952 55.383 7.899 1.00 39.69 385 GLY A C 1
ATOM 2617 O O . GLY A 1 385 ? 76.155 55.664 7.851 1.00 38.67 385 GLY A O 1
ATOM 2618 N N . LYS A 1 386 ? 74.138 55.833 8.851 1.00 38.67 386 LYS A N 1
ATOM 2619 C CA . LYS A 1 386 ? 74.615 56.705 9.921 1.00 38.45 386 LYS A CA 1
ATOM 2620 C C . LYS A 1 386 ? 74.885 55.850 11.146 1.00 38.36 386 LYS A C 1
ATOM 2621 O O . LYS A 1 386 ? 74.003 55.651 11.988 1.00 38.10 386 LYS A O 1
ATOM 2627 N N . LEU A 1 387 ? 76.115 55.352 11.233 1.00 37.54 387 LEU A N 1
ATOM 2628 C CA . LEU A 1 387 ? 76.533 54.479 12.320 1.00 36.67 387 LEU A CA 1
ATOM 2629 C C . LEU A 1 387 ? 77.224 55.137 13.520 1.00 37.31 387 LEU A C 1
ATOM 2630 O O . LEU A 1 387 ? 78.059 56.027 13.374 1.00 37.93 387 LEU A O 1
ATOM 2635 N N . ASN A 1 388 ? 76.860 54.675 14.711 1.00 37.05 388 ASN A N 1
ATOM 2636 C CA . ASN A 1 388 ? 77.462 55.135 15.957 1.00 34.89 388 ASN A CA 1
ATOM 2637 C C . ASN A 1 388 ? 77.860 53.845 16.666 1.00 36.66 388 ASN A C 1
ATOM 2638 O O . ASN A 1 388 ? 77.084 52.882 16.697 1.00 37.88 388 ASN A O 1
ATOM 2643 N N . ILE A 1 389 ? 79.066 53.821 17.220 1.00 36.28 389 ILE A N 1
ATOM 2644 C CA . ILE A 1 389 ? 79.566 52.654 17.925 1.00 33.32 389 ILE A CA 1
ATOM 2645 C C . ILE A 1 389 ? 79.724 52.968 19.403 1.00 35.71 389 ILE A C 1
ATOM 2646 O O . ILE A 1 389 ? 80.348 53.974 19.768 1.00 35.27 389 ILE A O 1
ATOM 2651 N N . MET A 1 390 ? 79.153 52.134 20.268 1.00 35.44 390 MET A N 1
ATOM 2652 C CA . MET A 1 390 ? 79.329 52.385 21.690 1.00 35.53 390 MET A CA 1
ATOM 2653 C C . MET A 1 390 ? 79.849 51.164 22.427 1.00 35.56 390 MET A C 1
ATOM 2654 O O . MET A 1 390 ? 79.473 50.020 22.127 1.00 36.85 390 MET A O 1
ATOM 2659 N N . PHE A 1 391 ? 80.731 51.415 23.388 1.00 34.06 391 PHE A N 1
ATOM 2660 C CA . PHE A 1 391 ? 81.327 50.347 24.168 1.00 30.99 391 PHE A CA 1
ATOM 2661 C C . PHE A 1 391 ? 80.620 50.188 25.501 1.00 30.18 391 PHE A C 1
ATOM 2662 O O . PHE A 1 391 ? 80.269 51.167 26.151 1.00 30.57 391 PHE A O 1
ATOM 2670 N N . PRO A 1 392 ? 80.380 48.937 25.915 1.00 31.23 392 PRO A N 1
ATOM 2671 C CA . PRO A 1 392 ? 79.709 48.626 27.180 1.00 29.02 392 PRO A CA 1
ATOM 2672 C C . PRO A 1 392 ? 80.715 48.287 28.291 1.00 29.47 392 PRO A C 1
ATOM 2673 O O . PRO A 1 392 ? 81.835 47.843 28.011 1.00 30.64 392 PRO A O 1
ATOM 2677 N N . MET A 1 393 ? 80.299 48.493 29.538 1.00 30.48 393 MET A N 1
ATOM 2678 C CA . MET A 1 393 ? 81.117 48.216 30.723 1.00 33.06 393 MET A CA 1
ATOM 2679 C C . MET A 1 393 ? 82.423 48.983 30.816 1.00 33.42 393 MET A C 1
ATOM 2680 O O . MET A 1 393 ? 83.406 48.470 31.333 1.00 32.63 393 MET A O 1
ATOM 2685 N N . VAL A 1 394 ? 82.447 50.207 30.309 1.00 35.10 394 VAL A N 1
ATOM 2686 C CA . VAL A 1 394 ? 83.653 50.989 30.397 1.00 34.60 394 VAL A CA 1
ATOM 2687 C C . VAL A 1 394 ? 83.621 51.582 31.783 1.00 36.89 394 VAL A C 1
ATOM 2688 O O . VAL A 1 394 ? 82.591 52.083 32.225 1.00 38.31 394 VAL A O 1
ATOM 2692 N N . ALA A 1 395 ? 84.742 51.507 32.483 1.00 37.77 395 ALA A N 1
ATOM 2693 C CA . ALA A 1 395 ? 84.795 52.038 33.835 1.00 39.80 395 ALA A CA 1
ATOM 2694 C C . ALA A 1 395 ? 85.857 53.113 33.957 1.00 38.99 395 ALA A C 1
ATOM 2695 O O . ALA A 1 395 ? 85.779 53.980 34.819 1.00 38.22 395 ALA A O 1
ATOM 2697 N N . THR A 1 396 ? 86.836 53.045 33.065 1.00 41.37 396 THR A N 1
ATOM 2698 C CA . THR A 1 396 ? 87.968 53.950 33.082 1.00 44.05 396 THR A CA 1
ATOM 2699 C C . THR A 1 396 ? 88.202 54.652 31.762 1.00 45.18 396 THR A C 1
ATOM 2700 O O . THR A 1 396 ? 87.841 54.127 30.707 1.00 46.46 396 THR A O 1
ATOM 2704 N N . ILE A 1 397 ? 88.815 55.833 31.816 1.00 45.03 397 ILE A N 1
ATOM 2705 C CA . ILE A 1 397 ? 89.081 56.588 30.599 1.00 43.93 397 ILE A CA 1
ATOM 2706 C C . ILE A 1 397 ? 90.095 55.857 29.741 1.00 43.09 397 ILE A C 1
ATOM 2707 O O . ILE A 1 397 ? 90.056 55.952 28.510 1.00 45.46 397 ILE A O 1
ATOM 2712 N N . GLN A 1 398 ? 90.997 55.117 30.381 1.00 40.52 398 GLN A N 1
ATOM 2713 C CA . GLN A 1 398 ? 92.014 54.384 29.639 1.00 38.58 398 GLN A CA 1
ATOM 2714 C C . GLN A 1 398 ? 91.379 53.239 28.852 1.00 39.32 398 GLN A C 1
ATOM 2715 O O . GLN A 1 398 ? 91.910 52.826 27.811 1.00 39.84 398 GLN A O 1
ATOM 2721 N N . GLU A 1 399 ? 90.254 52.714 29.342 1.00 36.26 399 GLU A N 1
ATOM 2722 C CA . GLU A 1 399 ? 89.579 51.630 28.625 1.00 36.88 399 GLU A CA 1
ATOM 2723 C C . GLU A 1 399 ? 88.963 52.163 27.331 1.00 37.53 399 GLU A C 1
ATOM 2724 O O . GLU A 1 399 ? 88.984 51.492 26.297 1.00 37.82 399 GLU A O 1
ATOM 2730 N N . PHE A 1 400 ? 88.416 53.374 27.380 1.00 37.82 400 PHE A N 1
ATOM 2731 C CA . PHE A 1 400 ? 87.838 53.959 26.181 1.00 37.70 400 PHE A CA 1
ATOM 2732 C C . PHE A 1 400 ? 88.951 54.248 25.170 1.00 38.90 400 PHE A C 1
ATOM 2733 O O . PHE A 1 400 ? 88.797 53.984 23.977 1.00 39.83 400 PHE A O 1
ATOM 2741 N N . ARG A 1 401 ? 90.065 54.793 25.658 1.00 37.96 401 ARG A N 1
ATOM 2742 C CA . ARG A 1 401 ? 91.208 55.123 24.809 1.00 37.51 401 ARG A CA 1
ATOM 2743 C C . ARG A 1 401 ? 91.788 53.877 24.143 1.00 38.95 401 ARG A C 1
ATOM 2744 O O . ARG A 1 401 ? 92.171 53.919 22.975 1.00 38.71 401 ARG A O 1
ATOM 2752 N N . ASP A 1 402 ? 91.855 52.770 24.878 1.00 39.73 402 ASP A N 1
ATOM 2753 C CA . ASP A 1 402 ? 92.382 51.534 24.313 1.00 38.86 402 ASP A CA 1
ATOM 2754 C C . ASP A 1 402 ? 91.417 50.981 23.260 1.00 40.14 402 ASP A C 1
ATOM 2755 O O . ASP A 1 402 ? 91.838 50.454 22.218 1.00 39.26 402 ASP A O 1
ATOM 2760 N N . ALA A 1 403 ? 90.122 51.087 23.527 1.00 38.52 403 ALA A N 1
ATOM 2761 C CA . ALA A 1 403 ? 89.151 50.588 22.566 1.00 39.60 403 ALA A CA 1
ATOM 2762 C C . ALA A 1 403 ? 89.240 51.442 21.308 1.00 39.35 403 ALA A C 1
ATOM 2763 O O . ALA A 1 403 ? 89.294 50.924 20.196 1.00 37.71 403 ALA A O 1
ATOM 2765 N N . LYS A 1 404 ? 89.280 52.757 21.489 1.00 39.84 404 LYS A N 1
ATOM 2766 C CA . LYS A 1 404 ? 89.351 53.655 20.352 1.00 40.38 404 LYS A CA 1
ATOM 2767 C C . LYS A 1 404 ? 90.621 53.423 19.528 1.00 40.27 404 LYS A C 1
ATOM 2768 O O . LYS A 1 404 ? 90.576 53.397 18.307 1.00 41.48 404 LYS A O 1
ATOM 2774 N N . ALA A 1 405 ? 91.751 53.243 20.192 1.00 40.28 405 ALA A N 1
ATOM 2775 C CA . ALA A 1 405 ? 92.999 53.012 19.483 1.00 41.01 405 ALA A CA 1
ATOM 2776 C C . ALA A 1 405 ? 92.901 51.750 18.630 1.00 42.19 405 ALA A C 1
ATOM 2777 O O . ALA A 1 405 ? 93.420 51.702 17.516 1.00 43.15 405 ALA A O 1
ATOM 2779 N N . LEU A 1 406 ? 92.241 50.725 19.160 1.00 43.93 406 LEU A N 1
ATOM 2780 C CA . LEU A 1 406 ? 92.097 49.465 18.442 1.00 43.82 406 LEU A CA 1
ATOM 2781 C C . LEU A 1 406 ? 91.169 49.637 17.245 1.00 43.98 406 LEU A C 1
ATOM 2782 O O . LEU A 1 406 ? 91.337 48.977 16.226 1.00 44.66 406 LEU A O 1
ATOM 2787 N N . LEU A 1 407 ? 90.197 50.534 17.367 1.00 43.80 407 LEU A N 1
ATOM 2788 C CA . LEU A 1 407 ? 89.269 50.807 16.279 1.00 44.01 407 LEU A CA 1
ATOM 2789 C C . LEU A 1 407 ? 90.030 51.518 15.171 1.00 45.90 407 LEU A C 1
ATOM 2790 O O . LEU A 1 407 ? 89.825 51.237 13.995 1.00 45.27 407 LEU A O 1
ATOM 2795 N N . GLU A 1 408 ? 90.901 52.450 15.561 1.00 48.10 408 GLU A N 1
ATOM 2796 C CA . GLU A 1 408 ? 91.695 53.227 14.612 1.00 50.26 408 GLU A CA 1
ATOM 2797 C C . GLU A 1 408 ? 92.713 52.348 13.923 1.00 50.21 408 GLU A C 1
ATOM 2798 O O . GLU A 1 408 ? 93.058 52.568 12.767 1.00 51.64 408 GLU A O 1
ATOM 2804 N N . GLU A 1 409 ? 93.197 51.350 14.646 1.00 50.44 409 GLU A N 1
ATOM 2805 C CA . GLU A 1 409 ? 94.179 50.433 14.103 1.00 50.61 409 GLU A CA 1
ATOM 2806 C C . GLU A 1 409 ? 93.589 49.647 12.937 1.00 51.24 409 GLU A C 1
ATOM 2807 O O . GLU A 1 409 ? 94.234 49.485 11.900 1.00 51.25 409 GLU A O 1
ATOM 2813 N N . GLU A 1 410 ? 92.361 49.158 13.113 1.00 49.92 410 GLU A N 1
ATOM 2814 C CA . GLU A 1 410 ? 91.690 48.391 12.073 1.00 48.26 410 GLU A CA 1
ATOM 2815 C C . GLU A 1 410 ? 91.166 49.324 11.002 1.00 47.26 410 GLU A C 1
ATOM 2816 O O . GLU A 1 410 ? 90.876 48.905 9.892 1.00 46.75 410 GLU A O 1
ATOM 2822 N N . ARG A 1 411 ? 91.048 50.598 11.341 1.00 49.44 411 ARG A N 1
ATOM 2823 C CA . ARG A 1 411 ? 90.586 51.587 10.379 1.00 50.61 411 ARG A CA 1
ATOM 2824 C C . ARG A 1 411 ? 91.684 51.670 9.326 1.00 50.39 411 ARG A C 1
ATOM 2825 O O . ARG A 1 411 ? 91.431 51.546 8.130 1.00 50.41 411 ARG A O 1
ATOM 2833 N N . ALA A 1 412 ? 92.912 51.867 9.795 1.00 49.11 412 ALA A N 1
ATOM 2834 C CA . ALA A 1 412 ? 94.067 51.959 8.919 1.00 48.84 412 ALA A CA 1
ATOM 2835 C C . ALA A 1 412 ? 94.241 50.662 8.150 1.00 48.80 412 ALA A C 1
ATOM 2836 O O . ALA A 1 412 ? 94.593 50.688 6.974 1.00 49.15 412 ALA A O 1
ATOM 2838 N N . ASN A 1 413 ? 94.000 49.531 8.813 1.00 49.38 413 ASN A N 1
ATOM 2839 C CA . ASN A 1 413 ? 94.132 48.231 8.159 1.00 49.83 413 ASN A CA 1
ATOM 2840 C C . ASN A 1 413 ? 93.164 48.109 6.984 1.00 49.81 413 ASN A C 1
ATOM 2841 O O . ASN A 1 413 ? 93.550 47.713 5.889 1.00 50.93 413 ASN A O 1
ATOM 2846 N N . LEU A 1 414 ? 91.906 48.457 7.215 1.00 48.84 414 LEU A N 1
ATOM 2847 C CA . LEU A 1 414 ? 90.899 48.382 6.172 1.00 48.67 414 LEU A CA 1
ATOM 2848 C C . LEU A 1 414 ? 91.207 49.277 4.958 1.00 49.78 414 LEU A C 1
ATOM 2849 O O . LEU A 1 414 ? 90.952 48.888 3.817 1.00 49.58 414 LEU A O 1
ATOM 2854 N N . LYS A 1 415 ? 91.763 50.462 5.193 1.00 50.49 415 LYS A N 1
ATOM 2855 C CA . LYS A 1 415 ? 92.089 51.365 4.092 1.00 53.72 415 LYS A CA 1
ATOM 2856 C C . LYS A 1 415 ? 93.267 50.847 3.266 1.00 54.61 415 LYS A C 1
ATOM 2857 O O . LYS A 1 415 ? 93.291 51.002 2.044 1.00 54.70 415 LYS A O 1
ATOM 2863 N N . ASN A 1 416 ? 94.242 50.237 3.932 1.00 55.37 416 ASN A N 1
ATOM 2864 C CA . ASN A 1 416 ? 95.408 49.699 3.245 1.00 56.77 416 ASN A CA 1
ATOM 2865 C C . ASN A 1 416 ? 95.061 48.410 2.518 1.00 55.52 416 ASN A C 1
ATOM 2866 O O . ASN A 1 416 ? 95.925 47.804 1.882 1.00 56.68 416 ASN A O 1
ATOM 2871 N N . GLU A 1 417 ? 93.801 47.994 2.619 1.00 52.48 417 GLU A N 1
ATOM 2872 C CA . GLU A 1 417 ? 93.331 46.781 1.948 1.00 52.83 417 GLU A CA 1
ATOM 2873 C C . GLU A 1 417 ? 92.283 47.129 0.888 1.00 51.66 417 GLU A C 1
ATOM 2874 O O . GLU A 1 417 ? 91.708 46.237 0.257 1.00 50.75 417 GLU A O 1
ATOM 2880 N N . GLY A 1 418 ? 92.027 48.427 0.721 1.00 49.23 418 GLY A N 1
ATOM 2881 C CA . GLY A 1 418 ? 91.073 48.882 -0.273 1.00 46.24 418 GLY A CA 1
ATOM 2882 C C . GLY A 1 418 ? 89.646 49.116 0.176 1.00 45.54 418 GLY A C 1
ATOM 2883 O O . GLY A 1 418 ? 88.817 49.573 -0.602 1.00 45.19 418 GLY A O 1
ATOM 2884 N N . TYR A 1 419 ? 89.331 48.821 1.425 1.00 46.47 419 TYR A N 1
ATOM 2885 C CA . TYR A 1 419 ? 87.959 49.020 1.880 1.00 46.88 419 TYR A CA 1
ATOM 2886 C C . TYR A 1 419 ? 87.621 50.481 2.172 1.00 46.58 419 TYR A C 1
ATOM 2887 O O . TYR A 1 419 ? 88.487 51.261 2.561 1.00 47.78 419 TYR A O 1
ATOM 2896 N N . GLU A 1 420 ? 86.362 50.857 1.968 1.00 46.13 420 GLU A N 1
ATOM 2897 C CA . GLU A 1 420 ? 85.939 52.220 2.250 1.00 44.90 420 GLU A CA 1
ATOM 2898 C C . GLU A 1 420 ? 85.399 52.249 3.673 1.00 43.81 420 GLU A C 1
ATOM 2899 O O . GLU A 1 420 ? 84.721 51.315 4.103 1.00 40.23 420 GLU A O 1
ATOM 2905 N N . VAL A 1 421 ? 85.703 53.320 4.398 1.00 42.79 421 VAL A N 1
ATOM 2906 C CA . VAL A 1 421 ? 85.260 53.464 5.783 1.00 42.94 421 VAL A CA 1
ATOM 2907 C C . VAL A 1 421 ? 84.793 54.884 6.044 1.00 43.55 421 VAL A C 1
ATOM 2908 O O . VAL A 1 421 ? 85.542 55.831 5.821 1.00 42.96 421 VAL A O 1
ATOM 2912 N N . ALA A 1 422 ? 83.560 55.034 6.516 1.00 45.96 422 ALA A N 1
ATOM 2913 C CA . ALA A 1 422 ? 83.016 56.358 6.810 1.00 48.75 422 ALA A CA 1
ATOM 2914 C C . ALA A 1 422 ? 83.953 57.068 7.777 1.00 51.68 422 ALA A C 1
ATOM 2915 O O . ALA A 1 422 ? 84.470 56.455 8.708 1.00 51.73 422 ALA A O 1
ATOM 2917 N N . ASP A 1 423 ? 84.186 58.359 7.560 1.00 57.10 423 ASP A N 1
ATOM 2918 C CA . ASP A 1 423 ? 85.091 59.099 8.439 1.00 61.11 423 ASP A CA 1
ATOM 2919 C C . ASP A 1 423 ? 84.433 59.715 9.677 1.00 60.95 423 ASP A C 1
ATOM 2920 O O . ASP A 1 423 ? 85.118 60.004 10.658 1.00 62.18 423 ASP A O 1
ATOM 2925 N N . ASP A 1 424 ? 83.115 59.886 9.648 1.00 59.39 424 ASP A N 1
ATOM 2926 C CA . ASP A 1 424 ? 82.408 60.491 10.774 1.00 60.18 424 ASP A CA 1
ATOM 2927 C C . ASP A 1 424 ? 81.629 59.502 11.664 1.00 57.63 424 ASP A C 1
ATOM 2928 O O . ASP A 1 424 ? 80.433 59.688 11.936 1.00 57.21 424 ASP A O 1
ATOM 2933 N N . ILE A 1 425 ? 82.305 58.461 12.134 1.00 51.61 425 ILE A N 1
ATOM 2934 C CA . ILE A 1 425 ? 81.649 57.482 12.986 1.00 46.15 425 ILE A CA 1
ATOM 2935 C C . ILE A 1 425 ? 81.760 57.944 14.430 1.00 44.78 425 ILE A C 1
ATOM 2936 O O . ILE A 1 425 ? 82.857 58.012 14.985 1.00 45.35 425 ILE A O 1
ATOM 2941 N N . GLU A 1 426 ? 80.625 58.268 15.036 1.00 42.99 426 GLU A N 1
ATOM 2942 C CA . GLU A 1 426 ? 80.600 58.721 16.422 1.00 40.59 426 GLU A CA 1
ATOM 2943 C C . GLU A 1 426 ? 80.869 57.572 17.399 1.00 39.53 426 GLU A C 1
ATOM 2944 O O . GLU A 1 426 ? 80.275 56.496 17.286 1.00 35.43 426 GLU A O 1
ATOM 2950 N N . LEU A 1 427 ? 81.769 57.812 18.353 1.00 38.91 427 LEU A N 1
ATOM 2951 C CA . LEU A 1 427 ? 82.130 56.816 19.358 1.00 40.69 427 LEU A CA 1
ATOM 2952 C C . LEU A 1 427 ? 81.656 57.221 20.757 1.00 40.80 427 LEU A C 1
ATOM 2953 O O . LEU A 1 427 ? 81.932 58.322 21.223 1.00 42.04 427 LEU A O 1
ATOM 2958 N N . GLY A 1 428 ? 80.947 56.323 21.430 1.00 41.95 428 GLY A N 1
ATOM 2959 C CA . GLY A 1 428 ? 80.467 56.628 22.763 1.00 39.99 428 GLY A CA 1
ATOM 2960 C C . GLY A 1 428 ? 80.593 55.446 23.705 1.00 40.07 428 GLY A C 1
ATOM 2961 O O . GLY A 1 428 ? 81.094 54.390 23.332 1.00 39.67 428 GLY A O 1
ATOM 2962 N N . ILE A 1 429 ? 80.147 55.632 24.939 1.00 40.71 429 ILE A N 1
ATOM 2963 C CA . ILE A 1 429 ? 80.183 54.570 25.930 1.00 40.95 429 ILE A CA 1
ATOM 2964 C C . ILE A 1 429 ? 78.783 54.424 26.476 1.00 41.08 429 ILE A C 1
ATOM 2965 O O . ILE A 1 429 ? 77.989 55.368 26.441 1.00 40.84 429 ILE A O 1
ATOM 2970 N N . MET A 1 430 ? 78.459 53.238 26.961 1.00 41.99 430 MET A N 1
ATOM 2971 C CA . MET A 1 430 ? 77.154 53.051 27.544 1.00 43.43 430 MET A CA 1
ATOM 2972 C C . MET A 1 430 ? 77.386 53.204 29.037 1.00 43.51 430 MET A C 1
ATOM 2973 O O . MET A 1 430 ? 78.005 52.349 29.662 1.00 46.33 430 MET A O 1
ATOM 2978 N N . VAL A 1 431 ? 76.919 54.321 29.588 1.00 42.31 431 VAL A N 1
ATOM 2979 C CA . VAL A 1 431 ? 77.080 54.633 31.002 1.00 39.67 431 VAL A CA 1
ATOM 2980 C C . VAL A 1 431 ? 76.305 53.679 31.887 1.00 40.44 431 VAL A C 1
ATOM 2981 O O . VAL A 1 431 ? 75.081 53.717 31.912 1.00 41.79 431 VAL A O 1
ATOM 2985 N N . GLU A 1 432 ? 77.015 52.823 32.612 1.00 40.15 432 GLU A N 1
ATOM 2986 C CA . GLU A 1 432 ? 76.353 51.874 33.496 1.00 41.53 432 GLU A CA 1
ATOM 2987 C C . GLU A 1 432 ? 77.140 51.665 34.781 1.00 38.54 432 GLU A C 1
ATOM 2988 O O . GLU A 1 432 ? 76.587 51.274 35.803 1.00 39.96 432 GLU A O 1
ATOM 2994 N N . ILE A 1 433 ? 78.433 51.944 34.724 1.00 35.87 433 ILE A N 1
ATOM 2995 C CA . ILE A 1 433 ? 79.305 51.813 35.882 1.00 35.16 433 ILE A CA 1
ATOM 2996 C C . ILE A 1 433 ? 79.361 53.204 36.521 1.00 36.20 433 ILE A C 1
ATOM 2997 O O . ILE A 1 433 ? 79.740 54.170 35.880 1.00 35.30 433 ILE A O 1
ATOM 3002 N N . PRO A 1 434 ? 78.962 53.322 37.798 1.00 38.09 434 PRO A N 1
ATOM 3003 C CA . PRO A 1 434 ? 78.955 54.604 38.516 1.00 37.88 434 PRO A CA 1
ATOM 3004 C C . PRO A 1 434 ? 80.174 55.510 38.346 1.00 37.50 434 PRO A C 1
ATOM 3005 O O . PRO A 1 434 ? 80.024 56.725 38.202 1.00 37.65 434 PRO A O 1
ATOM 3009 N N . SER A 1 435 ? 81.370 54.929 38.352 1.00 37.04 435 SER A N 1
ATOM 3010 C CA . SER A 1 435 ? 82.594 55.712 38.207 1.00 38.06 435 SER A CA 1
ATOM 3011 C C . SER A 1 435 ? 82.549 56.508 36.908 1.00 38.41 435 SER A C 1
ATOM 3012 O O . SER A 1 435 ? 83.152 57.579 36.781 1.00 39.83 435 SER A O 1
ATOM 3015 N N . THR A 1 436 ? 81.821 55.969 35.945 1.00 36.98 436 THR A N 1
ATOM 3016 C CA . THR A 1 436 ? 81.699 56.594 34.654 1.00 36.80 436 THR A CA 1
ATOM 3017 C C . THR A 1 436 ? 80.864 57.862 34.770 1.00 37.17 436 THR A C 1
ATOM 3018 O O . THR A 1 436 ? 81.139 58.856 34.108 1.00 37.39 436 THR A O 1
ATOM 3022 N N . ALA A 1 437 ? 79.861 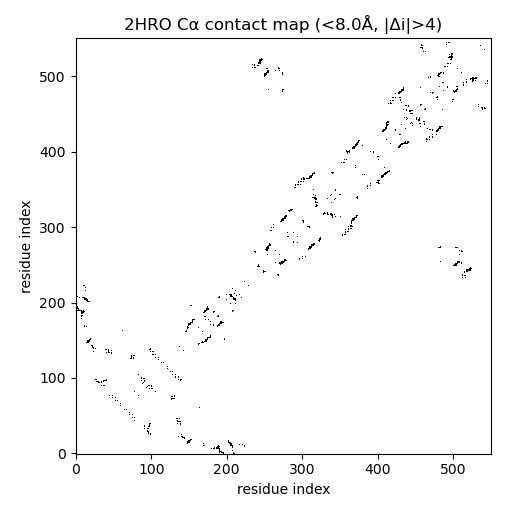57.830 35.636 1.00 38.18 437 ALA A N 1
ATOM 3023 C CA . ALA A 1 437 ? 79.001 58.992 35.855 1.00 39.75 437 ALA A CA 1
ATOM 3024 C C . ALA A 1 437 ? 79.733 59.999 36.739 1.00 39.59 437 ALA A C 1
ATOM 3025 O O . ALA A 1 437 ? 79.586 61.210 36.577 1.00 39.56 437 ALA 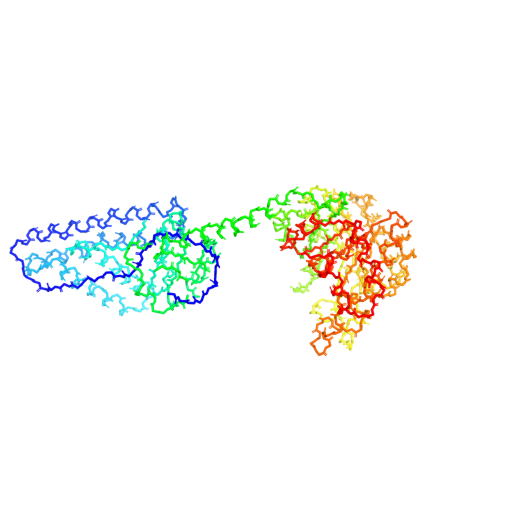A O 1
ATOM 3027 N N . ALA A 1 438 ? 80.531 59.503 37.675 1.00 37.02 438 ALA A N 1
ATOM 3028 C CA . ALA A 1 438 ? 81.261 60.410 38.541 1.00 37.67 438 ALA A CA 1
ATOM 3029 C C . ALA A 1 438 ? 82.240 61.245 37.711 1.00 38.33 438 ALA A C 1
ATOM 3030 O O . ALA A 1 438 ? 82.521 62.391 38.051 1.00 38.97 438 ALA A O 1
ATOM 3032 N N . LEU A 1 439 ? 82.759 60.672 36.625 1.00 38.69 439 LEU A N 1
ATOM 3033 C CA . LEU A 1 439 ? 83.698 61.398 35.774 1.00 39.34 439 LEU A CA 1
ATOM 3034 C C . LEU A 1 439 ? 83.086 61.873 34.464 1.00 39.16 439 LEU A C 1
ATOM 3035 O O . LEU A 1 439 ? 83.811 62.123 33.503 1.00 38.60 439 LEU A O 1
ATOM 3040 N N . ALA A 1 440 ? 81.764 62.009 34.424 1.00 39.78 440 ALA A N 1
ATOM 3041 C CA . ALA A 1 440 ? 81.086 62.436 33.200 1.00 39.37 440 ALA A CA 1
ATOM 3042 C C . ALA A 1 440 ? 81.792 63.547 32.436 1.00 40.98 440 ALA A C 1
ATOM 3043 O O . ALA A 1 440 ? 81.994 63.425 31.229 1.00 42.09 440 ALA A O 1
ATOM 3045 N N . ASP A 1 441 ? 82.177 64.621 33.127 1.00 42.33 441 ASP A N 1
ATOM 3046 C CA . ASP A 1 441 ? 82.848 65.746 32.469 1.00 43.75 441 ASP A CA 1
ATOM 3047 C C . ASP A 1 441 ? 84.152 65.373 31.759 1.00 42.19 441 ASP A C 1
ATOM 3048 O O . ASP A 1 441 ? 84.454 65.912 30.701 1.00 44.43 441 ASP A O 1
ATOM 3053 N N . ILE A 1 442 ? 84.928 64.457 32.321 1.00 43.03 442 ILE A N 1
ATOM 3054 C CA . ILE A 1 442 ? 86.171 64.056 31.668 1.00 44.39 442 ILE A CA 1
ATOM 3055 C C . ILE A 1 442 ? 85.854 63.244 30.408 1.00 45.92 442 ILE A C 1
ATOM 3056 O O . ILE A 1 442 ? 86.353 63.557 29.328 1.00 45.53 442 ILE A O 1
ATOM 3061 N N . PHE A 1 443 ? 85.018 62.211 30.541 1.00 47.02 443 PHE A N 1
ATOM 3062 C CA . PHE A 1 443 ? 84.636 61.386 29.387 1.00 47.40 443 PHE A CA 1
ATOM 3063 C C . PHE A 1 443 ? 83.979 62.242 28.292 1.00 48.19 443 PHE A C 1
ATOM 3064 O O . PHE A 1 443 ? 84.166 61.991 27.099 1.00 49.02 443 PHE A O 1
ATOM 3072 N N . ALA A 1 444 ? 83.206 63.243 28.705 1.00 47.33 444 ALA A N 1
ATOM 3073 C CA . ALA A 1 444 ? 82.505 64.120 27.771 1.00 47.77 444 ALA A CA 1
ATOM 3074 C C . ALA A 1 444 ? 83.415 64.859 26.788 1.00 48.50 444 ALA A C 1
ATOM 3075 O O . ALA A 1 444 ? 82.938 65.418 25.801 1.00 45.79 444 ALA A O 1
ATOM 3077 N N . LYS A 1 445 ? 84.720 64.860 27.054 1.00 49.99 445 LYS A N 1
ATOM 3078 C CA . LYS A 1 445 ? 85.680 65.535 26.178 1.00 50.51 445 LYS A CA 1
ATOM 3079 C C . LYS A 1 445 ? 86.241 64.591 25.122 1.00 50.30 445 LYS A C 1
ATOM 3080 O O . LYS A 1 445 ? 86.527 65.007 24.001 1.00 52.20 445 LYS A O 1
ATOM 3086 N N . GLU A 1 446 ? 86.411 63.322 25.482 1.00 49.58 446 GLU A N 1
ATOM 3087 C CA . GLU A 1 446 ? 86.978 62.350 24.556 1.00 47.55 446 GLU A CA 1
ATOM 3088 C C . GLU A 1 446 ? 85.921 61.537 23.814 1.00 46.21 446 GLU A C 1
ATOM 3089 O O . GLU A 1 446 ? 86.171 61.003 22.741 1.00 46.91 446 GLU A O 1
ATOM 3095 N N . VAL A 1 447 ? 84.730 61.469 24.376 1.00 44.44 447 VAL A N 1
ATOM 3096 C CA . VAL A 1 447 ? 83.653 60.706 23.769 1.00 44.04 447 VAL A CA 1
ATOM 3097 C C . VAL A 1 447 ? 82.742 61.592 22.919 1.00 42.04 447 VAL A C 1
ATOM 3098 O O . VAL A 1 447 ? 82.653 62.800 23.145 1.00 41.09 447 VAL A O 1
ATOM 3102 N N . ASP A 1 448 ? 82.065 60.994 21.940 1.00 38.60 448 ASP A N 1
ATOM 3103 C CA . ASP A 1 448 ? 81.159 61.763 21.099 1.00 37.03 448 ASP A CA 1
ATOM 3104 C C . ASP A 1 448 ? 79.749 61.787 21.674 1.00 36.23 448 ASP A C 1
ATOM 3105 O O . ASP A 1 448 ? 78.990 62.725 21.438 1.00 35.82 448 ASP A O 1
ATOM 3110 N N . PHE A 1 449 ? 79.396 60.761 22.436 1.00 34.06 449 PHE A N 1
ATOM 3111 C CA . PHE A 1 449 ? 78.070 60.722 23.021 1.00 34.67 449 PHE A CA 1
ATOM 3112 C C . PHE A 1 449 ? 78.024 59.746 24.176 1.00 33.12 449 PHE A C 1
ATOM 3113 O O . PHE A 1 449 ? 78.946 58.963 24.377 1.00 31.48 449 PHE A O 1
ATOM 3121 N N . PHE A 1 450 ? 76.941 59.807 24.937 1.00 32.84 450 PHE A N 1
ATOM 3122 C CA . PHE A 1 450 ? 76.742 58.901 26.057 1.00 33.79 450 PHE A CA 1
ATOM 3123 C C . PHE A 1 450 ? 75.400 58.272 25.814 1.00 34.89 450 PHE A C 1
ATOM 3124 O O . PHE A 1 450 ? 74.518 58.895 25.215 1.00 34.44 450 PHE A O 1
ATOM 3132 N N . SER A 1 451 ? 75.252 57.036 26.267 1.00 35.52 451 SER A N 1
ATOM 3133 C CA . SER A 1 451 ? 73.977 56.361 26.182 1.00 37.68 451 SER A CA 1
ATOM 3134 C C . SER A 1 451 ? 73.831 55.670 27.527 1.00 38.36 451 SER A C 1
ATOM 3135 O O . SER A 1 451 ? 74.565 54.730 27.842 1.00 41.60 451 SER A O 1
ATOM 3138 N N . ILE A 1 452 ? 72.888 56.145 28.323 1.00 35.03 452 ILE A N 1
ATOM 3139 C CA . ILE A 1 452 ? 72.688 55.587 29.636 1.00 35.51 452 ILE A CA 1
ATOM 3140 C C . ILE A 1 452 ? 71.986 54.247 29.604 1.00 37.09 452 ILE A C 1
ATOM 3141 O O . ILE A 1 452 ? 70.846 54.141 29.147 1.00 37.90 452 ILE A O 1
ATOM 3146 N N . GLY A 1 453 ? 72.690 53.219 30.072 1.00 36.64 453 GLY A N 1
ATOM 3147 C CA . GLY A 1 453 ? 72.112 51.891 30.139 1.00 36.23 453 GLY A CA 1
ATOM 3148 C C . GLY A 1 453 ? 71.632 51.756 31.571 1.00 38.90 453 GLY A C 1
ATOM 3149 O O . GLY A 1 453 ? 72.327 51.191 32.414 1.00 40.11 453 GLY A O 1
ATOM 3150 N N . THR A 1 454 ? 70.453 52.296 31.857 1.00 37.31 454 THR A N 1
ATOM 3151 C CA . THR A 1 454 ? 69.916 52.247 33.202 1.00 38.48 454 THR A CA 1
ATOM 3152 C C . THR A 1 454 ? 69.673 50.860 33.765 1.00 40.44 454 THR A C 1
ATOM 3153 O O . THR A 1 454 ? 69.630 50.703 34.983 1.00 42.28 454 THR A O 1
ATOM 3157 N N . ASN A 1 455 ? 69.499 49.850 32.917 1.00 41.05 455 ASN A N 1
ATOM 3158 C CA . ASN A 1 455 ? 69.263 48.515 33.465 1.00 41.59 455 ASN A CA 1
ATOM 3159 C C . ASN A 1 455 ? 70.408 48.141 34.384 1.00 41.65 455 ASN A C 1
ATOM 3160 O O . ASN A 1 455 ? 70.184 47.635 35.479 1.00 43.86 455 ASN A O 1
ATOM 3165 N N . ASP A 1 456 ? 71.635 48.396 33.948 1.00 39.14 456 ASP A N 1
ATOM 3166 C CA . ASP A 1 456 ? 72.783 48.063 34.766 1.00 38.40 456 ASP A CA 1
ATOM 3167 C C . ASP A 1 456 ? 73.216 49.198 35.705 1.00 39.20 456 ASP A C 1
ATOM 3168 O O . ASP A 1 456 ? 73.804 48.926 36.758 1.00 38.76 456 ASP A O 1
ATOM 3173 N N . LEU A 1 457 ? 72.927 50.457 35.352 1.00 38.51 457 LEU A N 1
ATOM 3174 C CA . LEU A 1 457 ? 73.321 51.581 36.217 1.00 37.49 457 LEU A CA 1
ATOM 3175 C C . LEU A 1 457 ? 72.536 51.498 37.515 1.00 37.24 457 LEU A C 1
ATOM 3176 O O . LEU A 1 457 ? 73.086 51.688 38.591 1.00 38.78 457 LEU A O 1
ATOM 3181 N N . ILE A 1 458 ? 71.249 51.207 37.419 1.00 36.97 458 ILE A N 1
ATOM 3182 C CA . ILE A 1 458 ? 70.444 51.072 38.620 1.00 37.22 458 ILE A CA 1
ATOM 3183 C C . ILE A 1 458 ? 71.056 49.954 39.461 1.00 38.64 458 ILE A C 1
ATOM 3184 O O . ILE A 1 458 ? 71.256 50.107 40.662 1.00 39.54 458 ILE A O 1
ATOM 3189 N N . GLN A 1 459 ? 71.360 48.835 38.813 1.00 38.61 459 GLN A N 1
ATOM 3190 C CA . GLN A 1 459 ? 71.937 47.687 39.494 1.00 38.00 459 GLN A CA 1
ATOM 3191 C C . GLN A 1 459 ? 73.232 47.997 40.249 1.00 37.33 459 GLN A C 1
ATOM 3192 O O . GLN A 1 459 ? 73.342 47.685 41.432 1.00 40.43 459 GLN A O 1
ATOM 3198 N N . TYR A 1 460 ? 74.213 48.590 39.575 1.00 35.21 460 TYR A N 1
ATOM 3199 C CA . TYR A 1 460 ? 75.495 48.911 40.212 1.00 33.79 460 TYR A CA 1
ATOM 3200 C C . TYR A 1 460 ? 75.426 50.067 41.198 1.00 34.07 460 TYR A C 1
ATOM 3201 O O . TYR A 1 460 ? 76.158 50.081 42.178 1.00 36.43 460 TYR A O 1
ATOM 3210 N N . THR A 1 461 ? 74.560 51.039 40.938 1.00 35.28 461 THR A N 1
ATOM 3211 C CA . THR A 1 461 ? 74.433 52.184 41.829 1.00 34.55 461 THR A CA 1
ATOM 3212 C C . THR A 1 461 ? 73.702 51.806 43.109 1.00 33.16 461 THR A C 1
ATOM 3213 O O . THR A 1 461 ? 73.971 52.379 44.162 1.00 35.86 461 THR A O 1
ATOM 3217 N N . MET A 1 462 ? 72.791 50.846 43.030 1.00 31.90 462 MET A N 1
ATOM 3218 C CA . MET A 1 462 ? 72.033 50.434 44.216 1.00 34.01 462 MET A CA 1
ATOM 3219 C C . MET A 1 462 ? 72.632 49.165 44.761 1.00 34.12 462 MET A C 1
ATOM 3220 O O . MET A 1 462 ? 72.197 48.652 45.794 1.00 32.08 462 MET A O 1
ATOM 3225 N N . ALA A 1 463 ? 73.644 48.672 44.050 1.00 35.76 463 ALA A N 1
ATOM 3226 C CA . ALA A 1 463 ? 74.339 47.437 44.409 1.00 36.81 463 ALA A CA 1
ATOM 3227 C C . ALA A 1 463 ? 73.329 46.291 44.580 1.00 35.91 463 ALA A C 1
ATOM 3228 O O . ALA A 1 463 ? 73.442 45.479 45.493 1.00 34.31 463 ALA A O 1
ATOM 3230 N N . ALA A 1 464 ? 72.345 46.245 43.685 1.00 36.39 464 ALA A N 1
ATOM 3231 C CA . ALA A 1 464 ? 71.316 45.214 43.719 1.00 39.11 464 ALA A CA 1
ATOM 3232 C C . ALA A 1 464 ? 71.160 44.522 42.356 1.00 40.54 464 ALA A C 1
ATOM 3233 O O . ALA A 1 464 ? 70.848 45.168 41.348 1.00 38.84 464 ALA A O 1
ATOM 3235 N N . ASP A 1 465 ? 71.374 43.205 42.353 1.00 43.04 465 ASP A N 1
ATOM 3236 C CA . ASP A 1 465 ? 71.292 42.353 41.160 1.00 44.39 465 ASP A CA 1
ATOM 3237 C C . ASP A 1 465 ? 69.980 42.542 40.397 1.00 45.80 465 ASP A C 1
ATOM 3238 O O . ASP A 1 465 ? 68.908 42.235 40.902 1.00 46.29 465 ASP A O 1
ATOM 3243 N N . ARG A 1 466 ? 70.070 43.036 39.168 1.00 49.80 466 ARG A N 1
ATOM 3244 C CA . ARG A 1 466 ? 68.882 43.260 38.356 1.00 53.59 466 ARG A CA 1
ATOM 3245 C C . ARG A 1 466 ? 68.031 41.994 38.193 1.00 55.42 466 ARG A C 1
ATOM 3246 O O . ARG A 1 466 ? 66.836 42.076 37.905 1.00 55.98 466 ARG A O 1
ATOM 3254 N N . MET A 1 467 ? 68.636 40.825 38.384 1.00 55.27 467 MET A N 1
ATOM 3255 C CA . MET A 1 467 ? 67.899 39.572 38.242 1.00 57.10 467 MET A CA 1
ATOM 3256 C C . MET A 1 467 ? 67.519 38.922 39.566 1.00 56.64 467 MET A C 1
ATOM 3257 O O . MET A 1 467 ? 66.889 37.874 39.565 1.00 55.92 467 MET A O 1
ATOM 3262 N N . SER A 1 468 ? 67.888 39.528 40.691 1.00 56.93 468 SER A N 1
ATOM 3263 C CA . SER A 1 468 ? 67.564 38.923 41.981 1.00 59.09 468 SER A CA 1
ATOM 3264 C C . SER A 1 468 ? 66.253 39.372 42.623 1.00 59.75 468 SER A C 1
ATOM 3265 O O . SER A 1 468 ? 65.991 40.564 42.787 1.00 59.54 468 SER A O 1
ATOM 3268 N N . GLU A 1 469 ? 65.452 38.386 43.016 1.00 60.68 469 GLU A N 1
ATOM 3269 C CA . GLU A 1 469 ? 64.156 38.617 43.634 1.00 61.19 469 GLU A CA 1
ATOM 3270 C C . GLU A 1 469 ? 64.246 39.194 45.046 1.00 59.02 469 GLU A C 1
ATOM 3271 O O . GLU A 1 469 ? 63.608 40.201 45.358 1.00 56.29 469 GLU A O 1
ATOM 3277 N N . ARG A 1 470 ? 65.049 38.554 45.890 1.00 57.56 470 ARG A N 1
ATOM 3278 C CA . ARG A 1 470 ? 65.198 38.981 47.278 1.00 57.03 470 ARG A CA 1
ATOM 3279 C C . ARG A 1 470 ? 65.605 40.450 47.484 1.00 53.02 470 ARG A C 1
ATOM 3280 O O . ARG A 1 470 ? 65.443 40.993 48.580 1.00 52.15 470 ARG A O 1
ATOM 3288 N N . VAL A 1 471 ? 66.129 41.097 46.447 1.00 49.04 471 VAL A N 1
ATOM 3289 C CA . VAL A 1 471 ? 66.523 42.494 46.575 1.00 45.14 471 VAL A CA 1
ATOM 3290 C C . VAL A 1 471 ? 65.946 43.371 45.475 1.00 44.55 471 VAL A C 1
ATOM 3291 O O . VAL A 1 471 ? 66.403 44.488 45.272 1.00 42.83 471 VAL A O 1
ATOM 3295 N N . SER A 1 472 ? 64.932 42.879 44.771 1.00 44.73 472 SER A N 1
ATOM 3296 C CA . SER A 1 472 ? 64.336 43.676 43.706 1.00 46.56 472 SER A CA 1
ATOM 3297 C C . SER A 1 472 ? 63.755 44.982 44.236 1.00 45.21 472 SER A C 1
ATOM 3298 O O . SER A 1 472 ? 63.610 45.938 43.489 1.00 46.71 472 SER A O 1
ATOM 3301 N N . TYR A 1 473 ? 63.446 45.033 45.528 1.00 45.86 473 TYR A N 1
ATOM 3302 C CA . TYR A 1 473 ? 62.874 46.241 46.133 1.00 46.65 473 TYR A CA 1
ATOM 3303 C C . TYR A 1 473 ? 63.846 47.420 46.124 1.00 47.27 473 TYR A C 1
ATOM 3304 O O . TYR A 1 473 ? 63.446 48.568 46.345 1.00 49.44 473 TYR A O 1
ATOM 3313 N N . LEU A 1 474 ? 65.123 47.133 45.878 1.00 46.91 474 LEU A N 1
ATOM 3314 C CA . LEU A 1 474 ? 66.148 48.170 45.820 1.00 45.59 474 LEU A CA 1
ATOM 3315 C C . LEU A 1 474 ? 66.429 48.585 44.376 1.00 44.21 474 LEU A C 1
ATOM 3316 O O . LEU A 1 474 ? 67.153 49.546 44.119 1.00 44.48 474 LEU A O 1
ATOM 3321 N N . TYR A 1 475 ? 65.858 47.853 43.430 1.00 41.82 475 TYR A N 1
ATOM 3322 C CA . TYR A 1 475 ? 66.034 48.193 42.032 1.00 42.93 475 TYR A CA 1
ATOM 3323 C C . TYR A 1 475 ? 65.058 49.341 41.834 1.00 41.44 475 TYR A C 1
ATOM 3324 O O . TYR A 1 475 ? 63.920 49.126 41.432 1.00 41.85 475 TYR A O 1
ATOM 3333 N N . GLN A 1 476 ? 65.506 50.559 42.112 1.00 40.04 476 GLN A N 1
ATOM 3334 C CA . GLN A 1 476 ? 64.626 51.719 42.031 1.00 40.13 476 GLN A CA 1
ATOM 3335 C C . GLN A 1 476 ? 64.951 52.744 40.953 1.00 38.79 476 GLN A C 1
ATOM 3336 O O . GLN A 1 476 ? 65.703 53.684 41.183 1.00 39.18 476 GLN A O 1
ATOM 3342 N N . PRO A 1 477 ? 64.341 52.605 39.776 1.00 38.83 477 PRO A N 1
ATOM 3343 C CA . PRO A 1 477 ? 64.598 53.545 38.683 1.00 37.97 477 PRO A CA 1
ATOM 3344 C C . PRO A 1 477 ? 64.231 54.992 38.998 1.00 37.94 477 PRO A C 1
ATOM 3345 O O . PRO A 1 477 ? 64.799 55.916 38.415 1.00 38.63 477 PRO A O 1
ATOM 3349 N N . TYR A 1 478 ? 63.301 55.209 39.921 1.00 39.10 478 TYR A N 1
ATOM 3350 C CA . TYR A 1 478 ? 62.904 56.579 40.229 1.00 39.68 478 TYR A CA 1
ATOM 3351 C C . TYR A 1 478 ? 63.614 57.166 41.439 1.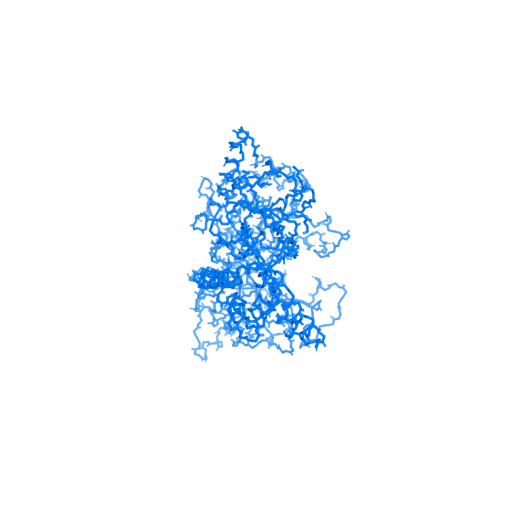00 39.50 478 TYR A C 1
ATOM 3352 O O . TYR A 1 478 ? 63.346 58.303 41.825 1.00 42.00 478 TYR A O 1
ATOM 3361 N N . ASN A 1 479 ? 64.520 56.403 42.039 1.00 39.11 479 ASN A N 1
ATOM 3362 C CA . ASN A 1 479 ? 65.248 56.886 43.206 1.00 38.13 479 ASN A CA 1
ATOM 3363 C C . ASN A 1 479 ? 66.044 58.137 42.868 1.00 37.51 479 ASN A C 1
ATOM 3364 O O . ASN A 1 479 ? 66.662 58.222 41.820 1.00 40.07 479 ASN A O 1
ATOM 3369 N N . PRO A 1 480 ? 66.028 59.137 43.759 1.00 38.91 480 PRO A N 1
ATOM 3370 C CA . PRO A 1 480 ? 66.769 60.375 43.504 1.00 36.21 480 PRO A CA 1
ATOM 3371 C C . PRO A 1 480 ? 68.209 60.132 43.093 1.00 35.64 480 PRO A C 1
ATOM 3372 O O . PRO A 1 480 ? 68.754 60.885 42.290 1.00 37.79 480 PRO A O 1
ATOM 3376 N N . ALA A 1 481 ? 68.829 59.083 43.632 1.00 35.18 481 ALA A N 1
ATOM 3377 C CA . ALA A 1 481 ? 70.230 58.778 43.305 1.00 34.54 481 ALA A CA 1
ATOM 3378 C C . ALA A 1 481 ? 70.412 58.520 41.820 1.00 34.52 481 ALA A C 1
ATOM 3379 O O . ALA A 1 481 ? 71.367 59.006 41.212 1.00 36.36 481 ALA A O 1
ATOM 3381 N N . ILE A 1 482 ? 69.490 57.752 41.243 1.00 32.31 482 ILE A N 1
ATOM 3382 C CA . ILE A 1 482 ? 69.535 57.432 39.827 1.00 33.27 482 ILE A CA 1
ATOM 3383 C C . ILE A 1 482 ? 69.329 58.687 38.975 1.00 34.95 482 ILE A C 1
ATOM 3384 O O . ILE A 1 482 ? 70.078 58.919 38.019 1.00 33.09 482 ILE A O 1
ATOM 3389 N N . LEU A 1 483 ? 68.318 59.489 39.320 1.00 34.88 483 LEU A N 1
ATOM 3390 C CA . LEU A 1 483 ? 68.034 60.716 38.577 1.00 35.74 483 LEU A CA 1
ATOM 3391 C C . LEU A 1 483 ? 69.242 61.658 38.573 1.00 34.95 483 LEU A C 1
ATOM 3392 O O . LEU A 1 483 ? 69.558 62.278 37.560 1.00 34.49 483 LEU A O 1
ATOM 3397 N N . ARG A 1 484 ? 69.919 61.760 39.712 1.00 36.66 484 ARG A N 1
ATOM 3398 C CA . ARG A 1 484 ? 71.083 62.636 39.819 1.00 37.82 484 ARG A CA 1
ATOM 3399 C C . ARG A 1 484 ? 72.241 62.203 38.929 1.00 37.70 484 ARG A C 1
ATOM 3400 O O . ARG A 1 484 ? 72.866 63.048 38.279 1.00 38.31 484 ARG A O 1
ATOM 3408 N N . LEU A 1 485 ? 72.537 60.902 38.902 1.00 35.91 485 LEU A N 1
ATOM 3409 C CA . LEU A 1 485 ? 73.616 60.416 38.052 1.00 35.07 485 LEU A CA 1
ATOM 3410 C C . LEU A 1 485 ? 73.245 60.612 36.585 1.00 35.98 485 LEU A C 1
ATOM 3411 O O . LEU A 1 485 ? 74.101 60.958 35.772 1.00 35.92 485 LEU A O 1
ATOM 3416 N N . VAL A 1 486 ? 71.972 60.406 36.247 1.00 34.75 486 VAL A N 1
ATOM 3417 C CA . VAL A 1 486 ? 71.527 60.602 34.876 1.00 35.27 486 VAL A CA 1
ATOM 3418 C C . VAL A 1 486 ? 71.730 62.078 34.505 1.00 39.55 486 VAL A C 1
ATOM 3419 O O . VAL A 1 486 ? 72.244 62.407 33.426 1.00 39.74 486 VAL A O 1
ATOM 3423 N N . LYS A 1 487 ? 71.348 62.969 35.415 1.00 40.34 487 LYS A N 1
ATOM 3424 C CA . LYS A 1 487 ? 71.483 64.392 35.163 1.00 41.18 487 LYS A CA 1
ATOM 3425 C C . LYS A 1 487 ? 72.916 64.872 34.986 1.00 43.54 487 LYS A C 1
ATOM 3426 O O . LYS A 1 487 ? 73.178 65.731 34.137 1.00 45.01 487 LYS A O 1
ATOM 3432 N N . GLN A 1 488 ? 73.856 64.352 35.769 1.00 41.46 488 GLN A N 1
ATOM 3433 C CA . GLN A 1 488 ? 75.205 64.861 35.609 1.00 42.82 488 GLN A CA 1
ATOM 3434 C C . GLN A 1 488 ? 75.861 64.377 34.313 1.00 42.16 488 GLN A C 1
ATOM 3435 O O . GLN A 1 488 ? 76.763 65.034 33.788 1.00 42.21 488 GLN A O 1
ATOM 3441 N N . VAL A 1 489 ? 75.384 63.256 33.779 1.00 40.22 489 VAL A N 1
ATOM 3442 C CA . VAL A 1 489 ? 75.916 62.740 32.526 1.00 39.37 489 VAL A CA 1
ATOM 3443 C C . VAL A 1 489 ? 75.366 63.596 31.382 1.00 40.50 489 VAL A C 1
ATOM 3444 O O . VAL A 1 489 ? 76.111 64.030 30.499 1.00 40.01 489 VAL A O 1
ATOM 3448 N N . ILE A 1 490 ? 74.060 63.848 31.401 1.00 40.02 490 ILE A N 1
ATOM 3449 C CA . ILE A 1 490 ? 73.457 64.661 30.362 1.00 40.10 490 ILE A CA 1
ATOM 3450 C C . ILE A 1 490 ? 74.055 66.068 30.338 1.00 43.14 490 ILE A C 1
ATOM 3451 O O . ILE A 1 490 ? 74.477 66.553 29.281 1.00 43.97 490 ILE A O 1
ATOM 3456 N N . GLU A 1 491 ? 74.098 66.717 31.500 1.00 43.21 491 GLU A N 1
ATOM 3457 C CA . GLU A 1 491 ? 74.646 68.065 31.584 1.00 43.09 491 GLU A CA 1
ATOM 3458 C C . GLU A 1 491 ? 76.103 68.119 31.166 1.00 41.63 491 GLU A C 1
ATOM 3459 O O . GLU A 1 491 ? 76.545 69.096 30.565 1.00 45.27 491 GLU A O 1
ATOM 3465 N N . ALA A 1 492 ? 76.848 67.065 31.457 1.00 40.06 492 ALA A N 1
ATOM 3466 C CA . ALA A 1 492 ? 78.260 67.034 31.092 1.00 39.84 492 ALA A CA 1
ATOM 3467 C C . ALA A 1 492 ? 78.464 66.931 29.579 1.00 41.03 492 ALA A C 1
ATOM 3468 O O . ALA A 1 492 ? 79.416 67.490 29.040 1.00 40.98 492 ALA A O 1
ATOM 3470 N N . SER A 1 493 ? 77.575 66.211 28.895 1.00 41.24 493 SER A N 1
ATOM 3471 C CA . SER A 1 493 ? 77.696 66.063 27.451 1.00 40.98 493 SER A CA 1
ATOM 3472 C C . SER A 1 493 ? 77.259 67.324 26.697 1.00 40.85 493 SER A C 1
ATOM 3473 O O . SER A 1 493 ? 77.828 67.654 25.662 1.00 40.59 493 SER A O 1
ATOM 3476 N N . HIS A 1 494 ? 76.250 68.017 27.216 1.00 40.01 494 HIS A N 1
ATOM 3477 C CA . HIS A 1 494 ? 75.742 69.230 26.582 1.00 40.65 494 HIS A CA 1
ATOM 3478 C C . HIS A 1 494 ? 76.756 70.358 26.652 1.00 42.60 494 HIS A C 1
ATOM 3479 O O . HIS A 1 494 ? 76.870 71.156 25.727 1.00 42.69 494 HIS A O 1
ATOM 3486 N N . ALA A 1 495 ? 77.492 70.409 27.756 1.00 44.53 495 ALA A N 1
ATOM 3487 C CA . ALA A 1 495 ? 78.508 71.427 27.962 1.00 44.86 495 ALA A CA 1
ATOM 3488 C C . ALA A 1 495 ? 79.645 71.265 26.954 1.00 47.26 495 ALA A C 1
ATOM 3489 O O . ALA A 1 495 ? 80.349 72.231 26.640 1.00 48.73 495 ALA A O 1
ATOM 3491 N N . GLU A 1 496 ? 79.838 70.045 26.458 1.00 47.57 496 GLU A N 1
ATOM 3492 C CA . GLU A 1 496 ? 80.891 69.794 25.474 1.00 47.75 496 GLU A CA 1
ATOM 3493 C C . GLU A 1 496 ? 80.291 69.746 24.068 1.00 46.02 496 GLU A C 1
ATOM 3494 O O . GLU A 1 496 ? 80.962 69.372 23.110 1.00 46.64 496 GLU A O 1
ATOM 3500 N N . GLY A 1 497 ? 79.023 70.125 23.959 1.00 44.53 497 GLY A N 1
ATOM 3501 C CA . GLY A 1 497 ? 78.356 70.131 22.673 1.00 44.19 497 GLY A CA 1
ATOM 3502 C C . GLY A 1 497 ? 77.903 68.779 22.150 1.00 44.19 497 GLY A C 1
ATOM 3503 O O . GLY A 1 497 ? 77.405 68.702 21.028 1.00 45.62 497 GLY A O 1
ATOM 3504 N N . LYS A 1 498 ? 78.054 67.725 22.954 1.00 42.90 498 LYS A N 1
ATOM 3505 C CA . LYS A 1 498 ? 77.673 66.366 22.565 1.00 39.54 498 LYS A CA 1
ATOM 3506 C C . LYS A 1 498 ? 76.231 66.077 22.983 1.00 40.02 498 LYS A C 1
ATOM 3507 O O . LYS A 1 498 ? 75.525 66.977 23.435 1.00 41.49 498 LYS A O 1
ATOM 3513 N N . TRP A 1 499 ? 75.790 64.830 22.823 1.00 38.24 499 TRP A N 1
ATOM 3514 C CA . TRP A 1 499 ? 74.428 64.447 23.212 1.00 38.64 499 TRP A CA 1
ATOM 3515 C C . TRP A 1 499 ? 74.402 63.201 24.108 1.00 38.59 499 TRP A C 1
ATOM 3516 O O . TRP A 1 499 ? 75.399 62.487 24.240 1.00 40.02 499 TRP A O 1
ATOM 3527 N N . THR A 1 500 ? 73.256 62.946 24.726 1.00 37.04 500 THR A N 1
ATOM 3528 C CA . THR A 1 500 ? 73.106 61.778 25.576 1.00 36.50 500 THR A CA 1
ATOM 3529 C C . THR A 1 500 ? 71.800 61.057 25.271 1.00 34.64 500 THR A C 1
ATOM 3530 O O . THR A 1 500 ? 70.753 61.682 25.143 1.00 33.32 500 THR A O 1
ATOM 3534 N N . GLY A 1 501 ? 71.876 59.736 25.144 1.00 35.00 501 GLY A N 1
ATOM 3535 C CA . GLY A 1 501 ? 70.686 58.939 24.894 1.00 33.40 501 GLY A CA 1
ATOM 3536 C C . GLY A 1 501 ? 70.468 57.968 26.039 1.00 32.83 501 GLY A C 1
ATOM 3537 O O . GLY A 1 501 ? 71.237 57.963 26.985 1.00 33.05 501 GLY A O 1
ATOM 3538 N N . MET A 1 502 ? 69.420 57.155 25.965 1.00 33.20 502 MET A N 1
ATOM 3539 C CA . MET A 1 502 ? 69.134 56.169 27.000 1.00 33.47 502 MET A CA 1
ATOM 3540 C C . MET A 1 502 ? 68.461 54.982 26.352 1.00 34.37 502 MET A C 1
ATOM 3541 O O . MET A 1 502 ? 67.480 55.148 25.627 1.00 36.21 502 MET A O 1
ATOM 3546 N N . CYS A 1 503 ? 68.978 53.788 26.614 1.00 35.23 503 CYS A N 1
ATOM 3547 C CA . CYS A 1 503 ? 68.408 52.575 26.047 1.00 35.45 503 CYS A CA 1
ATOM 3548 C C . CYS A 1 503 ? 67.888 51.605 27.098 1.00 34.98 503 CYS A C 1
ATOM 3549 O O . CYS A 1 503 ? 67.418 50.521 26.765 1.00 33.90 503 CYS A O 1
ATOM 3552 N N . GLY A 1 504 ? 67.981 51.985 28.368 1.00 36.50 504 GLY A N 1
ATOM 3553 C CA . GLY A 1 504 ? 67.478 51.121 29.422 1.00 36.45 504 GLY A CA 1
ATOM 3554 C C . GLY A 1 504 ? 65.960 51.183 29.398 1.00 38.93 504 GLY A C 1
ATOM 3555 O O . GLY A 1 504 ? 65.397 52.142 28.872 1.00 38.25 504 GLY A O 1
ATOM 3556 N N . GLU A 1 505 ? 65.293 50.177 29.956 1.00 40.85 505 GLU A N 1
ATOM 3557 C CA . GLU A 1 505 ? 63.837 50.150 29.968 1.00 43.19 505 GLU A CA 1
ATOM 3558 C C . GLU A 1 505 ? 63.224 51.454 30.457 1.00 44.12 505 GLU A C 1
ATOM 3559 O O . GLU A 1 505 ? 62.119 51.825 30.062 1.00 45.28 505 GLU A O 1
ATOM 3565 N N . MET A 1 506 ? 63.948 52.156 31.311 1.00 43.69 506 MET A N 1
ATOM 3566 C CA . MET A 1 506 ? 63.466 53.412 31.861 1.00 44.08 506 MET A CA 1
ATOM 3567 C C . MET A 1 506 ? 63.027 54.394 30.772 1.00 44.20 506 MET A C 1
ATOM 3568 O O . MET A 1 506 ? 61.995 55.058 30.896 1.00 47.24 506 MET A O 1
ATOM 3573 N N . ALA A 1 507 ? 63.806 54.476 29.701 1.00 41.25 507 ALA A N 1
ATOM 3574 C CA . ALA A 1 507 ? 63.517 55.402 28.617 1.00 41.21 507 ALA A CA 1
ATOM 3575 C C . ALA A 1 507 ? 62.155 55.203 27.961 1.00 40.84 507 ALA A C 1
ATOM 3576 O O . ALA A 1 507 ? 61.659 56.094 27.264 1.00 40.92 507 ALA A O 1
ATOM 3578 N N . GLY A 1 508 ? 61.557 54.036 28.161 1.00 40.13 508 GLY A N 1
ATOM 3579 C CA . GLY A 1 508 ? 60.261 53.782 27.569 1.00 41.44 508 GLY A CA 1
ATOM 3580 C C . GLY A 1 508 ? 59.196 53.716 28.641 1.00 44.52 508 GLY A C 1
ATOM 3581 O O . GLY A 1 508 ? 58.045 53.368 28.369 1.00 44.31 508 GLY A O 1
ATOM 3582 N N . ASP A 1 509 ? 59.588 54.066 29.863 1.00 45.61 509 ASP A N 1
ATOM 3583 C CA . ASP A 1 509 ? 58.703 54.031 31.021 1.00 49.26 509 ASP A CA 1
ATOM 3584 C C . ASP A 1 509 ? 57.877 55.312 31.129 1.00 50.60 509 ASP A C 1
ATOM 3585 O O . ASP A 1 509 ? 58.426 56.417 31.179 1.00 52.18 509 ASP A O 1
ATOM 3590 N N . GLN A 1 510 ? 56.558 55.162 31.172 1.00 50.88 510 GLN A N 1
ATOM 3591 C CA . GLN A 1 510 ? 55.669 56.316 31.249 1.00 51.37 510 GLN A CA 1
ATOM 3592 C C . GLN A 1 510 ? 55.954 57.205 32.466 1.00 50.68 510 GLN A C 1
ATOM 3593 O O . GLN A 1 510 ? 55.821 58.432 32.390 1.00 50.88 510 GLN A O 1
ATOM 3599 N N . THR A 1 511 ? 56.366 56.601 33.578 1.00 48.72 511 THR A N 1
ATOM 3600 C CA . THR A 1 511 ? 56.668 57.369 34.789 1.00 48.33 511 THR A CA 1
ATOM 3601 C C . THR A 1 511 ? 58.028 58.080 34.728 1.00 48.49 511 THR A C 1
ATOM 3602 O O . THR A 1 511 ? 58.224 59.139 35.332 1.00 45.94 511 THR A O 1
ATOM 3606 N N . ALA A 1 512 ? 58.962 57.489 33.993 1.00 47.87 512 ALA A N 1
ATOM 3607 C CA . ALA A 1 512 ? 60.298 58.036 33.873 1.00 47.44 512 ALA A CA 1
ATOM 3608 C C . ALA A 1 512 ? 60.404 59.094 32.791 1.00 48.22 512 ALA A C 1
ATOM 3609 O O . ALA A 1 512 ? 61.150 60.068 32.931 1.00 49.73 512 ALA A O 1
ATOM 3611 N N . ILE A 1 513 ? 59.666 58.898 31.707 1.00 47.15 513 ILE A N 1
ATOM 3612 C CA . ILE A 1 513 ? 59.703 59.831 30.587 1.00 46.82 513 ILE A CA 1
ATOM 3613 C C . ILE A 1 513 ? 59.544 61.307 30.972 1.00 45.39 513 ILE A C 1
ATOM 3614 O O . ILE A 1 513 ? 60.335 62.148 30.537 1.00 43.51 513 ILE A O 1
ATOM 3619 N N . PRO A 1 514 ? 58.539 61.644 31.800 1.00 45.61 514 PRO A N 1
ATOM 3620 C CA . PRO A 1 514 ? 58.346 63.044 32.206 1.00 45.35 514 PRO A CA 1
ATOM 3621 C C . PRO A 1 514 ? 59.610 63.612 32.848 1.00 44.79 514 PRO A C 1
ATOM 3622 O O . PRO A 1 514 ? 59.994 64.754 32.588 1.00 44.52 514 PRO A O 1
ATOM 3626 N N . LEU A 1 515 ? 60.254 62.799 33.685 1.00 43.21 515 LEU A N 1
ATOM 3627 C CA . LEU A 1 515 ? 61.474 63.206 34.371 1.00 40.91 515 LEU A CA 1
ATOM 3628 C C . LEU A 1 515 ? 62.647 63.340 33.410 1.00 39.93 515 LEU A C 1
ATOM 3629 O O . LEU A 1 515 ? 63.391 64.313 33.451 1.00 39.86 515 LEU A O 1
ATOM 3634 N N . LEU A 1 516 ? 62.821 62.355 32.542 1.00 40.58 516 LEU A N 1
ATOM 3635 C CA . LEU A 1 516 ? 63.920 62.403 31.588 1.00 41.73 516 LEU A CA 1
ATOM 3636 C C . LEU A 1 516 ? 63.787 63.642 30.704 1.00 43.10 516 LEU A C 1
ATOM 3637 O O . LEU A 1 516 ? 64.780 64.299 30.383 1.00 45.37 516 LEU A O 1
ATOM 3642 N N . LEU A 1 517 ? 62.560 63.972 30.315 1.00 45.20 517 LEU A N 1
ATOM 3643 C CA . LEU A 1 517 ? 62.323 65.153 29.481 1.00 45.98 517 LEU A CA 1
ATOM 3644 C C . LEU A 1 517 ? 62.822 66.391 30.211 1.00 45.22 517 LEU A C 1
ATOM 3645 O O . LEU A 1 517 ? 63.553 67.209 29.651 1.00 44.60 517 LEU A O 1
ATOM 3650 N N . GLY A 1 518 ? 62.409 66.523 31.467 1.00 44.71 518 GLY A N 1
ATOM 3651 C CA . GLY A 1 518 ? 62.833 67.656 32.265 1.00 45.90 518 GLY A CA 1
ATOM 3652 C C . GLY A 1 518 ? 64.337 67.700 32.432 1.00 45.83 518 GLY A C 1
ATOM 3653 O O . GLY A 1 518 ? 64.935 68.774 32.404 1.00 47.79 518 GLY A O 1
ATOM 3654 N N . LEU A 1 519 ? 64.954 66.535 32.601 1.00 46.39 519 LEU A N 1
ATOM 3655 C CA . LEU A 1 519 ? 66.399 66.463 32.773 1.00 48.01 519 LEU A CA 1
ATOM 3656 C C . LEU A 1 519 ? 67.160 66.804 31.496 1.00 48.00 519 LEU A C 1
ATOM 3657 O O . LEU A 1 519 ? 68.372 67.026 31.538 1.00 49.93 519 LEU A O 1
ATOM 3662 N N . GLY A 1 520 ? 66.461 66.834 30.362 1.00 46.53 520 GLY A N 1
ATOM 3663 C CA . GLY A 1 520 ? 67.107 67.184 29.104 1.00 45.52 520 GLY A CA 1
ATOM 3664 C C . GLY A 1 520 ? 67.720 66.077 28.258 1.00 46.50 520 GLY A C 1
ATOM 3665 O O . GLY A 1 520 ? 68.661 66.323 27.505 1.00 46.91 520 GLY A O 1
ATOM 3666 N N . LEU A 1 521 ? 67.202 64.860 28.380 1.00 45.24 521 LEU A N 1
ATOM 3667 C CA . LEU A 1 521 ? 67.697 63.739 27.598 1.00 45.09 521 LEU A CA 1
ATOM 3668 C C . LEU A 1 521 ? 67.386 63.979 26.105 1.00 46.25 521 LEU A C 1
ATOM 3669 O O . LEU A 1 521 ? 66.249 64.293 25.751 1.00 46.15 521 LEU A O 1
ATOM 3674 N N . ASP A 1 522 ? 68.390 63.824 25.240 1.00 46.47 522 ASP A N 1
ATOM 3675 C CA . ASP A 1 522 ? 68.220 64.044 23.800 1.00 46.56 522 ASP A CA 1
ATOM 3676 C C . ASP A 1 522 ? 67.491 62.921 23.057 1.00 46.53 522 ASP A C 1
ATOM 3677 O O . ASP A 1 522 ? 66.597 63.177 22.261 1.00 47.80 522 ASP A O 1
ATOM 3682 N N . GLU A 1 523 ? 67.889 61.678 23.295 1.00 46.95 523 GLU A N 1
ATOM 3683 C CA . GLU A 1 523 ? 67.273 60.556 22.600 1.00 46.08 523 GLU A CA 1
ATOM 3684 C C . GLU A 1 523 ? 66.860 59.426 23.524 1.00 45.21 523 GLU A C 1
ATOM 3685 O O . GLU A 1 523 ? 67.637 58.978 24.364 1.00 47.64 523 GLU A O 1
ATOM 3691 N N . PHE A 1 524 ? 65.619 58.984 23.372 1.00 44.62 524 PHE A N 1
ATOM 3692 C CA . PHE A 1 524 ? 65.080 57.885 24.162 1.00 42.26 524 PHE A CA 1
ATOM 3693 C C . PHE A 1 524 ? 65.082 56.702 23.206 1.00 43.68 524 PHE A C 1
ATOM 3694 O O . PHE A 1 524 ? 64.701 56.856 22.050 1.00 46.94 524 PHE A O 1
ATOM 3702 N N . SER A 1 525 ? 65.507 55.533 23.672 1.00 41.95 525 SER A N 1
ATOM 3703 C CA . SER A 1 525 ? 65.551 54.341 22.827 1.00 41.75 525 SER A CA 1
ATOM 3704 C C . SER A 1 525 ? 64.828 53.232 23.577 1.00 41.85 525 SER A C 1
ATOM 3705 O O . SER A 1 525 ? 65.109 52.984 24.740 1.00 42.89 525 SER A O 1
ATOM 3708 N N . MET A 1 526 ? 63.918 52.538 22.908 1.00 42.71 526 MET A N 1
ATOM 3709 C CA . MET A 1 526 ? 63.121 51.520 23.589 1.00 40.87 526 MET A CA 1
ATOM 3710 C C . MET A 1 526 ? 62.582 50.470 22.631 1.00 40.17 526 MET A C 1
ATOM 3711 O O . MET A 1 526 ? 62.748 50.582 21.423 1.00 41.06 526 MET A O 1
ATOM 3716 N N . SER A 1 527 ? 61.918 49.457 23.178 1.00 41.07 527 SER A N 1
ATOM 3717 C CA . SER A 1 527 ? 61.320 48.423 22.347 1.00 42.94 527 SER A CA 1
ATOM 3718 C C . SER A 1 527 ? 60.324 49.137 21.428 1.00 44.32 527 SER A C 1
ATOM 3719 O O . SER A 1 527 ? 59.630 50.070 21.850 1.00 44.49 527 SER A O 1
ATOM 3722 N N . ALA A 1 528 ? 60.260 48.706 20.173 1.00 44.66 528 ALA A N 1
ATOM 3723 C CA . ALA A 1 528 ? 59.372 49.328 19.201 1.00 44.51 528 ALA A CA 1
ATOM 3724 C C . ALA A 1 528 ? 57.924 49.467 19.678 1.00 44.00 528 ALA A C 1
ATOM 3725 O O . ALA A 1 528 ? 57.272 50.467 19.407 1.00 46.40 528 ALA A O 1
ATOM 3727 N N . THR A 1 529 ? 57.417 48.480 20.398 1.00 44.64 529 THR A N 1
ATOM 3728 C CA . THR A 1 529 ? 56.039 48.547 20.877 1.00 44.64 529 THR A CA 1
ATOM 3729 C C . THR A 1 529 ? 55.799 49.551 22.000 1.00 46.45 529 THR A C 1
ATOM 3730 O O . THR A 1 529 ? 54.813 49.435 22.724 1.00 48.21 529 THR A O 1
ATOM 3734 N N . SER A 1 530 ? 56.677 50.539 22.147 1.00 47.47 530 SER A N 1
ATOM 3735 C CA . SER A 1 530 ? 56.516 51.537 23.204 1.00 47.89 530 SER A CA 1
ATOM 3736 C C . SER A 1 530 ? 56.647 52.970 22.691 1.00 49.45 530 SER A C 1
ATOM 3737 O O . SER A 1 530 ? 56.231 53.921 23.357 1.00 51.48 530 SER A O 1
ATOM 3740 N N . ILE A 1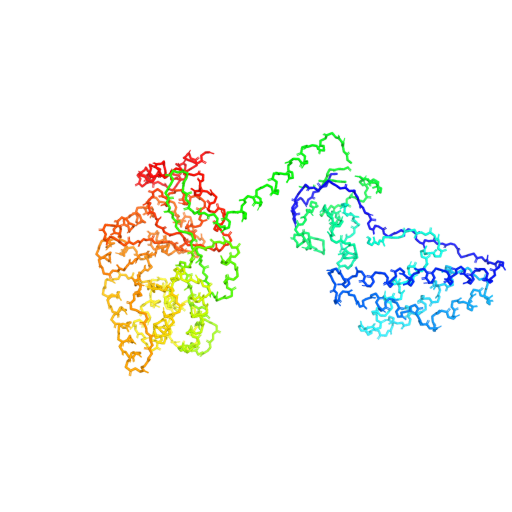 531 ? 57.219 53.127 21.505 1.00 49.01 531 ILE A N 1
ATOM 3741 C CA . ILE A 1 531 ? 57.430 54.456 20.954 1.00 50.05 531 ILE A CA 1
ATOM 3742 C C . ILE A 1 531 ? 56.162 55.284 20.788 1.00 50.12 531 ILE A C 1
ATOM 3743 O O . ILE A 1 531 ? 56.158 56.471 21.100 1.00 51.20 531 ILE A O 1
ATOM 3748 N N . LEU A 1 532 ? 55.092 54.662 20.300 1.00 49.86 532 LEU A N 1
ATOM 3749 C CA . LEU A 1 532 ? 53.825 55.357 20.091 1.00 50.51 532 LEU A CA 1
ATOM 3750 C C . LEU A 1 532 ? 53.262 55.947 21.386 1.00 50.57 532 LEU A C 1
ATOM 3751 O O . LEU A 1 532 ? 53.041 57.155 21.485 1.00 48.23 532 LEU A O 1
ATOM 3756 N N . LYS A 1 533 ? 53.020 55.090 22.372 1.00 52.17 533 LYS A N 1
ATOM 3757 C CA . LYS A 1 533 ? 52.482 55.560 23.641 1.00 55.51 533 LYS A CA 1
ATOM 3758 C C . LYS A 1 533 ? 53.405 56.590 24.266 1.00 55.98 533 LYS A C 1
ATOM 3759 O O . LYS A 1 533 ? 52.952 57.506 24.955 1.00 57.47 533 LYS A O 1
ATOM 3765 N N . ALA A 1 534 ? 54.701 56.441 24.019 1.00 54.98 534 ALA A N 1
ATOM 3766 C CA . ALA A 1 534 ? 55.668 57.369 24.568 1.00 54.66 534 ALA A CA 1
ATOM 3767 C C . ALA A 1 534 ? 55.581 58.692 23.822 1.00 54.71 534 ALA A C 1
ATOM 3768 O O . ALA A 1 534 ? 55.682 59.762 24.429 1.00 56.27 534 ALA A O 1
ATOM 3770 N N . ARG A 1 535 ? 55.389 58.625 22.507 1.00 53.85 535 ARG A N 1
ATOM 3771 C CA . ARG A 1 535 ? 55.304 59.841 21.706 1.00 54.70 535 ARG A CA 1
ATOM 3772 C C . ARG A 1 535 ? 54.070 60.626 22.104 1.00 55.05 535 ARG A C 1
ATOM 3773 O O . ARG A 1 535 ? 54.072 61.860 22.105 1.00 54.41 535 ARG A O 1
ATOM 3781 N N . ARG A 1 536 ? 53.019 59.898 22.458 1.00 56.60 536 ARG A N 1
ATOM 3782 C CA . ARG A 1 536 ? 51.774 60.519 22.874 1.00 57.81 536 ARG A CA 1
ATOM 3783 C C . ARG A 1 536 ? 52.057 61.347 24.124 1.00 57.73 536 ARG A C 1
ATOM 3784 O O . ARG A 1 536 ? 51.798 62.551 24.157 1.00 58.20 536 ARG A O 1
ATOM 3792 N N . LEU A 1 537 ? 52.620 60.698 25.137 1.00 58.71 537 LEU A N 1
ATOM 3793 C CA . LEU A 1 537 ? 52.941 61.360 26.399 1.00 59.13 537 LEU A CA 1
ATOM 3794 C C . LEU A 1 537 ? 53.791 62.614 26.206 1.00 59.02 537 LEU A C 1
ATOM 3795 O O . LEU A 1 537 ? 53.475 63.678 26.743 1.00 59.01 537 LEU A O 1
ATOM 3800 N N . ILE A 1 538 ? 54.867 62.484 25.435 1.00 58.16 538 ILE A N 1
ATOM 3801 C CA . ILE A 1 538 ? 55.769 63.602 25.177 1.00 59.18 538 ILE A CA 1
ATOM 3802 C C . ILE A 1 538 ? 55.071 64.823 24.559 1.00 60.23 538 ILE A C 1
ATOM 3803 O O . ILE A 1 538 ? 55.411 65.964 24.869 1.00 59.53 538 ILE A O 1
ATOM 3808 N N . ARG A 1 539 ? 54.098 64.578 23.687 1.00 61.88 539 ARG A N 1
ATOM 3809 C CA . ARG A 1 539 ? 53.361 65.658 23.035 1.00 63.20 539 ARG A CA 1
ATOM 3810 C C . ARG A 1 539 ? 52.458 66.430 23.996 1.00 62.39 539 ARG A C 1
ATOM 3811 O O . ARG A 1 539 ? 52.390 67.659 23.946 1.00 61.89 539 ARG A O 1
ATOM 3819 N N . SER A 1 540 ? 51.771 65.707 24.872 1.00 61.45 540 SER A N 1
ATOM 3820 C CA . SER A 1 540 ? 50.881 66.332 25.838 1.00 61.45 540 SER A CA 1
ATOM 3821 C C . SER A 1 540 ? 51.647 66.772 27.076 1.00 61.69 540 SER A C 1
ATOM 3822 O O . SER A 1 540 ? 51.175 66.586 28.192 1.00 61.41 540 SER A O 1
ATOM 3825 N N . LEU A 1 541 ? 52.831 67.344 26.888 1.00 62.52 541 LEU A N 1
ATOM 3826 C CA . LEU A 1 541 ? 53.633 67.791 28.023 1.00 62.53 541 LEU A CA 1
ATOM 3827 C C . LEU A 1 541 ? 54.355 69.095 27.747 1.00 63.04 541 LEU A C 1
ATOM 3828 O O . LEU A 1 541 ? 54.687 69.408 26.607 1.00 62.05 541 LEU A O 1
ATOM 3833 N N . ASN A 1 542 ? 54.601 69.854 28.807 1.00 64.41 542 ASN A N 1
ATOM 3834 C CA . ASN A 1 542 ? 55.305 71.118 28.681 1.00 65.63 542 ASN A CA 1
ATOM 3835 C C . ASN A 1 542 ? 56.711 70.907 29.237 1.00 65.57 542 ASN A C 1
ATOM 3836 O O . ASN A 1 542 ? 56.881 70.541 30.403 1.00 64.13 542 ASN A O 1
ATOM 3841 N N . GLU A 1 543 ? 57.716 71.118 28.392 1.00 65.99 543 GLU A N 1
ATOM 3842 C CA . GLU A 1 543 ? 59.098 70.949 28.810 1.00 66.80 543 GLU A CA 1
ATOM 3843 C C . GLU A 1 543 ? 59.406 71.879 29.973 1.00 67.26 543 GLU A C 1
ATOM 3844 O O . GLU A 1 543 ? 59.974 71.458 30.979 1.00 69.31 543 GLU A O 1
ATOM 3850 N N . SER A 1 544 ? 59.023 73.143 29.836 1.00 67.28 544 SER A N 1
ATOM 3851 C CA . SER A 1 544 ? 59.259 74.126 30.886 1.00 67.04 544 SER A CA 1
ATOM 3852 C C . SER A 1 544 ? 58.679 73.626 32.219 1.00 66.06 544 SER A C 1
ATOM 3853 O O . SER A 1 544 ? 59.211 73.921 33.290 1.00 64.08 544 SER A O 1
ATOM 3856 N N . GLU A 1 545 ? 57.593 72.862 32.147 1.00 65.01 545 GLU A N 1
ATOM 3857 C CA . GLU A 1 545 ? 56.971 72.324 33.349 1.00 65.64 545 GLU A CA 1
ATOM 3858 C C . GLU A 1 545 ? 57.688 71.056 33.809 1.00 65.37 545 GLU A C 1
ATOM 3859 O O . GLU A 1 545 ? 57.806 70.793 35.009 1.00 64.58 545 GLU A O 1
ATOM 3865 N N . MET A 1 546 ? 58.164 70.269 32.850 1.00 63.24 546 MET A N 1
ATOM 3866 C CA . MET A 1 546 ? 58.873 69.042 33.170 1.00 60.27 546 MET A CA 1
ATOM 3867 C C . MET A 1 546 ? 60.240 69.364 33.772 1.00 58.97 546 MET A C 1
ATOM 3868 O O . MET A 1 546 ? 60.710 68.669 34.673 1.00 57.54 546 MET A O 1
ATOM 3873 N N . LYS A 1 547 ? 60.866 70.425 33.277 1.00 56.60 547 LYS A N 1
ATOM 3874 C CA . LYS A 1 547 ? 62.166 70.840 33.777 1.00 57.40 547 LYS A CA 1
ATOM 3875 C C . LYS A 1 547 ? 62.036 71.129 35.270 1.00 57.83 547 LYS A C 1
ATOM 3876 O O . LYS A 1 547 ? 62.904 70.769 36.071 1.00 57.87 547 LYS A O 1
ATOM 3882 N N . GLU A 1 548 ? 60.932 71.762 35.643 1.00 56.99 548 GLU A N 1
ATOM 3883 C CA . GLU A 1 548 ? 60.692 72.089 37.038 1.00 57.37 548 GLU A CA 1
ATOM 3884 C C . GLU A 1 548 ? 60.464 70.831 37.874 1.00 55.91 548 GLU A C 1
ATOM 3885 O O . GLU A 1 548 ? 60.890 70.765 39.023 1.00 56.64 548 GLU A O 1
ATOM 3891 N N . LEU A 1 549 ? 59.790 69.841 37.299 1.00 54.35 549 LEU A N 1
ATOM 3892 C CA . LEU A 1 549 ? 59.526 68.586 37.993 1.00 54.50 549 LEU A CA 1
ATOM 3893 C C . LEU A 1 549 ? 60.845 67.891 38.338 1.00 56.14 549 LEU A C 1
ATOM 3894 O O . LEU A 1 549 ? 61.009 67.346 39.428 1.00 55.66 549 LEU A O 1
ATOM 3899 N N . SER A 1 550 ? 61.779 67.922 37.394 1.00 56.66 550 SER A N 1
ATOM 3900 C CA . SER A 1 550 ? 63.079 67.291 37.556 1.00 57.94 550 SER A CA 1
ATOM 3901 C C . SER A 1 550 ? 63.991 67.966 38.566 1.00 57.78 550 SER A C 1
ATOM 3902 O O . SER A 1 550 ? 64.786 67.299 39.224 1.00 57.11 550 SER A O 1
ATOM 3905 N N . GLU A 1 551 ? 63.895 69.285 38.675 1.00 58.22 551 GLU A N 1
ATOM 3906 C CA . GLU A 1 551 ? 64.739 70.014 39.609 1.00 59.33 551 GLU A CA 1
ATOM 3907 C C . GLU A 1 551 ? 64.337 69.623 41.024 1.00 58.22 551 GLU A C 1
ATOM 3908 O O . GLU A 1 551 ? 65.185 69.453 41.898 1.00 57.49 551 GLU A O 1
ATOM 3914 N N . ARG A 1 552 ? 63.038 69.452 41.237 1.00 56.68 552 ARG A N 1
ATOM 3915 C CA . ARG A 1 552 ? 62.542 69.065 42.548 1.00 57.63 552 ARG A CA 1
ATOM 3916 C C . ARG A 1 552 ? 62.786 67.579 42.796 1.00 56.09 552 ARG A C 1
ATOM 3917 O O . ARG A 1 552 ? 63.125 67.169 43.910 1.00 55.96 552 ARG A O 1
ATOM 3925 N N . ALA A 1 553 ? 62.621 66.781 41.749 1.00 53.95 553 ALA A N 1
ATOM 3926 C CA . ALA A 1 553 ? 62.824 65.347 41.843 1.00 51.10 553 ALA A CA 1
ATOM 3927 C C . ALA A 1 553 ? 64.216 65.009 42.378 1.00 50.25 553 ALA A C 1
ATOM 3928 O O . ALA A 1 553 ? 64.356 64.156 43.254 1.00 49.61 553 ALA A O 1
ATOM 3930 N N . VAL A 1 554 ? 65.245 65.678 41.870 1.00 48.65 554 VAL A N 1
ATOM 3931 C CA . VAL A 1 554 ? 66.596 65.391 42.331 1.00 48.73 554 VAL A CA 1
ATOM 3932 C C . VAL A 1 554 ? 66.872 65.948 43.719 1.00 50.20 554 VAL A C 1
ATOM 3933 O O . VAL A 1 554 ? 67.996 65.905 44.207 1.00 51.84 554 VAL A O 1
ATOM 3937 N N . GLN A 1 555 ? 65.837 66.466 44.361 1.00 52.39 555 GLN A N 1
ATOM 3938 C CA . GLN A 1 555 ? 65.979 67.018 45.696 1.00 52.25 555 GLN A CA 1
ATOM 3939 C C . GLN A 1 555 ? 65.190 66.172 46.694 1.00 49.79 555 GLN A C 1
ATOM 3940 O O . GLN A 1 555 ? 65.178 66.454 47.890 1.00 48.43 555 GLN A O 1
ATOM 3946 N N . CYS A 1 556 ? 64.525 65.140 46.191 1.00 47.58 556 CYS A N 1
ATOM 3947 C CA . CYS A 1 556 ? 63.764 64.249 47.048 1.00 47.96 556 CYS A CA 1
ATOM 3948 C C . CYS A 1 556 ? 64.724 63.311 47.777 1.00 47.10 556 CYS A C 1
ATOM 3949 O O . CYS A 1 556 ? 65.941 63.348 47.556 1.00 45.37 556 CYS A O 1
ATOM 3952 N N . ALA A 1 557 ? 64.170 62.462 48.636 1.00 43.63 557 ALA A N 1
ATOM 3953 C CA . ALA A 1 557 ? 64.975 61.521 49.391 1.00 43.26 557 ALA A CA 1
ATOM 3954 C C . ALA A 1 557 ? 64.622 60.085 49.039 1.00 43.63 557 ALA A C 1
ATOM 3955 O O . ALA A 1 557 ? 65.472 59.201 49.074 1.00 44.28 557 ALA A O 1
ATOM 3957 N N . THR A 1 558 ? 63.367 59.857 48.686 1.00 45.13 558 THR A N 1
ATOM 3958 C CA . THR A 1 558 ? 62.900 58.516 48.381 1.00 45.86 558 THR A CA 1
ATOM 3959 C C . THR A 1 558 ? 62.276 58.385 47.001 1.00 47.46 558 THR A C 1
ATOM 3960 O O . THR A 1 558 ? 61.900 59.372 46.368 1.00 47.72 558 THR A O 1
ATOM 3964 N N . SER A 1 559 ? 62.145 57.145 46.550 1.00 48.72 559 SER A N 1
ATOM 3965 C CA . SER A 1 559 ? 61.537 56.874 45.261 1.00 48.78 559 SER A CA 1
ATOM 3966 C C . SER A 1 559 ? 60.063 57.270 45.326 1.00 49.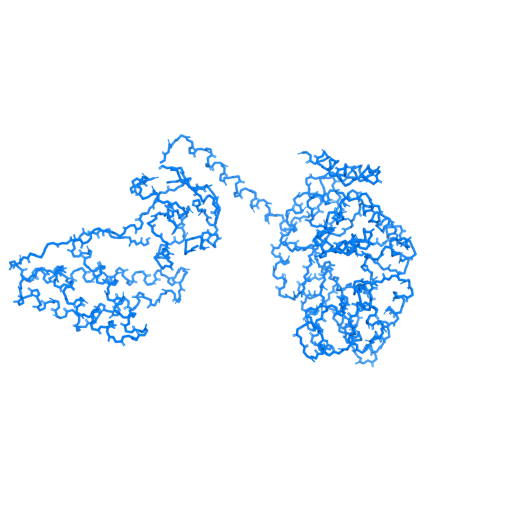62 559 SER A C 1
ATOM 3967 O O . SER A 1 559 ? 59.533 57.879 44.392 1.00 48.32 559 SER A O 1
ATOM 3970 N N . GLU A 1 560 ? 59.407 56.924 46.434 1.00 51.07 560 GLU A N 1
ATOM 3971 C CA . GLU A 1 560 ? 57.997 57.242 46.603 1.00 52.75 560 GLU A CA 1
ATOM 3972 C C . GLU A 1 560 ? 57.748 58.739 46.456 1.00 52.13 560 GLU A C 1
ATOM 3973 O O . GLU A 1 560 ? 56.760 59.144 45.856 1.00 52.62 560 GLU A O 1
ATOM 3979 N N . GLU A 1 561 ? 58.642 59.566 46.989 1.00 51.71 561 GLU A N 1
ATOM 3980 C CA . GLU A 1 561 ? 58.468 61.006 46.870 1.00 51.98 561 GLU A CA 1
ATOM 3981 C C . GLU A 1 561 ? 58.606 61.435 45.413 1.00 53.34 561 GLU A C 1
ATOM 3982 O O . GLU A 1 561 ? 57.953 62.386 44.968 1.00 54.94 561 GLU A O 1
ATOM 3988 N N . VAL A 1 562 ? 59.465 60.743 44.669 1.00 51.29 562 VAL A N 1
ATOM 3989 C CA . VAL A 1 562 ? 59.653 61.075 43.269 1.00 48.86 562 VAL A CA 1
ATOM 3990 C C . VAL A 1 562 ? 58.387 60.709 42.511 1.00 49.89 562 VAL A C 1
ATOM 3991 O O . VAL A 1 562 ? 57.901 61.484 41.690 1.00 48.69 562 VAL A O 1
ATOM 3995 N N . VAL A 1 563 ? 57.850 59.528 42.789 1.00 50.71 563 VAL A N 1
ATOM 3996 C CA . VAL A 1 563 ? 56.639 59.105 42.113 1.00 52.34 563 VAL A CA 1
ATOM 3997 C C . VAL A 1 563 ? 55.533 60.119 42.374 1.00 52.91 563 VAL A C 1
ATOM 3998 O O . VAL A 1 563 ? 54.933 60.640 41.434 1.00 53.02 563 VAL A O 1
ATOM 4002 N N . ASP A 1 564 ? 55.283 60.415 43.647 1.00 52.73 564 ASP A N 1
ATOM 4003 C CA . ASP A 1 564 ? 54.246 61.373 44.000 1.00 53.85 564 ASP A CA 1
ATOM 4004 C C . ASP A 1 564 ? 54.375 62.678 43.207 1.00 56.45 564 ASP A C 1
ATOM 4005 O O . ASP A 1 564 ? 53.364 63.260 42.806 1.00 58.25 564 ASP A O 1
ATOM 4010 N N . LEU A 1 565 ? 55.602 63.131 42.965 1.00 57.25 565 LEU A N 1
ATOM 4011 C CA . LEU A 1 565 ? 55.809 64.359 42.204 1.00 59.89 565 LEU A CA 1
ATOM 4012 C C . LEU A 1 565 ? 55.443 64.210 40.737 1.00 62.07 565 LEU A C 1
ATOM 4013 O O . LEU A 1 565 ? 55.049 65.181 40.092 1.00 62.75 565 LEU A O 1
ATOM 4018 N N . VAL A 1 566 ? 55.586 63.001 40.205 1.00 63.62 566 VAL A N 1
ATOM 4019 C CA . VAL A 1 566 ? 55.268 62.774 38.806 1.00 66.18 566 VAL A CA 1
ATOM 4020 C C . VAL A 1 566 ? 53.768 62.661 38.575 1.00 68.69 566 VAL A C 1
ATOM 4021 O O . VAL A 1 566 ? 53.254 63.156 37.576 1.00 69.67 566 VAL A O 1
ATOM 4025 N N . GLU A 1 567 ? 53.061 62.015 39.493 1.00 71.86 567 GLU A N 1
ATOM 4026 C CA . GLU A 1 567 ? 51.621 61.889 39.348 1.00 74.96 567 GLU A CA 1
ATOM 4027 C C . GLU A 1 567 ? 51.002 63.269 39.498 1.00 75.95 567 GLU A C 1
ATOM 4028 O O . GLU A 1 567 ? 49.906 63.521 39.012 1.00 76.74 567 GLU A O 1
ATOM 4034 N N . GLU A 1 568 ? 51.722 64.161 40.170 1.00 77.32 568 GLU A N 1
ATOM 4035 C CA . GLU A 1 568 ? 51.260 65.523 40.395 1.00 78.33 568 GLU A CA 1
ATOM 4036 C C . GLU A 1 568 ? 51.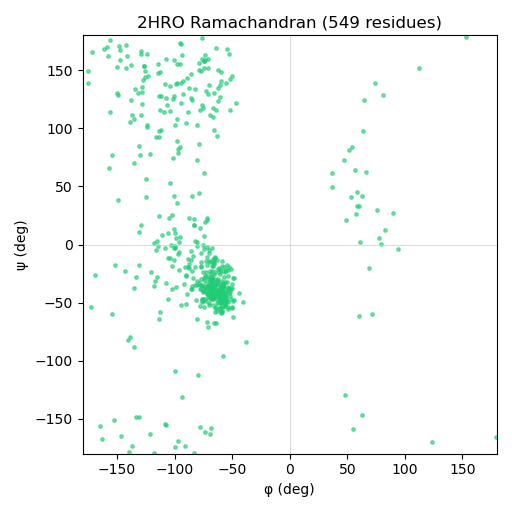365 66.377 39.135 1.00 78.62 568 GLU A C 1
ATOM 4037 O O . GLU A 1 568 ? 50.382 66.980 38.712 1.00 80.29 568 GLU A O 1
ATOM 4043 N N . TYR A 1 569 ? 52.550 66.425 38.534 1.00 77.91 569 TYR A N 1
ATOM 4044 C CA . TYR A 1 569 ? 52.761 67.217 37.323 1.00 75.99 569 TYR A CA 1
ATOM 4045 C C . TYR A 1 569 ? 52.158 66.593 36.066 1.00 76.33 569 TYR A C 1
ATOM 4046 O O . TYR A 1 569 ? 52.212 67.187 34.991 1.00 74.74 569 TYR A O 1
ATOM 4055 N N . THR A 1 570 ? 51.597 65.397 36.197 1.00 78.50 570 THR A N 1
ATOM 4056 C CA . THR A 1 570 ? 50.990 64.723 35.056 1.00 81.67 570 THR A CA 1
ATOM 4057 C C . THR A 1 570 ? 49.546 64.343 35.359 1.00 84.33 570 THR A C 1
ATOM 4058 O O . THR A 1 570 ? 49.089 63.254 35.004 1.00 85.08 570 THR A O 1
ATOM 4062 N N . LYS A 1 571 ? 48.833 65.243 36.025 1.00 87.10 571 LYS A N 1
ATOM 4063 C CA . LYS A 1 571 ? 47.439 65.002 36.363 1.00 90.01 571 LYS A CA 1
ATOM 4064 C C . LYS A 1 571 ? 46.582 65.104 35.105 1.00 90.45 571 LYS A C 1
ATOM 4065 O O . LYS A 1 571 ? 45.908 64.104 34.776 1.00 91.02 571 LYS A O 1
#

Nearest PDB structures (foldseek):
  2hro-assembly1_A-2  TM=1.002E+00  e=1.234E-102  Staphylococcus carnosus
  2wqd-assembly1_A-2  TM=6.230E-01  e=1.807E-74  Staphylococcus aureus
  2xz7-assembly1_A  TM=9.929E-01  e=1.873E-42  Caldanaerobacter subterraneus subsp. tengcongensis
  6vbj-assembly1_B  TM=9.910E-01  e=5.593E-40  Caldanaerobacter subterraneus subsp. tengcongensis
  2l5h-assembly1_B  TM=5.667E-01  e=1.181E-55  Escherichia coli

InterPro domains:
  IPR000121 PEP-utilising enzyme, C-terminal [PF02896] (252-541)
  IPR006318 Phosphotransferase system, enzyme I-like [TIGR01417] (5-567)
  IPR008279 PEP-utilising enzyme, mobile domain [PF00391] (154-226)
  IPR008731 Phosphotransferase system, enzyme I N-terminal [PF05524] (6-127)
  IPR015813 Pyruvate/Phosphoenolpyruvate kinase-like domain superfamily [SSF51621] (250-549)
  IPR018274 PEP-utilising enzyme, active site [PS00370] (185-196)
  IPR023151 PEP-utilising enzyme, conserved site [PS00742] (448-466)
  IPR024692 Phosphotransferase system, enzyme I [PIRSF000732] (2-572)
  IPR036618 PtsI, HPr-binding domain superfamily [G3DSA:1.10.274.10] (24-147)
  IPR036618 PtsI, HPr-binding domain superfamily [SSF47831] (24-144)
  IPR036637 Phosphohistidine domain superfamily [SSF52009] (126-247)
  IPR040442 Pyruvate kinase-like domain superfamily [G3DSA:3.20.20.60] (237-573)
  IPR050499 Phosphoenolpyruvate-dependent sugar PTS enzyme [PTHR46244] (3-572)

Radius of gyration: 33.47 Å; Cα contacts (8 Å, |Δi|>4): 1019; chains: 1; bounding box: 92×75×57 Å

B-factor: mean 67.23, std 31.18, range [24.6, 139.24]

Solvent-accessible surface area: 26987 Å² total; per-residue (Å²): 140,52,73,41,81,62,48,28,31,14,6,3,59,31,52,9,54,56,78,62,86,44,116,39,92,53,71,90,111,93,24,144,79,33,107,51,21,17,63,116,2,70,30,3,10,64,110,0,40,82,35,2,48,131,22,70,62,94,18,83,171,90,130,10,85,118,101,10,63,72,40,54,29,21,14,132,22,5,91,37,89,128,7,24,92,48,0,32,63,55,0,101,128,109,34,26,14,0,2,34,0,5,39,44,11,3,63,104,40,22,80,101,24,94,87,89,133,67,163,140,27,50,68,86,3,28,10,6,121,76,1,12,105,36,2,11,1,45,12,60,67,43,173,28,52,95,78,52,5,35,34,26,77,75,27,52,89,87,52,57,55,42,50,31,72,91,76,48,49,9,10,60,20,10,36,59,92,43,34,48,64,108,14,65,82,63,84,29,6,8,10,64,14,85,92,31,101,94,69,28,79,85,52,40,25,17,9,40,62,42,52,93,64,97,80,68,61,68,106,75,81,112,88,70,112,74,77,92,87,61,114,81,86,30,99,148,26,109,106,26,104,2,18,4,81,67,47,59,106,4,64,0,4,0,13,3,21,35,30,127,60,23,86,20,0,104,116,16,12,17,43,2,1,8,3,0,80,0,18,68,6,1,82,77,77,122,58,75,0,87,31,85,67,0,21,93,15,0,49,44,0,0,71,38,10,170,44,87,38,0,2,0,23,0,2,14,4,1,25,68,95,162,6,82,32,35,132,36,104,103,61,177,76,35,52,124,14,69,24,0,0,71,0,1,47,92,34,46,96,2,0,70,26,0,0,42,0,0,0,25,0,1,51,70,26,84,6,1,0,0,0,0,1,1,23,63,29,89,33,1,113,61,0,81,61,19,1,68,81,6,34,52,56,0,102,132,95,70,93,130,10,23,128,110,17,42,8,0,0,7,0,0,21,43,50,1,0,70,81,2,83,64,0,1,123,55,1,50,1,1,4,0,4,1,30,17,0,3,8,37,40,38,94,3,61,101,155,36,146,217,48,55,153,59,62,41,28,41,22,8,42,0,0,133,32,0,63,70,0,1,96,14,0,80,87,75,70,55,34,0,3,1,5,1,116,8,0,18,42,82,38,0,0,1,0,0,1,7,17,20,1,39,20,0,3,5,46,18,121,32,0,27,112,0,1,96,30,0,96,84,16,44,26,76,96,1,95,90,0,3,89,106,0,14,140,23,81,64,22,130,77,0,38,83,20,6,118,91,41,50,226

CATH classification: 3.50.30.10 (+2 more: 1.10.274.10, 3.20.20.60)

GO terms:
  GO:0008965 phosphoenolpyruvate-protein phosphotransferase activity (F, EXP)

Foldseek 3Di:
DFFPQDLFAFWFDWWEFAQEFDDLDDDWDFADPLVVLLVLLVVLLVVLLVVLVCLLVVQCVAPCVPLRPLSVLLNVVSVDPVLSVQLSCCCVVVRIGSLVSLVVSLVVQLVVQVVVVDPVSNVNNVSSVVSSSSSSCSSVVHDHGAAHEYEYAEQDLNSVRRHHLVSNAAAYEYQYPSRSVCRHVSNHGYGNGHPCSPADDNTWQTGNGDIDDVPCSVVSVVVVVVVVVCVVVLQVCLQPFLAAQVGDHFFEAAAEAFVVLVVLRNSLNHQEHPEHHDCVQQADDQDHHALVVLLVGLLSRQQSNPQGEYEYEFFWFADVGDGNPDDHDDDPDTLPDCTFLNVCLVPVVRRLSNLLSQQLSCVNYRYEYEGEPDQDPVSQVSSVVSSVVSNVVCVVVPGDGDPPHFYYYAPQALSCLVPLLVRLQVGQEYEHALLRNLCNVLVHDSPDDVCVVSSFCLALSNLVSLLSNQVSNVVSVHAYEYEYQLLLDLQNLLLCLLSPHRYRYYHSVRSSVSSVSSHHHDNVLSVVLNVVSNVDHGSVVNSVSSVVRVD

Organism: Staphylococcus carnosus (strain TM300) (NCBI:txid396513)

Sequence (551 aa):
QIKGIAASDGVAIAKAYLLVEPDLSFDNESVTDTDAEVAKFNGALNKSKVELTKIRNNAEKQLGADKAAIFDAHLLVLEDPELIQPIEDKIKNESVNAAQALTDVSNQFITIFESMDNEYMAERAADIRDVSKRVLAHILGVELPNPVVIIGNDLTPSDTAQLNKEYVQGFVTNIGSHSAIMSRSLEIPAVGTKSITEEVEAGDIVVDDVLPSDEVIAEYQEKRENFFKDKQELQKLRDAESVTADGHHVELAANIGTPNDLPGVIENGAEGIGLYRTEFLYMGRDQMPTEEEQFEAYKAVLEAMKGKRVVVRTLDIGGDKELPYLDLPEEMNPFLGYRAIRLCLDQPEIFRPQLRALLRASVFGKLNIMFPMVATIQEFRDAKALLEEERANLKNEGYEVADDIELGIMVEIPSTAALADIFAKEVDFFSIGTNDLIQYTMAADRMSERVSYLYQPYNPAILRLVKQVIEASHAEGKWTGMCGEMAGDQTAIPLLLGLGLDEFSMSATSILKARRLIRSLNESEMKELSERAVQCATSEEVVDLVEEYTK

Secondary structure (DSSP, 8-state):
------SSB--------------------B-S-HHHHHHHHHHHHHHHHHHHHHHHHHHHHHH-SSSTTHHHHHHHHHT-HHHHHHHHHIIIII-B-HHHHHHHHHHHHHHHHHTT--TTHHHHHHHHHHHHHHHHHHHHT--------B--SS--TTTTTSS-TTT--S-B-----HHHHHHHHTT-B----SSGGGSS-S-----------SSTTTHHHHHHTTHHHHHHHHHGGGSS--B-TTS-B-EEEEEESSGGGHHHHHTTT-SSEEEEE-GGGTSS-SSPPPHHHHHHHHHHHHHHTTT-EEEEEPP--BTTS--SSS-----SSGGGSSBTHHHHHH-HHHHHHHHHHHHHHGGGSEEEEEESS--SHHHHHHHHHHHHHHHHHHHTTT----S--EEEEEE-SHHHHHTHHHHHHH-SEEEE-HHHHHHHHHT--TT-STTGGG--TTSHHHHHHHHHHHHHHHHTT-EEEE-SGGGG-TTTHHHHHHHT-SEEEE-GGGHHHHHHHHHT--HHHHHHHHHHHTT-SSHHHHHHHHHHHT-